Protein AF-0000000079878539 (afdb_homodimer)

Radius of gyration: 22.74 Å; Cα contacts (8 Å, |Δi|>4): 626; chains: 2; bounding box: 50×65×58 Å

Foldseek 3Di:
DVVLLVVVCVVVVVLVVLLVVLLVVLLVLLQVLFQPPPVDDPVNVLVSLLCLLQVVLLSLLVCLVVLLVVLVVVLVVVVVDVDQLVVVLVVNLVSCLVSLLVSLLSSLCNRCVRNVFFDSPLSSLLSSLSSLLLNLLSLLLSLVDDDSVVSSVVSVVLSVLLSCQLQSVPALVRDDPVSNVSNVVRLSNLSSLLRLCRRLVPPPDPVSVVVCVRNVSNDRDNVVSSVVSVVSSVVSSVSSSVSSCVPSPPPD/DVVLLVVVCVVVVVLVVLLVVLLVVLLVLLQVLFQPPPVDDPVNVLVSLLCLLQVVLLSLLVCLVVLLVVLVVVLVVVVVDVDQLVVVLVVNLVSCLVSLLVSLLSSLCNRCVRNVFFDSPLSSLLSSLSSLLLNLLSLLLSLVDDDSVVSSVVSVVLSVLLSCQLQSVPALVRDDPVSNVSNVVRLSNLSSLLRLCRRLVPPPDPVSVVVCVRNVNNDRDNVVSSVVSVVSSVVSSVSSSVSSCVPSPPPD

InterPro domains:
  IPR013525 ABC-2 type transporter, transmembrane domain [PF01061] (2-197)
  IPR052215 Plant ABC transporter G [PTHR48042] (2-244)

Organism: NCBI:txid29920

Secondary structure (DSSP, 8-state):
-HHHHHHHTTSHHHHHHHHHHHHHHHHHHHHHT-TT-TT--GGGHHHHHHIIIIIIHHGGGGGHHHHHHHHHHHHHHHHHS---HHHHHHHHHHHHHHHHHHHHHHHHIIIIIHHT-S-HHHHHHHHHHHHHHHHHHHHHHHHH-SSHHHHHHHHHHHHHHHHHHSSSSS-GGGS-TTTHHHHHH-HHHHHHHHHHHHHHTT--SHHHHHHHHHTT-TT--HHHHHHHHHHHHHHHHHHHHHHHHHHHS---/-HHHHHHHTTSHHHHHHHHHHHHHHHHHHHHHT-TT-TT--GGGHHHHHHIIIIIIHHGGGGGHHHHHHHHHHHHHHHHHS---HHHHHHHHHHHHHHHHHHHHHHHHIIIIIHHT-S-HHHHHHHHHHHHHHHHHHHHHHHHH-SSHHHHHHHHHHHHHHHHHHSSSSS-GGGS-TTTHHHHHH-HHHHHHHHHHHHHHTT--SHHHHHHHHHTT-TT--HHHHHHHHHHHHHHHHHHHHHHHHHHHS---

Solvent-accessible surface area (backbone atoms only — not comparable to full-atom values): 25875 Å² total; per-residue (Å²): 100,68,61,58,44,44,48,65,51,56,45,46,65,58,56,50,50,51,50,48,44,48,47,53,52,24,45,47,52,6,61,58,44,26,58,82,49,78,74,60,53,77,73,44,48,52,47,51,51,46,42,51,58,48,50,63,34,50,56,44,62,41,48,30,59,57,46,42,54,48,51,54,50,48,55,54,46,46,74,74,38,94,62,53,59,62,57,49,50,50,41,54,52,60,56,45,46,62,58,47,40,50,51,22,47,51,33,36,50,35,29,33,65,39,29,60,53,54,52,64,68,58,49,29,50,47,47,30,45,49,39,48,29,45,43,29,46,37,47,33,44,32,71,72,40,94,46,63,54,57,27,43,45,50,51,48,43,53,52,51,52,26,54,54,33,31,24,78,50,38,27,54,91,52,44,45,80,93,51,44,65,44,28,74,66,23,67,51,18,40,49,44,50,37,52,53,29,55,52,33,67,86,48,83,49,70,66,40,50,48,52,26,57,67,45,70,36,77,80,67,61,52,69,59,34,54,49,50,41,50,49,46,30,53,50,29,48,51,51,33,43,50,50,52,46,68,72,58,53,68,78,120,99,68,60,56,44,46,47,64,53,57,43,47,65,58,55,50,49,50,50,47,46,47,48,53,53,24,45,48,53,7,62,59,44,26,57,80,50,78,73,59,55,77,74,44,49,53,47,51,53,47,42,53,59,48,51,62,34,50,56,45,58,41,49,31,58,58,46,42,53,47,50,55,50,48,55,54,45,47,74,73,36,94,62,53,59,63,58,49,50,51,42,55,51,59,56,44,46,63,58,48,42,49,50,22,47,52,33,36,51,36,29,32,65,39,30,59,54,53,52,62,68,58,50,30,50,48,47,29,44,48,39,48,29,44,42,28,47,36,47,32,42,32,71,72,39,95,45,63,54,59,29,44,45,50,51,50,42,52,51,51,51,25,55,56,34,30,24,76,50,38,27,55,91,53,44,45,79,93,52,43,64,43,30,76,64,24,67,52,20,41,48,44,50,36,52,53,28,55,51,33,69,85,48,84,50,68,66,40,50,48,51,27,58,67,44,69,36,76,79,69,60,49,68,60,34,54,48,50,40,49,47,48,30,53,47,30,48,50,50,32,43,49,51,51,44,67,71,58,53,69,76,119

Structure (mmCIF, N/CA/C/O backbone):
data_AF-0000000079878539-model_v1
#
loop_
_entity.id
_entity.type
_entity.pdbx_description
1 polymer 'ABC-2 type transporter transmembrane domain-containing protein'
#
loop_
_atom_site.group_PDB
_atom_site.id
_atom_site.type_symbol
_atom_site.label_atom_id
_atom_site.label_alt_id
_atom_site.label_comp_id
_atom_site.label_asym_id
_atom_site.label_entity_id
_atom_site.label_seq_id
_atom_site.pdbx_PDB_ins_code
_atom_site.Cartn_x
_atom_site.Cartn_y
_atom_site.Cartn_z
_atom_site.occupancy
_atom_site.B_iso_or_equiv
_atom_site.auth_seq_id
_atom_site.auth_comp_id
_atom_site.auth_asym_id
_atom_site.auth_atom_id
_atom_site.pdbx_PDB_model_num
ATOM 1 N N . MET A 1 1 ? 25.359 20.719 10.359 1 39.72 1 MET A N 1
ATOM 2 C CA . MET A 1 1 ? 25.062 19.297 10.227 1 39.72 1 MET A CA 1
ATOM 3 C C . MET A 1 1 ? 24.5 18.734 11.531 1 39.72 1 MET A C 1
ATOM 5 O O . MET A 1 1 ? 23.594 17.906 11.516 1 39.72 1 MET A O 1
ATOM 9 N N . TYR A 1 2 ? 25.172 19.219 12.586 1 38.06 2 TYR A N 1
ATOM 10 C CA . TYR A 1 2 ? 24.828 18.766 13.93 1 38.06 2 TYR A CA 1
ATOM 11 C C . TYR A 1 2 ? 23.406 19.141 14.289 1 38.06 2 TYR A C 1
ATOM 13 O O . TYR A 1 2 ? 22.656 18.312 14.828 1 38.06 2 TYR A O 1
ATOM 21 N N . ARG A 1 3 ? 23.078 20.297 13.859 1 42.88 3 ARG A N 1
ATOM 22 C CA . ARG A 1 3 ? 21.766 20.781 14.281 1 42.88 3 ARG A CA 1
ATOM 23 C C . ARG A 1 3 ? 20.656 20.047 13.555 1 42.88 3 ARG A C 1
ATOM 25 O O . ARG A 1 3 ? 19.594 19.766 14.133 1 42.88 3 ARG A O 1
ATOM 32 N N . ASN A 1 4 ? 20.891 19.812 12.344 1 41.81 4 ASN A N 1
ATOM 33 C CA . ASN A 1 4 ? 19.859 19.109 11.586 1 41.81 4 ASN A CA 1
ATOM 34 C C . ASN A 1 4 ? 19.734 17.656 12.039 1 41.81 4 ASN A C 1
ATOM 36 O O . ASN A 1 4 ? 18.625 17.109 12.07 1 41.81 4 ASN A O 1
ATOM 40 N N . THR A 1 5 ? 20.859 17.062 12.297 1 41.81 5 THR A N 1
ATOM 41 C CA . THR A 1 5 ? 20.797 15.734 12.906 1 41.81 5 THR A CA 1
ATOM 42 C C . THR A 1 5 ? 20.047 15.789 14.234 1 41.81 5 THR A C 1
ATOM 44 O O . THR A 1 5 ? 19.266 14.891 14.547 1 41.81 5 THR A O 1
ATOM 47 N N . LEU A 1 6 ? 20.281 16.875 14.898 1 40.31 6 LEU A N 1
ATOM 48 C CA . LEU A 1 6 ? 19.672 17.031 16.203 1 40.31 6 LEU A CA 1
ATOM 49 C C . LEU A 1 6 ? 18.172 17.328 16.078 1 40.31 6 LEU A C 1
ATOM 51 O O . LEU A 1 6 ? 17.375 16.875 16.906 1 40.31 6 LEU A O 1
ATOM 55 N N . ASN A 1 7 ? 17.828 18.078 15.148 1 42.41 7 ASN A N 1
ATOM 56 C CA . ASN A 1 7 ? 16.406 18.359 14.969 1 42.41 7 ASN A CA 1
ATOM 57 C C . ASN A 1 7 ? 15.656 17.156 14.422 1 42.41 7 ASN A C 1
ATOM 59 O O . ASN A 1 7 ? 14.5 16.906 14.789 1 42.41 7 ASN A O 1
ATOM 63 N N . ASN A 1 8 ? 16.141 16.594 13.484 1 45.72 8 ASN A N 1
ATOM 64 C CA . ASN A 1 8 ? 15.547 15.344 13.023 1 45.72 8 ASN A CA 1
ATOM 65 C C . ASN A 1 8 ? 15.516 14.289 14.125 1 45.72 8 ASN A C 1
ATOM 67 O O . ASN A 1 8 ? 14.57 13.508 14.219 1 45.72 8 ASN A O 1
ATOM 71 N N . ILE A 1 9 ? 16.625 14.234 14.844 1 42.09 9 ILE A N 1
ATOM 72 C CA . ILE A 1 9 ? 16.625 13.555 16.141 1 42.09 9 ILE A CA 1
ATOM 73 C C . ILE A 1 9 ? 15.695 14.281 17.109 1 42.09 9 ILE A C 1
ATOM 75 O O . ILE A 1 9 ? 15.438 13.797 18.219 1 42.09 9 ILE A O 1
ATOM 79 N N . ARG A 1 10 ? 15.344 15.422 16.828 1 44.06 10 ARG A N 1
ATOM 80 C CA . ARG A 1 10 ? 14.617 16.234 17.797 1 44.06 10 ARG A CA 1
ATOM 81 C C . ARG A 1 10 ? 13.141 15.852 17.828 1 44.06 10 ARG A C 1
ATOM 83 O O . ARG A 1 10 ? 12.422 16.203 18.766 1 44.06 10 ARG A O 1
ATOM 90 N N . ASN A 1 11 ? 12.586 15.266 16.719 1 54.69 11 ASN A N 1
ATOM 91 C CA . ASN A 1 11 ? 11.328 14.711 17.203 1 54.69 11 ASN A CA 1
ATOM 92 C C . ASN A 1 11 ? 11.414 13.195 17.375 1 54.69 11 ASN A C 1
ATOM 94 O O . ASN A 1 11 ? 10.938 12.438 16.531 1 54.69 11 ASN A O 1
ATOM 98 N N . PRO A 1 12 ? 12.469 12.781 18.203 1 59.47 12 PRO A N 1
ATOM 99 C CA . PRO A 1 12 ? 12.734 11.367 18.516 1 59.47 12 PRO A CA 1
ATOM 100 C C . PRO A 1 12 ? 11.453 10.531 18.594 1 59.47 12 PRO A C 1
ATOM 102 O O . PRO A 1 12 ? 11.469 9.344 18.25 1 59.47 12 PRO A O 1
ATOM 105 N N . GLY A 1 13 ? 10.461 11.227 18.844 1 64.94 13 GLY A N 1
ATOM 106 C CA . GLY A 1 13 ? 9.219 10.477 18.953 1 64.94 13 GLY A CA 1
ATOM 107 C C . GLY A 1 13 ? 8.711 9.938 17.625 1 64.94 13 GLY A C 1
ATOM 108 O O . GLY A 1 13 ? 8.312 8.773 17.547 1 64.94 13 GLY A O 1
ATOM 109 N N . ILE A 1 14 ? 9.023 10.734 16.594 1 70.06 14 ILE A N 1
ATOM 110 C CA . ILE A 1 14 ? 8.508 10.344 15.289 1 70.06 14 ILE A CA 1
ATOM 111 C C . ILE A 1 14 ? 9.352 9.203 14.727 1 70.06 14 ILE A C 1
ATOM 113 O O . ILE A 1 14 ? 8.82 8.227 14.203 1 70.06 14 ILE A O 1
ATOM 117 N N . TYR A 1 15 ? 10.688 9.297 14.867 1 77.38 15 TYR A N 1
ATOM 118 C CA . TYR A 1 15 ? 11.562 8.258 14.344 1 77.38 15 TYR A CA 1
ATOM 119 C C . TYR A 1 15 ? 11.359 6.941 15.086 1 77.38 15 TYR A C 1
ATOM 121 O O . TYR A 1 15 ? 11.336 5.871 14.469 1 77.38 15 TYR A O 1
ATOM 129 N N . TRP A 1 16 ? 11.141 7.027 16.391 1 83 16 TRP A N 1
ATOM 130 C CA . TRP A 1 16 ? 10.961 5.812 17.172 1 83 16 TRP A CA 1
ATOM 131 C C . TRP A 1 16 ? 9.656 5.117 16.812 1 83 16 TRP A C 1
ATOM 133 O O . TRP A 1 16 ? 9.586 3.885 16.781 1 83 16 TRP A O 1
ATOM 143 N N . ILE A 1 17 ? 8.711 5.883 16.5 1 79.94 17 ILE A N 1
ATOM 144 C CA . ILE A 1 17 ? 7.434 5.305 16.109 1 79.94 17 ILE A CA 1
ATOM 145 C C . ILE A 1 17 ? 7.574 4.625 14.742 1 79.94 17 ILE A C 1
ATOM 147 O O . ILE A 1 17 ? 7.027 3.541 14.523 1 79.94 17 ILE A O 1
ATOM 151 N N . ARG A 1 18 ? 8.32 5.324 13.93 1 82.94 18 ARG A N 1
ATOM 152 C CA . ARG A 1 18 ? 8.578 4.738 12.617 1 82.94 18 ARG A CA 1
ATOM 153 C C . ARG A 1 18 ? 9.344 3.426 12.742 1 82.94 18 ARG A C 1
ATOM 155 O O . ARG A 1 18 ? 8.977 2.422 12.133 1 82.94 18 ARG A O 1
ATOM 162 N N . LEU A 1 19 ? 10.375 3.486 13.539 1 87.75 19 LEU A N 1
ATOM 163 C CA . LEU A 1 19 ? 11.188 2.297 13.75 1 87.75 19 LEU A CA 1
ATOM 164 C C . LEU A 1 19 ? 10.359 1.168 14.352 1 87.75 19 LEU A C 1
ATOM 166 O O . LEU A 1 19 ? 10.492 0.009 13.953 1 87.75 19 LEU A O 1
ATOM 170 N N . PHE A 1 20 ? 9.539 1.518 15.203 1 89.5 20 PHE A N 1
ATOM 171 C CA . PHE A 1 20 ? 8.68 0.534 15.859 1 89.5 20 PHE A CA 1
ATOM 172 C C . PHE A 1 20 ? 7.711 -0.086 14.867 1 89.5 20 PHE A C 1
ATOM 174 O O . PHE A 1 20 ? 7.48 -1.297 14.883 1 89.5 20 PHE A O 1
ATOM 181 N N . MET A 1 21 ? 7.18 0.707 14.062 1 88.31 21 MET A N 1
ATOM 182 C CA . MET A 1 21 ? 6.23 0.198 13.078 1 88.31 21 MET A CA 1
ATOM 183 C C . MET A 1 21 ? 6.918 -0.741 12.094 1 88.31 21 MET A C 1
ATOM 185 O O . MET A 1 21 ? 6.379 -1.799 11.766 1 88.31 21 MET A O 1
ATOM 189 N N . TYR A 1 22 ? 8.109 -0.346 11.602 1 91.69 22 TYR A N 1
ATOM 190 C CA . TYR A 1 22 ? 8.859 -1.227 10.719 1 91.69 22 TYR A CA 1
ATOM 191 C C . TYR A 1 22 ? 9.219 -2.529 11.422 1 91.69 22 TYR A C 1
ATOM 193 O O . TYR A 1 22 ? 9.203 -3.6 10.805 1 91.69 22 TYR A O 1
ATOM 201 N N . PHE A 1 23 ? 9.562 -2.373 12.664 1 94.25 23 PHE A N 1
ATOM 202 C CA . PHE A 1 23 ? 9.891 -3.562 13.438 1 94.25 23 PHE A CA 1
ATOM 203 C C . PHE A 1 23 ? 8.703 -4.508 13.516 1 94.25 23 PHE A C 1
ATOM 205 O O . PHE A 1 23 ? 8.828 -5.703 13.242 1 94.25 23 PHE A O 1
ATOM 212 N N . CYS A 1 24 ? 7.57 -3.984 13.836 1 93.5 24 CYS A N 1
ATOM 213 C CA . CYS A 1 24 ? 6.371 -4.797 14.008 1 93.5 24 CYS A CA 1
ATOM 214 C C . CYS A 1 24 ? 5.996 -5.5 12.711 1 93.5 24 CYS A C 1
ATOM 216 O O . CYS A 1 24 ? 5.758 -6.711 12.703 1 93.5 24 CYS A O 1
ATOM 218 N N . LEU A 1 25 ? 6.004 -4.793 11.656 1 93.56 25 LEU A N 1
ATOM 219 C CA . LEU A 1 25 ? 5.594 -5.375 10.383 1 93.56 25 LEU A CA 1
ATOM 220 C C . LEU A 1 25 ? 6.625 -6.383 9.891 1 93.56 25 LEU A C 1
ATOM 222 O O . LEU A 1 25 ? 6.266 -7.434 9.352 1 93.56 25 LEU A O 1
ATOM 226 N N . SER A 1 26 ? 7.887 -6.008 10.055 1 95.88 26 SER A N 1
ATOM 227 C CA . SER A 1 26 ? 8.938 -6.938 9.641 1 95.88 26 SER A CA 1
ATOM 228 C C . SER A 1 26 ? 8.906 -8.211 10.484 1 95.88 26 SER A C 1
ATOM 230 O O . SER A 1 26 ? 9.133 -9.305 9.961 1 95.88 26 SER A O 1
ATOM 232 N N . PHE A 1 27 ? 8.703 -8.008 11.742 1 95.94 27 PHE A N 1
ATOM 233 C CA . PHE A 1 27 ? 8.57 -9.164 12.617 1 95.94 27 PHE A CA 1
ATOM 234 C C . PHE A 1 27 ? 7.383 -10.023 12.211 1 95.94 27 PHE A C 1
ATOM 236 O O . PHE A 1 27 ? 7.484 -11.258 12.18 1 95.94 27 PHE A O 1
ATOM 243 N N . MET A 1 28 ? 6.367 -9.422 11.883 1 94.12 28 MET A N 1
ATOM 244 C CA . MET A 1 28 ? 5.168 -10.141 11.469 1 94.12 28 MET A CA 1
ATOM 245 C C . MET A 1 28 ? 5.414 -10.906 10.172 1 94.12 28 MET A C 1
ATOM 247 O O . MET A 1 28 ? 5.09 -12.086 10.07 1 94.12 28 MET A O 1
ATOM 251 N N . VAL A 1 29 ? 5.957 -10.273 9.227 1 94.19 29 VAL A N 1
ATOM 252 C CA . VAL A 1 29 ? 6.238 -10.93 7.945 1 94.19 29 VAL A CA 1
ATOM 253 C C . VAL A 1 29 ? 7.199 -12.094 8.164 1 94.19 29 VAL A C 1
ATOM 255 O O . VAL A 1 29 ? 6.977 -13.195 7.648 1 94.19 29 VAL A O 1
ATOM 258 N N . GLY A 1 30 ? 8.242 -11.852 8.906 1 95.06 30 GLY A N 1
ATOM 259 C CA . GLY A 1 30 ? 9.211 -12.898 9.18 1 95.06 30 GLY A CA 1
ATOM 260 C C . GLY A 1 30 ? 8.609 -14.117 9.852 1 95.06 30 GLY A C 1
ATOM 261 O O . GLY A 1 30 ? 8.93 -15.25 9.492 1 95.06 30 GLY A O 1
ATOM 262 N N . THR A 1 31 ? 7.723 -13.875 10.75 1 94.88 31 THR A N 1
ATOM 263 C CA . THR A 1 31 ? 7.148 -14.984 11.508 1 94.88 31 THR A CA 1
ATOM 264 C C . THR A 1 31 ? 5.988 -15.617 10.742 1 94.88 31 THR A C 1
ATOM 266 O O . THR A 1 31 ? 5.641 -16.766 10.984 1 94.88 31 THR A O 1
ATOM 269 N N . MET A 1 32 ? 5.387 -14.898 9.914 1 93.06 32 MET A N 1
ATOM 270 C CA . MET A 1 32 ? 4.344 -15.445 9.047 1 93.06 32 MET A CA 1
ATOM 271 C C . MET A 1 32 ? 4.934 -16.422 8.031 1 93.06 32 MET A C 1
ATOM 273 O O . MET A 1 32 ? 4.309 -17.422 7.695 1 93.06 32 MET A O 1
ATOM 277 N N . TYR A 1 33 ? 6.105 -16.062 7.578 1 94.88 33 TYR A N 1
ATOM 278 C CA . TYR A 1 33 ? 6.773 -16.875 6.562 1 94.88 33 TYR A CA 1
ATOM 279 C C . TYR A 1 33 ? 7.93 -17.656 7.168 1 94.88 33 TYR A C 1
ATOM 281 O O . TYR A 1 33 ? 8.945 -17.891 6.508 1 94.88 33 TYR A O 1
ATOM 289 N N . LEU A 1 34 ? 7.723 -18 8.383 1 93.06 34 LEU A N 1
ATOM 290 C CA . LEU A 1 34 ? 8.789 -18.719 9.062 1 93.06 34 LEU A CA 1
ATOM 291 C C . LEU A 1 34 ? 9.289 -19.891 8.211 1 93.06 34 LEU A C 1
ATOM 293 O O . LEU A 1 34 ? 8.484 -20.609 7.605 1 93.06 34 LEU A O 1
ATOM 297 N N . SER A 1 35 ? 10.555 -20.094 8.203 1 88.69 35 SER A N 1
ATOM 298 C CA . SER A 1 35 ? 11.172 -21.125 7.375 1 88.69 35 SER A CA 1
ATOM 299 C C . SER A 1 35 ? 10.68 -22.516 7.75 1 88.69 35 SER A C 1
ATOM 301 O O . SER A 1 35 ? 10.695 -23.422 6.926 1 88.69 35 SER A O 1
ATOM 303 N N . THR A 1 36 ? 10.172 -22.656 8.891 1 85.94 36 THR A N 1
ATOM 304 C CA . THR A 1 36 ? 9.727 -23.969 9.359 1 85.94 36 THR A CA 1
ATOM 305 C C . THR A 1 36 ? 8.281 -24.219 8.969 1 85.94 36 THR A C 1
ATOM 307 O O . THR A 1 36 ? 7.746 -25.312 9.219 1 85.94 36 THR A O 1
ATOM 310 N N . ASN A 1 37 ? 7.625 -23.234 8.391 1 88.94 37 ASN A N 1
ATOM 311 C CA . ASN A 1 37 ? 6.258 -23.438 7.922 1 88.94 37 ASN A CA 1
ATOM 312 C C . ASN A 1 37 ? 6.219 -24.266 6.645 1 88.94 37 ASN A C 1
ATOM 314 O O . ASN A 1 37 ? 6.371 -23.734 5.543 1 88.94 37 ASN A O 1
ATOM 318 N N . ASP A 1 38 ? 5.914 -25.484 6.719 1 88.94 38 ASP A N 1
ATOM 319 C CA . ASP A 1 38 ? 5.965 -26.422 5.613 1 88.94 38 ASP A CA 1
ATOM 320 C C . ASP A 1 38 ? 4.742 -26.281 4.711 1 88.94 38 ASP A C 1
ATOM 322 O O . ASP A 1 38 ? 4.68 -26.906 3.643 1 88.94 38 ASP A O 1
ATOM 326 N N . ASP A 1 39 ? 3.826 -25.469 5.145 1 89.25 39 ASP A N 1
ATOM 327 C CA . ASP A 1 39 ? 2.623 -25.297 4.336 1 89.25 39 ASP A CA 1
ATOM 328 C C . ASP A 1 39 ? 2.844 -24.266 3.23 1 89.25 39 ASP A C 1
ATOM 330 O O . ASP A 1 39 ? 2.02 -24.141 2.324 1 89.25 39 ASP A O 1
ATOM 334 N N . LEU A 1 40 ? 3.994 -23.641 3.273 1 89.81 40 LEU A N 1
ATOM 335 C CA . LEU A 1 40 ? 4.289 -22.625 2.273 1 89.81 40 LEU A CA 1
ATOM 336 C C . LEU A 1 40 ? 5.074 -23.219 1.107 1 89.81 40 LEU A C 1
ATOM 338 O O . LEU A 1 40 ? 5.906 -24.109 1.304 1 89.81 40 LEU A O 1
ATOM 342 N N . THR A 1 41 ? 4.746 -22.719 -0.049 1 89.06 41 THR A N 1
ATOM 343 C CA . THR A 1 41 ? 5.461 -23.109 -1.257 1 89.06 41 THR A CA 1
ATOM 344 C C . THR A 1 41 ? 6.434 -22.016 -1.696 1 89.06 41 THR A C 1
ATOM 346 O O . THR A 1 41 ? 6.445 -20.922 -1.128 1 89.06 41 THR A O 1
ATOM 349 N N . GLU A 1 42 ? 7.281 -22.344 -2.648 1 91.5 42 GLU A N 1
ATOM 350 C CA . GLU A 1 42 ? 8.203 -21.359 -3.195 1 91.5 42 GLU A CA 1
ATOM 351 C C . GLU A 1 42 ? 7.449 -20.203 -3.848 1 91.5 42 GLU A C 1
ATOM 353 O O . GLU A 1 42 ? 7.914 -19.062 -3.824 1 91.5 42 GLU A O 1
ATOM 358 N N . GLU A 1 43 ? 6.305 -20.547 -4.379 1 89.44 43 GLU A N 1
ATOM 359 C CA . GLU A 1 43 ? 5.492 -19.516 -5.023 1 89.44 43 GLU A CA 1
ATOM 360 C C . GLU A 1 43 ? 4.969 -18.516 -4.008 1 89.44 43 GLU A C 1
ATOM 362 O O . GLU A 1 43 ? 4.777 -17.344 -4.332 1 89.44 43 GLU A O 1
ATOM 367 N N . ASP A 1 44 ? 4.855 -18.938 -2.785 1 91.12 44 ASP A N 1
ATOM 368 C CA . ASP A 1 44 ? 4.336 -18.062 -1.732 1 91.12 44 ASP A CA 1
ATOM 369 C C . ASP A 1 44 ? 5.379 -17.031 -1.307 1 91.12 44 ASP A C 1
ATOM 371 O O . ASP A 1 44 ? 5.051 -16.047 -0.65 1 91.12 44 ASP A O 1
ATOM 375 N N . LEU A 1 45 ? 6.621 -17.281 -1.706 1 93.94 45 LEU A N 1
ATOM 376 C CA . LEU A 1 45 ? 7.684 -16.359 -1.317 1 93.94 45 LEU A CA 1
ATOM 377 C C . LEU A 1 45 ? 7.672 -15.117 -2.197 1 93.94 45 LEU A C 1
ATOM 379 O O . LEU A 1 45 ? 8.227 -14.078 -1.826 1 93.94 45 LEU A O 1
ATOM 383 N N . VAL A 1 46 ? 7.031 -15.258 -3.361 1 94.5 46 VAL A N 1
ATOM 384 C CA . VAL A 1 46 ? 7.027 -14.133 -4.289 1 94.5 46 VAL A CA 1
ATOM 385 C C . VAL A 1 46 ? 6.191 -12.992 -3.719 1 94.5 46 VAL A C 1
ATOM 387 O O . VAL A 1 46 ? 6.641 -11.844 -3.68 1 94.5 46 VAL A O 1
ATOM 390 N N . PRO A 1 47 ? 4.988 -13.266 -3.145 1 93.62 47 PRO A N 1
ATOM 391 C CA . PRO A 1 47 ? 4.23 -12.188 -2.502 1 93.62 47 PRO A CA 1
ATOM 392 C C . PRO A 1 47 ? 4.953 -11.594 -1.298 1 93.62 47 PRO A C 1
ATOM 394 O O . PRO A 1 47 ? 4.801 -10.406 -1.006 1 93.62 47 PRO A O 1
ATOM 397 N N . LEU A 1 48 ? 5.75 -12.367 -0.624 1 95.12 48 LEU A N 1
ATOM 398 C CA . LEU A 1 48 ? 6.559 -11.852 0.475 1 95.12 48 LEU A CA 1
ATOM 399 C C . LEU A 1 48 ? 7.543 -10.797 -0.024 1 95.12 48 LEU A C 1
ATOM 401 O O . LEU A 1 48 ? 7.676 -9.727 0.577 1 95.12 48 LEU A O 1
ATOM 405 N N . LEU A 1 49 ? 8.219 -11.125 -1.106 1 96.38 49 LEU A N 1
ATOM 406 C CA . LEU A 1 49 ? 9.203 -10.203 -1.675 1 96.38 49 LEU A CA 1
ATOM 407 C C . LEU A 1 49 ? 8.523 -8.938 -2.189 1 96.38 49 LEU A C 1
ATOM 409 O O . LEU A 1 49 ? 9.07 -7.84 -2.049 1 96.38 49 LEU A O 1
ATOM 413 N N . PHE A 1 50 ? 7.371 -9.156 -2.736 1 95 50 PHE A N 1
ATOM 414 C CA . PHE A 1 50 ? 6.586 -8.008 -3.17 1 95 50 PHE A CA 1
ATOM 415 C C . PHE A 1 50 ? 6.207 -7.133 -1.981 1 95 50 PHE A C 1
ATOM 417 O O . PHE A 1 50 ? 6.281 -5.902 -2.059 1 95 50 PHE A O 1
ATOM 424 N N . TYR A 1 51 ? 5.781 -7.73 -0.896 1 93.88 51 TYR A N 1
ATOM 425 C CA . TYR A 1 51 ? 5.367 -6.996 0.296 1 93.88 51 TYR A CA 1
ATOM 426 C C . TYR A 1 51 ? 6.5 -6.121 0.817 1 93.88 51 TYR A C 1
ATOM 428 O O . TYR A 1 51 ? 6.285 -4.953 1.147 1 93.88 51 TYR A O 1
ATOM 436 N N . VAL A 1 52 ? 7.648 -6.691 0.869 1 93.62 52 VAL A N 1
ATOM 437 C CA . VAL A 1 52 ? 8.805 -5.961 1.38 1 93.62 52 VAL A CA 1
ATOM 438 C C . VAL A 1 52 ? 9.125 -4.793 0.451 1 93.62 52 VAL A C 1
ATOM 440 O O . VAL A 1 52 ? 9.305 -3.66 0.907 1 93.62 52 VAL A O 1
ATOM 443 N N . GLN A 1 53 ? 9.125 -5.055 -0.771 1 92.12 53 GLN A N 1
ATOM 444 C CA . GLN A 1 53 ? 9.539 -4.051 -1.745 1 92.12 53 GLN A CA 1
ATOM 445 C C . GLN A 1 53 ? 8.461 -2.98 -1.918 1 92.12 53 GLN A C 1
ATOM 447 O O . GLN A 1 53 ? 8.773 -1.814 -2.172 1 92.12 53 GLN A O 1
ATOM 452 N N . ALA A 1 54 ? 7.246 -3.375 -1.827 1 87.25 54 ALA A N 1
ATOM 453 C CA . ALA A 1 54 ? 6.172 -2.439 -2.145 1 87.25 54 ALA A CA 1
ATOM 454 C C . ALA A 1 54 ? 5.637 -1.769 -0.883 1 87.25 54 ALA A C 1
ATOM 456 O O . ALA A 1 54 ? 5.715 -0.546 -0.742 1 87.25 54 ALA A O 1
ATOM 457 N N . PHE A 1 55 ? 5.305 -2.576 0.088 1 86.69 55 PHE A N 1
ATOM 458 C CA . PHE A 1 55 ? 4.602 -1.996 1.227 1 86.69 55 PHE A CA 1
ATOM 459 C C . PHE A 1 55 ? 5.59 -1.396 2.223 1 86.69 55 PHE A C 1
ATOM 461 O O . PHE A 1 55 ? 5.391 -0.278 2.701 1 86.69 55 PHE A O 1
ATOM 468 N N . LEU A 1 56 ? 6.617 -2.119 2.557 1 88 56 LEU A N 1
ATOM 469 C CA . LEU A 1 56 ? 7.566 -1.564 3.516 1 88 56 LEU A CA 1
ATOM 470 C C . LEU A 1 56 ? 8.195 -0.281 2.982 1 88 56 LEU A C 1
ATOM 472 O O . LEU A 1 56 ? 8.398 0.674 3.734 1 88 56 LEU A O 1
ATOM 476 N N . VAL A 1 57 ? 8.422 -0.32 1.695 1 87.75 57 VAL A N 1
ATOM 477 C CA . VAL A 1 57 ? 9.008 0.86 1.07 1 87.75 57 VAL A CA 1
ATOM 478 C C . VAL A 1 57 ? 7.965 1.974 0.987 1 87.75 57 VAL A C 1
ATOM 480 O O . VAL A 1 57 ? 8.281 3.145 1.206 1 87.75 57 VAL A O 1
ATOM 483 N N . PHE A 1 58 ? 6.73 1.62 0.805 1 84.56 58 PHE A N 1
ATOM 484 C CA . PHE A 1 58 ? 5.625 2.566 0.698 1 84.56 58 PHE A CA 1
ATOM 485 C C . PHE A 1 58 ? 5.418 3.311 2.012 1 84.56 58 PHE A C 1
ATOM 487 O O . PHE A 1 58 ? 5 4.469 2.018 1 84.56 58 PHE A O 1
ATOM 494 N N . MET A 1 59 ? 5.719 2.725 3.086 1 80.56 59 MET A N 1
ATOM 495 C CA . MET A 1 59 ? 5.531 3.33 4.402 1 80.56 59 MET A CA 1
ATOM 496 C C . MET A 1 59 ? 6.352 4.609 4.535 1 80.56 59 MET A C 1
ATOM 498 O O . MET A 1 59 ? 6.082 5.438 5.406 1 80.56 59 MET A O 1
ATOM 502 N N . SER A 1 60 ? 7.27 4.812 3.625 1 75.88 60 SER A N 1
ATOM 503 C CA . SER A 1 60 ? 8.078 6.027 3.613 1 75.88 60 SER A CA 1
ATOM 504 C C . SER A 1 60 ? 7.223 7.258 3.334 1 75.88 60 SER A C 1
ATOM 506 O O . SER A 1 60 ? 7.656 8.391 3.562 1 75.88 60 SER A O 1
ATOM 508 N N . VAL A 1 61 ? 5.984 7.008 2.916 1 72.88 61 VAL A N 1
ATOM 509 C CA . VAL A 1 61 ? 5.078 8.117 2.639 1 72.88 61 VAL A CA 1
ATOM 510 C C . VAL A 1 61 ? 4.824 8.906 3.918 1 72.88 61 VAL A C 1
ATOM 512 O O . VAL A 1 61 ? 4.555 10.109 3.869 1 72.88 61 VAL A O 1
ATOM 515 N N . ALA A 1 62 ? 5.016 8.266 5.066 1 72 62 ALA A N 1
ATOM 516 C CA . ALA A 1 62 ? 4.742 8.875 6.363 1 72 62 ALA A CA 1
ATOM 517 C C . ALA A 1 62 ? 5.758 9.969 6.68 1 72 62 ALA A C 1
ATOM 519 O O . ALA A 1 62 ? 5.547 10.781 7.582 1 72 62 ALA A O 1
ATOM 520 N N . VAL A 1 63 ? 6.82 10.031 5.875 1 73.38 63 VAL A N 1
ATOM 521 C CA . VAL A 1 63 ? 7.867 11 6.184 1 73.38 63 VAL A CA 1
ATOM 522 C C . VAL A 1 63 ? 7.57 12.32 5.484 1 73.38 63 VAL A C 1
ATOM 524 O O . VAL A 1 63 ? 8.188 13.344 5.793 1 73.38 63 VAL A O 1
ATOM 527 N N . LEU A 1 64 ? 6.562 12.297 4.645 1 76.06 64 LEU A N 1
ATOM 528 C CA . LEU A 1 64 ? 6.293 13.461 3.807 1 76.06 64 LEU A CA 1
ATOM 529 C C . LEU A 1 64 ? 5.977 14.688 4.664 1 76.06 64 LEU A C 1
ATOM 531 O O . LEU A 1 64 ? 6.531 15.766 4.441 1 76.06 64 LEU A O 1
ATOM 535 N N . PRO A 1 65 ? 5.176 14.477 5.707 1 70.62 65 PRO A N 1
ATOM 536 C CA . PRO A 1 65 ? 4.863 15.68 6.484 1 70.62 65 PRO A CA 1
ATOM 537 C C . PRO A 1 65 ? 6.082 16.25 7.203 1 70.62 65 PRO A C 1
ATOM 539 O O . PRO A 1 65 ? 6.172 17.469 7.402 1 70.62 65 PRO A O 1
ATOM 542 N N . PHE A 1 66 ? 6.938 15.375 7.496 1 69.62 66 PHE A N 1
ATOM 543 C CA . PHE A 1 66 ? 8.156 15.812 8.164 1 69.62 66 PHE A CA 1
ATOM 544 C C . PHE A 1 66 ? 8.992 16.688 7.25 1 69.62 66 PHE A C 1
ATOM 546 O O . PHE A 1 66 ? 9.57 17.688 7.699 1 69.62 66 PHE A O 1
ATOM 553 N N . PHE A 1 67 ? 8.945 16.469 6.023 1 70.62 67 PHE A N 1
ATOM 554 C CA . PHE A 1 67 ? 9.758 17.234 5.078 1 70.62 67 PHE A CA 1
ATOM 555 C C . PHE A 1 67 ? 9.109 18.578 4.773 1 70.62 67 PHE A C 1
ATOM 557 O O . PHE A 1 67 ? 9.805 19.578 4.551 1 70.62 67 PHE A O 1
ATOM 564 N N . ILE A 1 68 ? 7.879 18.578 4.82 1 68.31 68 ILE A N 1
ATOM 565 C CA . ILE A 1 68 ? 7.203 19.859 4.598 1 68.31 68 ILE A CA 1
ATOM 566 C C . ILE A 1 68 ? 7.5 20.812 5.75 1 68.31 68 ILE A C 1
ATOM 568 O O . ILE A 1 68 ? 7.703 22 5.539 1 68.31 68 ILE A O 1
ATOM 572 N N . GLU A 1 69 ? 7.586 20.188 6.879 1 70.19 69 GLU A N 1
ATOM 573 C CA . GLU A 1 69 ? 7.938 21 8.039 1 70.19 69 GLU A CA 1
ATOM 574 C C . GLU A 1 69 ? 9.375 21.5 7.945 1 70.19 69 GLU A C 1
ATOM 576 O O . GLU A 1 69 ? 9.68 22.641 8.32 1 70.19 69 GLU A O 1
ATOM 581 N N . GLN A 1 70 ? 10.188 20.656 7.41 1 69.88 70 GLN A N 1
ATOM 582 C CA . GLN A 1 70 ? 11.594 21.016 7.262 1 69.88 70 GLN A CA 1
ATOM 583 C C . GLN A 1 70 ? 11.773 22.109 6.215 1 69.88 70 GLN A C 1
ATOM 585 O O . GLN A 1 70 ? 12.633 22.984 6.363 1 69.88 70 GLN A O 1
ATOM 590 N N . ARG A 1 71 ? 10.984 22.031 5.242 1 72.06 71 ARG A N 1
ATOM 591 C CA . ARG A 1 71 ? 11.008 23.078 4.219 1 72.06 71 ARG A CA 1
ATOM 592 C C . ARG A 1 71 ? 10.688 24.438 4.816 1 72.06 71 ARG A C 1
ATOM 594 O O . ARG A 1 71 ? 11.305 25.438 4.449 1 72.06 71 ARG A O 1
ATOM 601 N N . ALA A 1 72 ? 9.852 24.422 5.699 1 69.81 72 ALA A N 1
ATOM 602 C CA . ALA A 1 72 ? 9.484 25.688 6.355 1 69.81 72 ALA A CA 1
ATOM 603 C C . ALA A 1 72 ? 10.641 26.219 7.199 1 69.81 72 ALA A C 1
ATOM 605 O O . ALA A 1 72 ? 10.875 27.422 7.238 1 69.81 72 ALA A O 1
ATOM 606 N N . VAL A 1 73 ? 11.312 25.359 7.801 1 70.06 73 VAL A N 1
ATOM 607 C CA . VAL A 1 73 ? 12.453 25.75 8.625 1 70.06 73 VAL A CA 1
ATOM 608 C C . VAL A 1 73 ? 13.57 26.281 7.73 1 70.06 73 VAL A C 1
ATOM 610 O O . VAL A 1 73 ? 14.188 27.297 8.055 1 70.06 73 VAL A O 1
ATOM 613 N N . PHE A 1 74 ? 13.789 25.609 6.656 1 72.25 74 PHE A N 1
ATOM 614 C CA . PHE A 1 74 ? 14.805 26.047 5.715 1 72.25 74 PHE A CA 1
ATOM 615 C C . PHE A 1 74 ? 14.5 27.453 5.207 1 72.25 74 PHE A C 1
ATOM 617 O O . PHE A 1 74 ? 15.391 28.297 5.121 1 72.25 74 PHE A O 1
ATOM 624 N N . ALA A 1 75 ? 13.336 27.672 4.922 1 72.12 75 ALA A N 1
ATOM 625 C CA . ALA A 1 75 ? 12.938 28.984 4.41 1 72.12 75 ALA A CA 1
ATOM 626 C C . ALA A 1 75 ? 13.219 30.078 5.434 1 72.12 75 ALA A C 1
ATOM 628 O O . ALA A 1 75 ? 13.656 31.172 5.074 1 72.12 75 ALA A O 1
ATOM 629 N N . ARG A 1 76 ? 13.117 29.781 6.617 1 72.88 76 ARG A N 1
ATOM 630 C CA . ARG A 1 76 ? 13.352 30.75 7.68 1 72.88 76 ARG A CA 1
ATOM 631 C C . ARG A 1 76 ? 14.844 31 7.875 1 72.88 76 ARG A C 1
ATOM 633 O O . ARG A 1 76 ? 15.266 32.156 8.078 1 72.88 76 ARG A O 1
ATOM 640 N N . GLU A 1 77 ? 15.547 29.906 7.793 1 71.25 77 GLU A N 1
ATOM 641 C CA . GLU A 1 77 ? 16.984 30.016 8.023 1 71.25 77 GLU A CA 1
ATOM 642 C C . GLU A 1 77 ? 17.688 30.703 6.855 1 71.25 77 GLU A C 1
ATOM 644 O O . GLU A 1 77 ? 18.656 31.438 7.055 1 71.25 77 GLU A O 1
ATOM 649 N N . ARG A 1 78 ? 17.281 30.359 5.727 1 72.81 78 ARG A N 1
ATOM 650 C CA . ARG A 1 78 ? 17.859 30.969 4.535 1 72.81 78 ARG A CA 1
ATOM 651 C C . ARG A 1 78 ? 17.609 32.469 4.5 1 72.81 78 ARG A C 1
ATOM 653 O O . ARG A 1 78 ? 18.422 33.219 3.982 1 72.81 78 ARG A O 1
ATOM 660 N N . ALA A 1 79 ? 16.469 32.781 4.98 1 69.19 79 ALA A N 1
ATOM 661 C CA . ALA A 1 79 ? 16.156 34.219 5.07 1 69.19 79 ALA A CA 1
ATOM 662 C C . ALA A 1 79 ? 17.125 34.938 6.016 1 69.19 79 ALA A C 1
ATOM 664 O O . ALA A 1 79 ? 17.406 36.125 5.84 1 69.19 79 ALA A O 1
ATOM 665 N N . ASN A 1 80 ? 17.688 34.125 6.918 1 66.62 80 ASN A N 1
ATOM 666 C CA . ASN A 1 80 ? 18.5 34.75 7.953 1 66.62 80 ASN A CA 1
ATOM 667 C C . ASN A 1 80 ? 20 34.562 7.672 1 66.62 80 ASN A C 1
ATOM 669 O O . ASN A 1 80 ? 20.828 35.219 8.273 1 66.62 80 ASN A O 1
ATOM 673 N N . SER A 1 81 ? 20.234 33.406 7.035 1 65.06 81 SER A N 1
ATOM 674 C CA . SER A 1 81 ? 21.656 33.125 6.832 1 65.06 81 SER A CA 1
ATOM 675 C C . SER A 1 81 ? 21.938 32.781 5.379 1 65.06 81 SER A C 1
ATOM 677 O O . SER A 1 81 ? 21.016 32.469 4.617 1 65.06 81 SER A O 1
ATOM 679 N N . SER A 1 82 ? 23.141 33.062 4.898 1 66.31 82 SER A N 1
ATOM 680 C CA . SER A 1 82 ? 23.609 32.719 3.557 1 66.31 82 SER A CA 1
ATOM 681 C C . SER A 1 82 ? 23.812 31.219 3.398 1 66.31 82 SER A C 1
ATOM 683 O O . SER A 1 82 ? 24.922 30.75 3.145 1 66.31 82 SER A O 1
ATOM 685 N N . LEU A 1 83 ? 22.859 30.469 3.822 1 67.25 83 LEU A N 1
ATOM 686 C CA . LEU A 1 83 ? 23 29.016 3.709 1 67.25 83 LEU A CA 1
ATOM 687 C C . LEU A 1 83 ? 22.766 28.562 2.273 1 67.25 83 LEU A C 1
ATOM 689 O O . LEU A 1 83 ? 21.797 28.969 1.632 1 67.25 83 LEU A O 1
ATOM 693 N N . SER A 1 84 ? 23.859 27.859 1.755 1 80.25 84 SER A N 1
ATOM 694 C CA . SER A 1 84 ? 23.719 27.344 0.401 1 80.25 84 SER A CA 1
ATOM 695 C C . SER A 1 84 ? 22.734 26.188 0.349 1 80.25 84 SER A C 1
ATOM 697 O O . SER A 1 84 ? 22.703 25.328 1.24 1 80.25 84 SER A O 1
ATOM 699 N N . VAL A 1 85 ? 21.875 26.234 -0.618 1 80.69 85 VAL A N 1
ATOM 700 C CA . VAL A 1 85 ? 20.844 25.234 -0.848 1 80.69 85 VAL A CA 1
ATOM 701 C C . VAL A 1 85 ? 21.469 23.859 -0.987 1 80.69 85 VAL A C 1
ATOM 703 O O . VAL A 1 85 ? 21 22.891 -0.399 1 80.69 85 VAL A O 1
ATOM 706 N N . VAL A 1 86 ? 22.578 23.828 -1.587 1 82.38 86 VAL A N 1
ATOM 707 C CA . VAL A 1 86 ? 23.25 22.562 -1.857 1 82.38 86 VAL A CA 1
ATOM 708 C C . VAL A 1 86 ? 23.781 21.969 -0.555 1 82.38 86 VAL A C 1
ATOM 710 O O . VAL A 1 86 ? 23.625 20.766 -0.308 1 82.38 86 VAL A O 1
ATOM 713 N N . SER A 1 87 ? 24.328 22.797 0.192 1 81.25 87 SER A N 1
ATOM 714 C CA . SER A 1 87 ? 24.859 22.328 1.466 1 81.25 87 SER A CA 1
ATOM 715 C C . SER A 1 87 ? 23.75 21.828 2.379 1 81.25 87 SER A C 1
ATOM 717 O O . SER A 1 87 ? 23.906 20.812 3.053 1 81.25 87 SER A O 1
ATOM 719 N N . TYR A 1 88 ? 22.719 22.484 2.281 1 79.06 88 TYR A N 1
ATOM 720 C CA . TYR A 1 88 ? 21.594 22.094 3.119 1 79.06 88 TYR A CA 1
ATOM 721 C C . TYR A 1 88 ? 21.016 20.766 2.682 1 79.06 88 TYR A C 1
ATOM 723 O O . TYR A 1 88 ? 20.766 19.875 3.512 1 79.06 88 TYR A O 1
ATOM 731 N N . VAL A 1 89 ? 20.875 20.656 1.42 1 82.12 89 VAL A N 1
ATOM 732 C CA . VAL A 1 89 ? 20.281 19.438 0.867 1 82.12 89 VAL A CA 1
ATOM 733 C C . VAL A 1 89 ? 21.188 18.234 1.127 1 82.12 89 VAL A C 1
ATOM 735 O O . VAL A 1 89 ? 20.719 17.188 1.544 1 82.12 89 VAL A O 1
ATOM 738 N N . CYS A 1 90 ? 22.406 18.422 0.985 1 86.19 90 CYS A N 1
ATOM 739 C CA . CYS A 1 90 ? 23.344 17.344 1.191 1 86.19 90 CYS A CA 1
ATOM 740 C C . CYS A 1 90 ? 23.438 16.969 2.666 1 86.19 90 CYS A C 1
ATOM 742 O O . CYS A 1 90 ? 23.469 15.781 3.008 1 86.19 90 CYS A O 1
ATOM 744 N N . ALA A 1 91 ? 23.453 17.953 3.469 1 82.5 91 ALA A N 1
ATOM 745 C CA . ALA A 1 91 ? 23.562 17.703 4.906 1 82.5 91 ALA A CA 1
ATOM 746 C C . ALA A 1 91 ? 22.328 16.984 5.434 1 82.5 91 ALA A C 1
ATOM 748 O O . ALA A 1 91 ? 22.453 16.016 6.195 1 82.5 91 ALA A O 1
ATOM 749 N N . ASN A 1 92 ? 21.266 17.453 4.969 1 79.69 92 ASN A N 1
ATOM 750 C CA . ASN A 1 92 ? 20.031 16.844 5.422 1 79.69 92 ASN A CA 1
ATOM 751 C C . ASN A 1 92 ? 19.875 15.43 4.883 1 79.69 92 ASN A C 1
ATOM 753 O O . ASN A 1 92 ? 19.406 14.539 5.594 1 79.69 92 ASN A O 1
ATOM 757 N N . PHE A 1 93 ? 20.281 15.289 3.709 1 86.94 93 PHE A N 1
ATOM 758 C CA . PHE A 1 93 ? 20.188 13.977 3.078 1 86.94 93 PHE A CA 1
ATOM 759 C C . PHE A 1 93 ? 21.109 12.977 3.777 1 86.94 93 PHE A C 1
ATOM 761 O O . PHE A 1 93 ? 20.672 11.875 4.125 1 86.94 93 PHE A O 1
ATOM 768 N N . LEU A 1 94 ? 22.297 13.32 4.043 1 89.38 94 LEU A N 1
ATOM 769 C CA . LEU A 1 94 ? 23.266 12.438 4.684 1 89.38 94 LEU A CA 1
ATOM 770 C C . LEU A 1 94 ? 22.828 12.109 6.109 1 89.38 94 LEU A C 1
ATOM 772 O O . LEU A 1 94 ? 23.078 11.008 6.602 1 89.38 94 LEU A O 1
ATOM 776 N N . ALA A 1 95 ? 22.172 12.992 6.707 1 84.81 95 ALA A N 1
ATOM 777 C CA . ALA A 1 95 ? 21.734 12.828 8.086 1 84.81 95 ALA A CA 1
ATOM 778 C C . ALA A 1 95 ? 20.625 11.781 8.195 1 84.81 95 ALA A C 1
ATOM 780 O O . ALA A 1 95 ? 20.422 11.188 9.258 1 84.81 95 ALA A O 1
ATOM 781 N N . THR A 1 96 ? 19.969 11.547 7.113 1 86.69 96 THR A N 1
ATOM 782 C CA . THR A 1 96 ? 18.859 10.602 7.156 1 86.69 96 THR A CA 1
ATOM 783 C C . THR A 1 96 ? 19.344 9.188 6.855 1 86.69 96 THR A C 1
ATOM 785 O O . THR A 1 96 ? 18.672 8.203 7.184 1 86.69 96 THR A O 1
ATOM 788 N N . LEU A 1 97 ? 20.484 9.031 6.277 1 93.94 97 LEU A N 1
ATOM 789 C CA . LEU A 1 97 ? 20.953 7.754 5.742 1 93.94 97 LEU A CA 1
ATOM 790 C C . LEU A 1 97 ? 21.156 6.742 6.863 1 93.94 97 LEU A C 1
ATOM 792 O O . LEU A 1 97 ? 20.75 5.586 6.742 1 93.94 97 LEU A O 1
ATOM 796 N N . PRO A 1 98 ? 21.766 7.156 8 1 93.69 98 PRO A N 1
ATOM 797 C CA . PRO A 1 98 ? 21.938 6.18 9.078 1 93.69 98 PRO A CA 1
ATOM 798 C C . PRO A 1 98 ? 20.609 5.641 9.617 1 93.69 98 PRO A C 1
ATOM 800 O O . PRO A 1 98 ? 20.516 4.453 9.938 1 93.69 98 PRO A O 1
ATOM 803 N N . GLY A 1 99 ? 19.672 6.512 9.742 1 90.69 99 GLY A N 1
ATOM 804 C CA . GLY A 1 99 ? 18.359 6.07 10.188 1 90.69 99 GLY A CA 1
ATOM 805 C C . GLY A 1 99 ? 17.703 5.109 9.219 1 90.69 99 GLY A C 1
ATOM 806 O O . GLY A 1 99 ? 17.125 4.102 9.633 1 90.69 99 GLY A O 1
ATOM 807 N N . ILE A 1 100 ? 17.812 5.422 7.965 1 93.38 100 ILE A N 1
ATOM 808 C CA . ILE A 1 100 ? 17.25 4.559 6.938 1 93.38 100 ILE A CA 1
ATOM 809 C C . ILE A 1 100 ? 17.969 3.213 6.934 1 93.38 100 ILE A C 1
ATOM 811 O O . ILE A 1 100 ? 17.328 2.166 6.777 1 93.38 100 ILE A O 1
ATOM 815 N N . PHE A 1 101 ? 19.25 3.279 7.113 1 96.62 101 PHE A N 1
ATOM 816 C CA . PHE A 1 101 ? 20.031 2.049 7.137 1 96.62 101 PHE A CA 1
ATOM 817 C C . PHE A 1 101 ? 19.625 1.165 8.305 1 96.62 101 PHE A C 1
ATOM 819 O O . PHE A 1 101 ? 19.531 -0.058 8.172 1 96.62 101 PHE A O 1
ATOM 826 N N . LEU A 1 102 ? 19.406 1.76 9.391 1 95.75 102 LEU A N 1
ATOM 827 C CA . LEU A 1 102 ? 18.984 1 10.562 1 95.75 102 LEU A CA 1
ATOM 828 C C . LEU A 1 102 ? 17.656 0.304 10.312 1 95.75 102 LEU A C 1
ATOM 830 O O . LEU A 1 102 ? 17.469 -0.858 10.68 1 95.75 102 LEU A O 1
ATOM 834 N N . ILE A 1 103 ? 16.766 1.013 9.719 1 93.75 103 ILE A N 1
ATOM 835 C CA . ILE A 1 103 ? 15.461 0.445 9.383 1 93.75 103 ILE A CA 1
ATOM 836 C C . ILE A 1 103 ? 15.641 -0.725 8.414 1 93.75 103 ILE A C 1
ATOM 838 O O . ILE A 1 103 ? 15.055 -1.793 8.609 1 93.75 103 ILE A O 1
ATOM 842 N N . ALA A 1 104 ? 16.469 -0.497 7.43 1 96.69 104 ALA A N 1
ATOM 843 C CA . ALA A 1 104 ? 16.703 -1.534 6.43 1 96.69 104 ALA A CA 1
ATOM 844 C C . ALA A 1 104 ? 17.375 -2.752 7.055 1 96.69 104 ALA A C 1
ATOM 846 O O . ALA A 1 104 ? 17 -3.893 6.766 1 96.69 104 ALA A O 1
ATOM 847 N N . ALA A 1 105 ? 18.375 -2.508 7.895 1 97.81 105 ALA A N 1
ATOM 848 C CA . ALA A 1 105 ? 19.109 -3.594 8.531 1 97.81 105 ALA A CA 1
ATOM 849 C C . ALA A 1 105 ? 18.203 -4.406 9.453 1 97.81 105 ALA A C 1
ATOM 851 O O . ALA A 1 105 ? 18.219 -5.637 9.422 1 97.81 105 ALA A O 1
ATOM 852 N N . MET A 1 106 ? 17.469 -3.752 10.234 1 97.25 106 MET A N 1
ATOM 853 C CA . MET A 1 106 ? 16.547 -4.418 11.156 1 97.25 106 MET A CA 1
ATOM 854 C C . MET A 1 106 ? 15.5 -5.211 10.391 1 97.25 106 MET A C 1
ATOM 856 O O . MET A 1 106 ? 15.234 -6.371 10.719 1 97.25 106 MET A O 1
ATOM 860 N N . SER A 1 107 ? 14.922 -4.602 9.43 1 96.69 107 SER A N 1
ATOM 861 C CA . SER A 1 107 ? 13.898 -5.273 8.633 1 96.69 107 SER A CA 1
ATOM 862 C C . SER A 1 107 ? 14.469 -6.492 7.914 1 96.69 107 SER A C 1
ATOM 864 O O . SER A 1 107 ? 13.836 -7.547 7.871 1 96.69 107 SER A O 1
ATOM 866 N N . THR A 1 108 ? 15.641 -6.273 7.367 1 97.88 108 THR A N 1
ATOM 867 C CA . THR A 1 108 ? 16.297 -7.375 6.668 1 97.88 108 THR A CA 1
ATOM 868 C C . THR A 1 108 ? 16.578 -8.531 7.621 1 97.88 108 THR A C 1
ATOM 870 O O . THR A 1 108 ? 16.328 -9.688 7.301 1 97.88 108 THR A O 1
ATOM 873 N N . ALA A 1 109 ? 17.125 -8.203 8.727 1 97.94 109 ALA A N 1
ATOM 874 C CA . ALA A 1 109 ? 17.438 -9.234 9.703 1 97.94 109 ALA A CA 1
ATOM 875 C C . ALA A 1 109 ? 16.203 -10.023 10.102 1 97.94 109 ALA A C 1
ATOM 877 O O . ALA A 1 109 ? 16.203 -11.258 10.102 1 97.94 109 ALA A O 1
ATOM 878 N N . LEU A 1 110 ? 15.133 -9.391 10.367 1 97.69 110 LEU A N 1
ATOM 879 C CA . LEU A 1 110 ? 13.906 -10.039 10.828 1 97.69 110 LEU A CA 1
ATOM 880 C C . LEU A 1 110 ? 13.273 -10.859 9.719 1 97.69 110 LEU A C 1
ATOM 882 O O . LEU A 1 110 ? 12.875 -12.008 9.938 1 97.69 110 LEU A O 1
ATOM 886 N N . VAL A 1 111 ? 13.266 -10.32 8.516 1 97.31 111 VAL A N 1
ATOM 887 C CA . VAL A 1 111 ? 12.555 -10.984 7.43 1 97.31 111 VAL A CA 1
ATOM 888 C C . VAL A 1 111 ? 13.406 -12.125 6.875 1 97.31 111 VAL A C 1
ATOM 890 O O . VAL A 1 111 ? 12.961 -13.266 6.797 1 97.31 111 VAL A O 1
ATOM 893 N N . VAL A 1 112 ? 14.68 -11.859 6.562 1 97.44 112 VAL A N 1
ATOM 894 C CA . VAL A 1 112 ? 15.523 -12.812 5.852 1 97.44 112 VAL A CA 1
ATOM 895 C C . VAL A 1 112 ? 15.898 -13.969 6.781 1 97.44 112 VAL A C 1
ATOM 897 O O . VAL A 1 112 ? 15.852 -15.133 6.379 1 97.44 112 VAL A O 1
ATOM 900 N N . LEU A 1 113 ? 16.219 -13.672 7.996 1 96.88 113 LEU A N 1
ATOM 901 C CA . LEU A 1 113 ? 16.656 -14.727 8.906 1 96.88 113 LEU A CA 1
ATOM 902 C C . LEU A 1 113 ? 15.477 -15.594 9.344 1 96.88 113 LEU A C 1
ATOM 904 O O . LEU A 1 113 ? 15.602 -16.812 9.43 1 96.88 113 LEU A O 1
ATOM 908 N N . LEU A 1 114 ? 14.367 -15.023 9.586 1 96.38 114 LEU A N 1
ATOM 909 C CA . LEU A 1 114 ? 13.203 -15.781 10.047 1 96.38 114 LEU A CA 1
ATOM 910 C C . LEU A 1 114 ? 12.578 -16.562 8.898 1 96.38 114 LEU A C 1
ATOM 912 O O . LEU A 1 114 ? 12.219 -17.734 9.062 1 96.38 114 LEU A O 1
ATOM 916 N N . ALA A 1 115 ? 12.453 -15.953 7.742 1 95.19 115 ALA A N 1
ATOM 917 C CA . ALA A 1 115 ? 11.82 -16.609 6.602 1 95.19 115 ALA A CA 1
ATOM 918 C C . ALA A 1 115 ? 12.797 -17.516 5.871 1 95.19 115 ALA A C 1
ATOM 920 O O . ALA A 1 115 ? 12.398 -18.344 5.043 1 95.19 115 ALA A O 1
ATOM 921 N N . GLY A 1 116 ? 14.07 -17.375 6.191 1 95.25 116 GLY A N 1
ATOM 922 C CA . GLY A 1 116 ? 15.078 -18.203 5.555 1 95.25 116 GLY A CA 1
ATOM 923 C C . GLY A 1 116 ? 15.312 -17.844 4.102 1 95.25 116 GLY A C 1
ATOM 924 O O . GLY A 1 116 ? 15.422 -18.719 3.244 1 95.25 116 GLY A O 1
ATOM 925 N N . LEU A 1 117 ? 15.312 -16.547 3.826 1 96.06 117 LEU A N 1
ATOM 926 C CA . LEU A 1 117 ? 15.539 -16.094 2.457 1 96.06 117 LEU A CA 1
ATOM 927 C C . LEU A 1 117 ? 17.031 -16.125 2.113 1 96.06 117 LEU A C 1
ATOM 929 O O . LEU A 1 117 ? 17.875 -16.203 3.004 1 96.06 117 LEU A O 1
ATOM 933 N N . ASN A 1 118 ? 17.281 -16.141 0.861 1 96.12 118 ASN A N 1
ATOM 934 C CA . ASN A 1 118 ? 18.656 -16.172 0.381 1 96.12 118 ASN A CA 1
ATOM 935 C C . ASN A 1 118 ? 19.188 -14.758 0.164 1 96.12 118 ASN A C 1
ATOM 937 O O . ASN A 1 118 ? 18.438 -13.789 0.195 1 96.12 118 ASN A O 1
ATOM 941 N N . ALA A 1 119 ? 20.547 -14.586 0.054 1 95.25 119 ALA A N 1
ATOM 942 C CA . ALA A 1 119 ? 21.25 -13.375 -0.373 1 95.25 119 ALA A CA 1
ATOM 943 C C . ALA A 1 119 ? 21.016 -12.227 0.609 1 95.25 119 ALA A C 1
ATOM 945 O O . ALA A 1 119 ? 20.609 -11.133 0.211 1 95.25 119 ALA A O 1
ATOM 946 N N . PHE A 1 120 ? 21.391 -12.438 1.821 1 96.88 120 PHE A N 1
ATOM 947 C CA . PHE A 1 120 ? 21.188 -11.5 2.914 1 96.88 120 PHE A CA 1
ATOM 948 C C . PHE A 1 120 ? 21.766 -10.125 2.561 1 96.88 120 PHE A C 1
ATOM 950 O O . PHE A 1 120 ? 21.094 -9.109 2.729 1 96.88 120 PHE A O 1
ATOM 957 N N . GLU A 1 121 ? 22.938 -10.078 2.02 1 96.19 121 GLU A N 1
ATOM 958 C CA . GLU A 1 121 ? 23.609 -8.812 1.743 1 96.19 121 GLU A CA 1
ATOM 959 C C . GLU A 1 121 ? 22.906 -8.023 0.653 1 96.19 121 GLU A C 1
ATOM 961 O O . GLU A 1 121 ? 22.75 -6.809 0.762 1 96.19 121 GLU A O 1
ATOM 966 N N . TYR A 1 122 ? 22.5 -8.766 -0.356 1 95.31 122 TYR A N 1
ATOM 967 C CA . TYR A 1 122 ? 21.812 -8.078 -1.446 1 95.31 122 TYR A CA 1
ATOM 968 C C . TYR A 1 122 ? 20.406 -7.648 -1.021 1 95.31 122 TYR A C 1
ATOM 970 O O . TYR A 1 122 ? 19.906 -6.617 -1.474 1 95.31 122 TYR A O 1
ATOM 978 N N . PHE A 1 123 ? 19.844 -8.508 -0.173 1 96.5 123 PHE A N 1
ATOM 979 C CA . PHE A 1 123 ? 18.547 -8.109 0.364 1 96.5 123 PHE A CA 1
ATOM 980 C C . PHE A 1 123 ? 18.672 -6.801 1.143 1 96.5 123 PHE A C 1
ATOM 982 O O . PHE A 1 123 ? 17.875 -5.883 0.947 1 96.5 123 PHE A O 1
ATOM 989 N N . LEU A 1 124 ? 19.656 -6.691 1.942 1 97.81 124 LEU A N 1
ATOM 990 C CA . LEU A 1 124 ? 19.875 -5.504 2.764 1 97.81 124 LEU A CA 1
ATOM 991 C C . LEU A 1 124 ? 20.188 -4.293 1.893 1 97.81 124 LEU A C 1
ATOM 993 O O . LEU A 1 124 ? 19.594 -3.23 2.059 1 97.81 124 LEU A O 1
ATOM 997 N N . LEU A 1 125 ? 21.109 -4.465 1.004 1 98.12 125 LEU A N 1
ATOM 998 C CA . LEU A 1 125 ? 21.516 -3.359 0.139 1 98.12 125 LEU A CA 1
ATOM 999 C C . LEU A 1 125 ? 20.328 -2.857 -0.678 1 98.12 125 LEU A C 1
ATOM 1001 O O . LEU A 1 125 ? 20.094 -1.651 -0.76 1 98.12 125 LEU A O 1
ATOM 1005 N N . ASN A 1 126 ? 19.594 -3.787 -1.296 1 98 126 ASN A N 1
ATOM 1006 C CA . ASN A 1 126 ? 18.438 -3.447 -2.117 1 98 126 ASN A CA 1
ATOM 1007 C C . ASN A 1 126 ? 17.375 -2.711 -1.309 1 98 126 ASN A C 1
ATOM 1009 O O . ASN A 1 126 ? 16.859 -1.682 -1.747 1 98 126 ASN A O 1
ATOM 1013 N N . LEU A 1 127 ? 17.047 -3.268 -0.129 1 97.56 127 LEU A N 1
ATOM 1014 C CA . LEU A 1 127 ? 16.047 -2.621 0.705 1 97.56 127 LEU A CA 1
ATOM 1015 C C . LEU A 1 127 ? 16.5 -1.229 1.131 1 97.56 127 LEU A C 1
ATOM 1017 O O . LEU A 1 127 ? 15.711 -0.282 1.125 1 97.56 127 LEU A O 1
ATOM 1021 N N . PHE A 1 128 ? 17.766 -1.098 1.485 1 97.81 128 PHE A N 1
ATOM 1022 C CA . PHE A 1 128 ? 18.312 0.188 1.891 1 97.81 128 PHE A CA 1
ATOM 1023 C C . PHE A 1 128 ? 18.219 1.203 0.758 1 97.81 128 PHE A C 1
ATOM 1025 O O . PHE A 1 128 ? 17.688 2.301 0.945 1 97.81 128 PHE A O 1
ATOM 1032 N N . LEU A 1 129 ? 18.672 0.813 -0.41 1 97.88 129 LEU A N 1
ATOM 1033 C CA . LEU A 1 129 ? 18.641 1.72 -1.552 1 97.88 129 LEU A CA 1
ATOM 1034 C C . LEU A 1 129 ? 17.219 2.072 -1.935 1 97.88 129 LEU A C 1
ATOM 1036 O O . LEU A 1 129 ? 16.922 3.227 -2.25 1 97.88 129 LEU A O 1
ATOM 1040 N N . SER A 1 130 ? 16.359 1.078 -1.91 1 97.38 130 SER A N 1
ATOM 1041 C CA . SER A 1 130 ? 14.953 1.312 -2.264 1 97.38 130 SER A CA 1
ATOM 1042 C C . SER A 1 130 ? 14.305 2.301 -1.303 1 97.38 130 SER A C 1
ATOM 1044 O O . SER A 1 130 ? 13.531 3.164 -1.724 1 97.38 130 SER A O 1
ATOM 1046 N N . LEU A 1 131 ? 14.594 2.148 -0.045 1 96 131 LEU A N 1
ATOM 1047 C CA . LEU A 1 131 ? 14.055 3.072 0.948 1 96 131 LEU A CA 1
ATOM 1048 C C . LEU A 1 131 ? 14.594 4.48 0.729 1 96 131 LEU A C 1
ATOM 1050 O O . LEU A 1 131 ? 13.859 5.461 0.87 1 96 131 LEU A O 1
ATOM 1054 N N . VAL A 1 132 ? 15.828 4.574 0.388 1 95.81 132 VAL A N 1
ATOM 1055 C CA . VAL A 1 132 ? 16.438 5.879 0.141 1 95.81 132 VAL A CA 1
ATOM 1056 C C . VAL A 1 132 ? 15.797 6.52 -1.089 1 95.81 132 VAL A C 1
ATOM 1058 O O . VAL A 1 132 ? 15.508 7.719 -1.095 1 95.81 132 VAL A O 1
ATOM 1061 N N . VAL A 1 133 ? 15.602 5.734 -2.094 1 96.69 133 VAL A N 1
ATOM 1062 C CA . VAL A 1 133 ? 14.945 6.254 -3.291 1 96.69 133 VAL A CA 1
ATOM 1063 C C . VAL A 1 133 ? 13.555 6.766 -2.936 1 96.69 133 VAL A C 1
ATOM 1065 O O . VAL A 1 133 ? 13.172 7.871 -3.33 1 96.69 133 VAL A O 1
ATOM 1068 N N . ALA A 1 134 ? 12.828 5.945 -2.232 1 94.31 134 ALA A N 1
ATOM 1069 C CA . ALA A 1 134 ? 11.453 6.289 -1.865 1 94.31 134 ALA A CA 1
ATOM 1070 C C . ALA A 1 134 ? 11.414 7.586 -1.064 1 94.31 134 ALA A C 1
ATOM 1072 O O . ALA A 1 134 ? 10.594 8.469 -1.335 1 94.31 134 ALA A O 1
ATOM 1073 N N . GLU A 1 135 ? 12.234 7.734 -0.117 1 91.12 135 GLU A N 1
ATOM 1074 C CA . GLU A 1 135 ? 12.266 8.953 0.689 1 91.12 135 GLU A CA 1
ATOM 1075 C C . GLU A 1 135 ? 12.719 10.148 -0.139 1 91.12 135 GLU A C 1
ATOM 1077 O O . GLU A 1 135 ? 12.234 11.266 0.067 1 91.12 135 GLU A O 1
ATOM 1082 N N . SER A 1 136 ? 13.664 9.898 -1.044 1 93.38 136 SER A N 1
ATOM 1083 C CA . SER A 1 136 ? 14.102 10.969 -1.937 1 93.38 136 SER A CA 1
ATOM 1084 C C . SER A 1 136 ? 12.961 11.453 -2.82 1 93.38 136 SER A C 1
ATOM 1086 O O . SER A 1 136 ? 12.828 12.656 -3.066 1 93.38 136 SER A O 1
ATOM 1088 N N . MET A 1 137 ? 12.211 10.531 -3.24 1 93.06 137 MET A N 1
ATOM 1089 C CA . MET A 1 137 ? 11.047 10.883 -4.047 1 93.06 137 MET A CA 1
ATOM 1090 C C . MET A 1 137 ? 10.055 11.711 -3.236 1 93.06 137 MET A C 1
ATOM 1092 O O . MET A 1 137 ? 9.477 12.672 -3.746 1 93.06 137 MET A O 1
ATOM 1096 N N . MET A 1 138 ? 9.883 11.367 -2.018 1 88.81 138 MET A N 1
ATOM 1097 C CA . MET A 1 138 ? 8.977 12.109 -1.146 1 88.81 138 MET A CA 1
ATOM 1098 C C . MET A 1 138 ? 9.5 13.516 -0.875 1 88.81 138 MET A C 1
ATOM 1100 O O . MET A 1 138 ? 8.727 14.453 -0.692 1 88.81 138 MET A O 1
ATOM 1104 N N . HIS A 1 139 ? 10.828 13.609 -0.84 1 87.44 139 HIS A N 1
ATOM 1105 C CA . HIS A 1 139 ? 11.414 14.945 -0.732 1 87.44 139 HIS A CA 1
ATOM 1106 C C . HIS A 1 139 ? 10.992 15.82 -1.903 1 87.44 139 HIS A C 1
ATOM 1108 O O . HIS A 1 139 ? 10.617 16.984 -1.71 1 87.44 139 HIS A O 1
ATOM 1114 N N . VAL A 1 140 ? 11.055 15.266 -3.006 1 90.62 140 VAL A N 1
ATOM 1115 C CA . VAL A 1 140 ? 10.727 16.016 -4.219 1 90.62 140 VAL A CA 1
ATOM 1116 C C . VAL A 1 140 ? 9.25 16.391 -4.211 1 90.62 140 VAL A C 1
ATOM 1118 O O . VAL A 1 140 ? 8.891 17.547 -4.449 1 90.62 140 VAL A O 1
ATOM 1121 N N . ILE A 1 141 ? 8.391 15.445 -3.879 1 89.06 141 ILE A N 1
ATOM 1122 C CA . ILE A 1 141 ? 6.949 15.688 -3.859 1 89.06 141 ILE A CA 1
ATOM 1123 C C . ILE A 1 141 ? 6.617 16.719 -2.781 1 89.06 141 ILE A C 1
ATOM 1125 O O . ILE A 1 141 ? 5.848 17.656 -3.023 1 89.06 141 ILE A O 1
ATOM 1129 N N . GLY A 1 142 ? 7.191 16.547 -1.681 1 84.56 142 GLY A N 1
ATOM 1130 C CA . GLY A 1 142 ? 6.961 17.484 -0.584 1 84.56 142 GLY A CA 1
ATOM 1131 C C . GLY A 1 142 ? 7.383 18.906 -0.909 1 84.56 142 GLY A C 1
ATOM 1132 O O . GLY A 1 142 ? 6.777 19.859 -0.422 1 84.56 142 GLY A O 1
ATOM 1133 N N . ALA A 1 143 ? 8.414 19 -1.69 1 84.38 143 ALA A N 1
ATOM 1134 C CA . ALA A 1 143 ? 8.906 20.328 -2.053 1 84.38 143 ALA A CA 1
ATOM 1135 C C . ALA A 1 143 ? 8.062 20.953 -3.162 1 84.38 143 ALA A C 1
ATOM 1137 O O . ALA A 1 143 ? 8.016 22.172 -3.307 1 84.38 143 ALA A O 1
ATOM 1138 N N . ALA A 1 144 ? 7.395 20.109 -3.881 1 85.25 144 ALA A N 1
ATOM 1139 C CA . ALA A 1 144 ? 6.68 20.594 -5.066 1 85.25 144 ALA A CA 1
ATOM 1140 C C . ALA A 1 144 ? 5.234 20.938 -4.73 1 85.25 144 ALA A C 1
ATOM 1142 O O . ALA A 1 144 ? 4.57 21.656 -5.48 1 85.25 144 ALA A O 1
ATOM 1143 N N . VAL A 1 145 ? 4.691 20.406 -3.639 1 82.06 145 VAL A N 1
ATOM 1144 C CA . VAL A 1 145 ? 3.27 20.594 -3.363 1 82.06 145 VAL A CA 1
ATOM 1145 C C . VAL A 1 145 ? 3.082 21.609 -2.234 1 82.06 145 VAL A C 1
ATOM 1147 O O . VAL A 1 145 ? 3.914 21.688 -1.329 1 82.06 145 VAL A O 1
ATOM 1150 N N . PRO A 1 146 ? 1.931 22.328 -2.27 1 75.19 146 PRO A N 1
ATOM 1151 C CA . PRO A 1 146 ? 1.677 23.344 -1.26 1 75.19 146 PRO A CA 1
ATOM 1152 C C . PRO A 1 146 ? 1.17 22.766 0.059 1 75.19 146 PRO A C 1
ATOM 1154 O O . PRO A 1 146 ? 1.438 23.328 1.126 1 75.19 146 PRO A O 1
ATOM 1157 N N . HIS A 1 147 ? 0.406 21.703 -0.029 1 74.81 147 HIS A N 1
ATOM 1158 C CA . HIS A 1 147 ? -0.213 21.125 1.155 1 74.81 147 HIS A CA 1
ATOM 1159 C C . HIS A 1 147 ? 0.087 19.625 1.254 1 74.81 147 HIS A C 1
ATOM 1161 O O . HIS A 1 147 ? 0.195 18.938 0.234 1 74.81 147 HIS A O 1
ATOM 1167 N N . TYR A 1 148 ? 0.194 19.156 2.467 1 74.44 148 TYR A N 1
ATOM 1168 C CA . TYR A 1 148 ? 0.589 17.766 2.723 1 74.44 148 TYR A CA 1
ATOM 1169 C C . TYR A 1 148 ? -0.468 16.797 2.215 1 74.44 148 TYR A C 1
ATOM 1171 O O . TYR A 1 148 ? -0.143 15.688 1.777 1 74.44 148 TYR A O 1
ATOM 1179 N N . ILE A 1 149 ? -1.727 17.25 2.211 1 74.5 149 ILE A N 1
ATOM 1180 C CA . ILE A 1 149 ? -2.805 16.375 1.782 1 74.5 149 ILE A CA 1
ATOM 1181 C C . ILE A 1 149 ? -2.633 16.031 0.304 1 74.5 149 ILE A C 1
ATOM 1183 O O . ILE A 1 149 ? -2.727 14.859 -0.085 1 74.5 149 ILE A O 1
ATOM 1187 N N . ILE A 1 150 ? -2.256 17.016 -0.422 1 78.19 150 ILE A N 1
ATOM 1188 C CA . ILE A 1 150 ? -2.043 16.828 -1.852 1 78.19 150 ILE A CA 1
ATOM 1189 C C . ILE A 1 150 ? -0.8 15.969 -2.074 1 78.19 150 ILE A C 1
ATOM 1191 O O . ILE A 1 150 ? -0.789 15.094 -2.941 1 78.19 150 ILE A O 1
ATOM 1195 N N . GLY A 1 151 ? 0.169 16.219 -1.255 1 82.44 151 GLY A N 1
ATOM 1196 C CA . GLY A 1 151 ? 1.413 15.484 -1.378 1 82.44 151 GLY A CA 1
ATOM 1197 C C . GLY A 1 151 ? 1.253 14 -1.105 1 82.44 151 GLY A C 1
ATOM 1198 O O . GLY A 1 151 ? 1.796 13.172 -1.835 1 82.44 151 GLY A O 1
ATOM 1199 N N . ILE A 1 152 ? 0.493 13.703 -0.097 1 81.19 152 ILE A N 1
ATOM 1200 C CA . ILE A 1 152 ? 0.3 12.305 0.274 1 81.19 152 ILE A CA 1
ATOM 1201 C C . ILE A 1 152 ? -0.506 11.594 -0.809 1 81.19 152 ILE A C 1
ATOM 1203 O O . ILE A 1 152 ? -0.19 10.461 -1.18 1 81.19 152 ILE A O 1
ATOM 1207 N N . ALA A 1 153 ? -1.497 12.289 -1.327 1 80.75 153 ALA A N 1
ATOM 1208 C CA . ALA A 1 153 ? -2.311 11.703 -2.393 1 80.75 153 ALA A CA 1
ATOM 1209 C C . ALA A 1 153 ? -1.472 11.445 -3.641 1 80.75 153 ALA A C 1
ATOM 1211 O O . ALA A 1 153 ? -1.559 10.367 -4.238 1 80.75 153 ALA A O 1
ATOM 1212 N N . LEU A 1 154 ? -0.658 12.375 -3.955 1 84.25 154 LEU A N 1
ATOM 1213 C CA . LEU A 1 154 ? 0.19 12.242 -5.133 1 84.25 154 LEU A CA 1
ATOM 1214 C C . LEU A 1 154 ? 1.236 11.156 -4.93 1 84.25 154 LEU A C 1
ATOM 1216 O O . LEU A 1 154 ? 1.489 10.352 -5.836 1 84.25 154 LEU A O 1
ATOM 1220 N N . GLY A 1 155 ? 1.839 11.219 -3.771 1 85.88 155 GLY A N 1
ATOM 1221 C CA . GLY A 1 155 ? 2.809 10.18 -3.461 1 85.88 155 GLY A CA 1
ATOM 1222 C C . GLY A 1 155 ? 2.223 8.781 -3.52 1 85.88 155 GLY A C 1
ATOM 1223 O O . GLY A 1 155 ? 2.812 7.879 -4.121 1 85.88 155 GLY A O 1
ATOM 1224 N N . ALA A 1 156 ? 1.046 8.641 -2.914 1 84.38 156 ALA A N 1
ATOM 1225 C CA . ALA A 1 156 ? 0.365 7.352 -2.938 1 84.38 156 ALA A CA 1
ATOM 1226 C C . ALA A 1 156 ? 0.018 6.938 -4.363 1 84.38 156 ALA A C 1
ATOM 1228 O O . ALA A 1 156 ? 0.132 5.762 -4.723 1 84.38 156 ALA A O 1
ATOM 1229 N N . GLY A 1 157 ? -0.377 7.895 -5.148 1 86.19 157 GLY A N 1
ATOM 1230 C CA . GLY A 1 157 ? -0.696 7.625 -6.539 1 86.19 157 GLY A CA 1
ATOM 1231 C C . GLY A 1 157 ? 0.491 7.117 -7.336 1 86.19 157 GLY A C 1
ATOM 1232 O O . GLY A 1 157 ? 0.377 6.137 -8.078 1 86.19 157 GLY A O 1
ATOM 1233 N N . VAL A 1 158 ? 1.604 7.758 -7.145 1 89.5 158 VAL A N 1
ATOM 1234 C CA . VAL A 1 158 ? 2.807 7.375 -7.875 1 89.5 158 VAL A CA 1
ATOM 1235 C C . VAL A 1 158 ? 3.248 5.977 -7.445 1 89.5 158 VAL A C 1
ATOM 1237 O O . VAL A 1 158 ? 3.578 5.137 -8.289 1 89.5 158 VAL A O 1
ATOM 1240 N N . PHE A 1 159 ? 3.203 5.711 -6.176 1 89.69 159 PHE A N 1
ATOM 1241 C CA . PHE A 1 159 ? 3.582 4.395 -5.68 1 89.69 159 PHE A CA 1
ATOM 1242 C C . PHE A 1 159 ? 2.619 3.326 -6.191 1 89.69 159 PHE A C 1
ATOM 1244 O O . PHE A 1 159 ? 3.033 2.211 -6.512 1 89.69 159 PHE A O 1
ATOM 1251 N N . GLY A 1 160 ? 1.352 3.709 -6.23 1 89 160 GLY A N 1
ATOM 1252 C CA . GLY A 1 160 ? 0.379 2.785 -6.793 1 89 160 GLY A CA 1
ATOM 1253 C C . GLY A 1 160 ? 0.654 2.441 -8.242 1 89 160 GLY A C 1
ATOM 1254 O O . GLY A 1 160 ? 0.544 1.28 -8.641 1 89 160 GLY A O 1
ATOM 1255 N N . MET A 1 161 ? 1.009 3.441 -8.961 1 91.19 161 MET A N 1
ATOM 1256 C CA . MET A 1 161 ? 1.341 3.209 -10.367 1 91.19 161 MET A CA 1
ATOM 1257 C C . MET A 1 161 ? 2.562 2.307 -10.492 1 91.19 161 MET A C 1
ATOM 1259 O O . MET A 1 161 ? 2.568 1.373 -11.297 1 91.19 161 MET A O 1
ATOM 1263 N N . PHE A 1 162 ? 3.566 2.582 -9.703 1 92.38 162 PHE A N 1
ATOM 1264 C CA . PHE A 1 162 ? 4.781 1.775 -9.734 1 92.38 162 PHE A CA 1
ATOM 1265 C C . PHE A 1 162 ? 4.484 0.331 -9.352 1 92.38 162 PHE A C 1
ATOM 12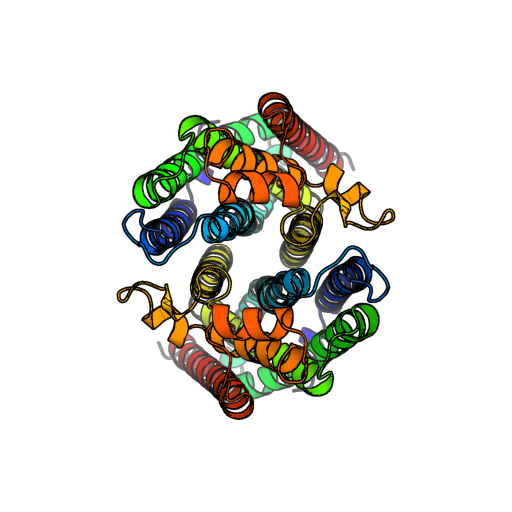67 O O . PHE A 1 162 ? 5.027 -0.6 -9.953 1 92.38 162 PHE A O 1
ATOM 1274 N N . MET A 1 163 ? 3.621 0.18 -8.43 1 90.94 163 MET A N 1
ATOM 1275 C CA . MET A 1 163 ? 3.277 -1.163 -7.973 1 90.94 163 MET A CA 1
ATOM 1276 C C . MET A 1 163 ? 2.586 -1.956 -9.078 1 90.94 163 MET A C 1
ATOM 1278 O O . MET A 1 163 ? 2.83 -3.154 -9.234 1 90.94 163 MET A O 1
ATOM 1282 N N . LEU A 1 164 ? 1.833 -1.304 -9.852 1 90.5 164 LEU A N 1
ATOM 1283 C CA . LEU A 1 164 ? 1.079 -1.95 -10.922 1 90.5 164 LEU A CA 1
ATOM 1284 C C . LEU A 1 164 ? 2.002 -2.367 -12.062 1 90.5 164 LEU A C 1
ATOM 1286 O O . LEU A 1 164 ? 1.778 -3.396 -12.703 1 90.5 164 LEU A O 1
ATOM 1290 N N . CYS A 1 165 ? 3.035 -1.621 -12.227 1 91.81 165 CYS A N 1
ATOM 1291 C CA . CYS A 1 165 ? 3.848 -1.823 -13.422 1 91.81 165 CYS A CA 1
ATOM 1292 C C . CYS A 1 165 ? 5.164 -2.51 -13.07 1 91.81 165 CYS A C 1
ATOM 1294 O O . CYS A 1 165 ? 6.039 -2.646 -13.93 1 91.81 165 CYS A O 1
ATOM 1296 N N . GLU A 1 166 ? 5.32 -2.91 -11.883 1 92.44 166 GLU A N 1
ATOM 1297 C CA . GLU A 1 166 ? 6.637 -3.373 -11.461 1 92.44 166 GLU A CA 1
ATOM 1298 C C . GLU A 1 166 ? 6.891 -4.809 -11.914 1 92.44 166 GLU A C 1
ATOM 1300 O O . GLU A 1 166 ? 7.996 -5.328 -11.758 1 92.44 166 GLU A O 1
ATOM 1305 N N . GLY A 1 167 ? 5.836 -5.539 -12.406 1 91.31 167 GLY A N 1
ATOM 1306 C CA . GLY A 1 167 ? 6.035 -6.875 -12.938 1 91.31 167 GLY A CA 1
ATOM 1307 C C . GLY A 1 167 ? 5.488 -7.969 -12.039 1 91.31 167 GLY A C 1
ATOM 1308 O O . GLY A 1 167 ? 5.457 -9.141 -12.43 1 91.31 167 GLY A O 1
ATOM 1309 N N . PHE A 1 168 ? 5.121 -7.625 -10.82 1 92.69 168 PHE A N 1
ATOM 1310 C CA . PHE A 1 168 ? 4.559 -8.625 -9.922 1 92.69 168 PHE A CA 1
ATOM 1311 C C . PHE A 1 168 ? 3.111 -8.93 -10.281 1 92.69 168 PHE A C 1
ATOM 1313 O O . PHE A 1 168 ? 2.732 -10.094 -10.414 1 92.69 168 PHE A O 1
ATOM 1320 N N . MET A 1 169 ? 2.367 -7.863 -10.438 1 91.25 169 MET A N 1
ATOM 1321 C CA . MET A 1 169 ? 0.944 -8.047 -10.719 1 91.25 169 MET A CA 1
ATOM 1322 C C . MET A 1 169 ? 0.724 -8.516 -12.148 1 91.25 169 MET A C 1
ATOM 1324 O O . MET A 1 169 ? -0.07 -9.422 -12.398 1 91.25 169 MET A O 1
ATOM 1328 N N . VAL A 1 170 ? 1.42 -7.879 -13.031 1 91.56 170 VAL A N 1
ATOM 1329 C CA . VAL A 1 170 ? 1.457 -8.25 -14.438 1 91.56 170 VAL A CA 1
ATOM 1330 C C . VAL A 1 170 ? 2.902 -8.492 -14.875 1 91.56 170 VAL A C 1
ATOM 1332 O O . VAL A 1 170 ? 3.721 -7.566 -14.852 1 91.56 170 VAL A O 1
ATOM 1335 N N . PRO A 1 171 ? 3.115 -9.797 -15.234 1 92.19 171 PRO A N 1
ATOM 1336 C CA . PRO A 1 171 ? 4.48 -10.039 -15.703 1 92.19 171 PRO A CA 1
ATOM 1337 C C . PRO A 1 171 ? 4.902 -9.086 -16.812 1 92.19 171 PRO A C 1
ATOM 1339 O O . PRO A 1 171 ? 4.07 -8.664 -17.625 1 92.19 171 PRO A O 1
ATOM 1342 N N . ARG A 1 172 ? 6.164 -8.82 -16.812 1 91.5 172 ARG A N 1
ATOM 1343 C CA . ARG A 1 172 ? 6.727 -7.801 -17.703 1 91.5 172 ARG A CA 1
ATOM 1344 C C . ARG A 1 172 ? 6.273 -8.016 -19.141 1 91.5 172 ARG A C 1
ATOM 1346 O O . ARG A 1 172 ? 5.82 -7.082 -19.797 1 91.5 172 ARG A O 1
ATOM 1353 N N . ASP A 1 173 ? 6.297 -9.266 -19.641 1 91.12 173 ASP A N 1
ATOM 1354 C CA . ASP A 1 173 ? 6.016 -9.555 -21.047 1 91.12 173 ASP A CA 1
ATOM 1355 C C . ASP A 1 173 ? 4.523 -9.445 -21.344 1 91.12 173 ASP A C 1
ATOM 1357 O O . ASP A 1 173 ? 4.121 -9.367 -22.5 1 91.12 173 ASP A O 1
ATOM 1361 N N . SER A 1 174 ? 3.689 -9.375 -20.297 1 91.31 174 SER A N 1
ATOM 1362 C CA . SER A 1 174 ? 2.242 -9.289 -20.469 1 91.31 174 SER A CA 1
ATOM 1363 C C . SER A 1 174 ? 1.747 -7.863 -20.281 1 91.31 174 SER A C 1
ATOM 1365 O O . SER A 1 174 ? 0.556 -7.586 -20.438 1 91.31 174 SER A O 1
ATOM 1367 N N . ILE A 1 175 ? 2.658 -6.945 -19.953 1 92.75 175 ILE A N 1
ATOM 1368 C CA . ILE A 1 175 ? 2.285 -5.539 -19.828 1 92.75 175 ILE A CA 1
ATOM 1369 C C . ILE A 1 175 ? 2.043 -4.953 -21.219 1 92.75 175 ILE A C 1
ATOM 1371 O O . ILE A 1 175 ? 2.887 -5.078 -22.109 1 92.75 175 ILE A O 1
ATOM 1375 N N . PRO A 1 176 ? 0.894 -4.328 -21.328 1 93.38 176 PRO A N 1
ATOM 1376 C CA . PRO A 1 176 ? 0.605 -3.736 -22.641 1 93.38 176 PRO A CA 1
ATOM 1377 C C . PRO A 1 176 ? 1.641 -2.695 -23.062 1 93.38 176 PRO A C 1
ATOM 1379 O O . PRO A 1 176 ? 2.219 -2.016 -22.203 1 93.38 176 PRO A O 1
ATOM 1382 N N . ASP A 1 177 ? 1.781 -2.449 -24.375 1 92.5 177 ASP A N 1
ATOM 1383 C CA . ASP A 1 177 ? 2.797 -1.566 -24.953 1 92.5 177 ASP A CA 1
ATOM 1384 C C . ASP A 1 177 ? 2.605 -0.129 -24.469 1 92.5 177 ASP A C 1
ATOM 1386 O O . ASP A 1 177 ? 3.58 0.598 -24.266 1 92.5 177 ASP A O 1
ATOM 1390 N N . TYR A 1 178 ? 1.349 0.228 -24.281 1 92.06 178 TYR A N 1
ATOM 1391 C CA . TYR A 1 178 ? 1.096 1.619 -23.922 1 92.06 178 TYR A CA 1
ATOM 1392 C C . TYR A 1 178 ? 1.408 1.869 -22.453 1 92.06 178 TYR A C 1
ATOM 1394 O O . TYR A 1 178 ? 1.469 3.02 -22.016 1 92.06 178 TYR A O 1
ATOM 1402 N N . TRP A 1 179 ? 1.736 0.802 -21.625 1 93.69 179 TRP A N 1
ATOM 1403 C CA . TRP A 1 179 ? 2.043 1.001 -20.219 1 93.69 179 TRP A CA 1
ATOM 1404 C C . TRP A 1 179 ? 3.451 0.51 -19.891 1 93.69 179 TRP A C 1
ATOM 1406 O O . TRP A 1 179 ? 3.945 0.717 -18.781 1 93.69 179 TRP A O 1
ATOM 1416 N N . ILE A 1 180 ? 4.156 -0.099 -20.844 1 94.25 180 ILE A N 1
ATOM 1417 C CA . ILE A 1 180 ? 5.461 -0.705 -20.594 1 94.25 180 ILE A CA 1
ATOM 1418 C C . ILE A 1 180 ? 6.457 0.369 -20.156 1 94.25 180 ILE A C 1
ATOM 1420 O O . ILE A 1 180 ? 7.418 0.078 -19.438 1 94.25 180 ILE A O 1
ATOM 1424 N N . TRP A 1 181 ? 6.258 1.597 -20.531 1 93.88 181 TRP A N 1
ATOM 1425 C CA . TRP A 1 181 ? 7.129 2.68 -20.094 1 93.88 181 TRP A CA 1
ATOM 1426 C C . TRP A 1 181 ? 7.094 2.822 -18.578 1 93.88 181 TRP A C 1
ATOM 1428 O O . TRP A 1 181 ? 8.078 3.248 -17.969 1 93.88 181 TRP A O 1
ATOM 1438 N N . GLY A 1 182 ? 6.016 2.484 -17.922 1 93.69 182 GLY A N 1
ATOM 1439 C CA . GLY A 1 182 ? 5.922 2.523 -16.469 1 93.69 182 GLY A CA 1
ATOM 1440 C C . GLY A 1 182 ? 6.848 1.537 -15.781 1 93.69 182 GLY A C 1
ATOM 1441 O O . GLY A 1 182 ? 7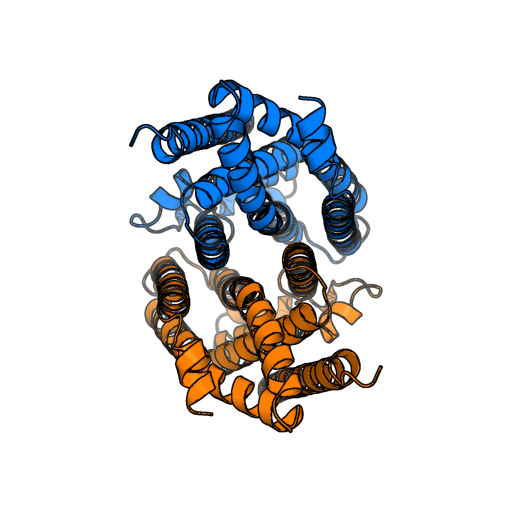.414 1.838 -14.734 1 93.69 182 GLY A O 1
ATOM 1442 N N . TYR A 1 183 ? 6.949 0.392 -16.422 1 95 183 TYR A N 1
ATOM 1443 C CA . TYR A 1 183 ? 7.859 -0.623 -15.906 1 95 183 TYR A CA 1
ATOM 1444 C C . TYR A 1 183 ? 9.289 -0.098 -15.859 1 95 183 TYR A C 1
ATOM 1446 O O . TYR A 1 183 ? 10 -0.285 -14.867 1 95 183 TYR A O 1
ATOM 1454 N N . TYR A 1 184 ? 9.672 0.647 -16.844 1 94.62 184 TYR A N 1
ATOM 1455 C CA . TYR A 1 184 ? 11.055 1.115 -16.938 1 94.62 184 TYR A CA 1
ATOM 1456 C C . TYR A 1 184 ? 11.258 2.375 -16.109 1 94.62 184 TYR A C 1
ATOM 1458 O O . TYR A 1 184 ? 12.383 2.67 -15.688 1 94.62 184 TYR A O 1
ATOM 1466 N N . LEU A 1 185 ? 10.227 3.021 -15.82 1 94.75 185 LEU A N 1
ATOM 1467 C CA . LEU A 1 185 ? 10.32 4.25 -15.039 1 94.75 185 LEU A CA 1
ATOM 1468 C C . LEU A 1 185 ? 10.297 3.941 -13.547 1 94.75 185 LEU A C 1
ATOM 1470 O O . LEU A 1 185 ? 10.906 4.664 -12.75 1 94.75 185 LEU A O 1
ATOM 1474 N N . ALA A 1 186 ? 9.641 2.91 -13.18 1 94.94 186 ALA A N 1
ATOM 1475 C CA . ALA A 1 186 ? 9.438 2.588 -11.766 1 94.94 186 ALA A CA 1
ATOM 1476 C C . ALA A 1 186 ? 10.695 1.998 -11.148 1 94.94 186 ALA A C 1
ATOM 1478 O O . ALA A 1 186 ? 11.195 0.965 -11.602 1 94.94 186 ALA A O 1
ATOM 1479 N N . PHE A 1 187 ? 11.188 2.609 -10.07 1 95.69 187 PHE A N 1
ATOM 1480 C CA . PHE A 1 187 ? 12.344 2.037 -9.398 1 95.69 187 PHE A CA 1
ATOM 1481 C C . PHE A 1 187 ? 11.992 0.713 -8.734 1 95.69 187 PHE A C 1
ATOM 1483 O O . PHE A 1 187 ? 12.859 -0.136 -8.531 1 95.69 187 PHE A O 1
ATOM 1490 N N . HIS A 1 188 ? 10.703 0.495 -8.484 1 95.38 188 HIS A N 1
ATOM 1491 C CA . HIS A 1 188 ? 10.195 -0.744 -7.906 1 95.38 188 HIS A CA 1
ATOM 1492 C C . HIS A 1 188 ? 10.555 -1.945 -8.781 1 95.38 188 HIS A C 1
ATOM 1494 O O . HIS A 1 188 ? 10.758 -3.049 -8.266 1 95.38 188 HIS A O 1
ATOM 1500 N N . SER A 1 189 ? 10.539 -1.663 -10.094 1 96.62 189 SER A N 1
ATOM 1501 C CA . SER A 1 189 ? 10.812 -2.756 -11.016 1 96.62 189 SER A CA 1
ATOM 1502 C C . SER A 1 189 ? 12.203 -3.334 -10.789 1 96.62 189 SER A C 1
ATOM 1504 O O . SER A 1 189 ? 12.367 -4.551 -10.68 1 96.62 189 SER A O 1
ATOM 1506 N N . TYR A 1 190 ? 13.125 -2.482 -10.594 1 97.25 190 TYR A N 1
ATOM 1507 C CA . TYR A 1 190 ? 14.516 -2.896 -10.438 1 97.25 190 TYR A CA 1
ATOM 1508 C C . TYR A 1 190 ? 14.75 -3.514 -9.062 1 97.25 190 TYR A C 1
ATOM 1510 O O . TYR A 1 190 ? 15.516 -4.469 -8.93 1 97.25 190 TYR A O 1
ATOM 1518 N N . SER A 1 191 ? 14.102 -2.957 -8.109 1 96.88 191 SER A N 1
ATOM 1519 C CA . SER A 1 191 ? 14.195 -3.527 -6.77 1 96.88 191 SER A CA 1
ATOM 1520 C C . SER A 1 191 ? 13.531 -4.898 -6.707 1 96.88 191 SER A C 1
ATOM 1522 O O . SER A 1 191 ? 14.133 -5.859 -6.215 1 96.88 191 SER A O 1
ATOM 1524 N N . PHE A 1 192 ? 12.375 -5.055 -7.273 1 97.25 192 PHE A N 1
ATOM 1525 C CA . PHE A 1 192 ? 11.617 -6.301 -7.211 1 97.25 192 PHE A CA 1
ATOM 1526 C C . PHE A 1 192 ? 12.328 -7.406 -7.98 1 97.25 192 PHE A C 1
ATOM 1528 O O . PHE A 1 192 ? 12.484 -8.523 -7.48 1 97.25 192 PHE A O 1
ATOM 1535 N N . GLU A 1 193 ? 12.711 -7.082 -9.195 1 97.19 193 GLU A N 1
ATOM 1536 C CA . GLU A 1 193 ? 13.352 -8.117 -10 1 97.19 193 GLU A CA 1
ATOM 1537 C C . GLU A 1 193 ? 14.641 -8.602 -9.344 1 97.19 193 GLU A C 1
ATOM 1539 O O . GLU A 1 193 ? 14.984 -9.781 -9.43 1 97.19 193 GLU A O 1
ATOM 1544 N N . SER A 1 194 ? 15.336 -7.672 -8.695 1 97.38 194 SER A N 1
ATOM 1545 C CA . SER A 1 194 ? 16.562 -8.055 -8 1 97.38 194 SER A CA 1
ATOM 1546 C C . SER A 1 194 ? 16.25 -8.961 -6.812 1 97.38 194 SER A C 1
ATOM 1548 O O . SER A 1 194 ? 16.969 -9.938 -6.574 1 97.38 194 SER A O 1
ATOM 1550 N N . PHE A 1 195 ? 15.195 -8.664 -6.051 1 96.81 195 PHE A N 1
ATOM 1551 C CA . PHE A 1 195 ? 14.781 -9.5 -4.93 1 96.81 195 PHE A CA 1
ATOM 1552 C C . PHE A 1 195 ? 14.445 -10.914 -5.402 1 96.81 195 PHE A C 1
ATOM 1554 O O . PHE A 1 195 ? 14.938 -11.891 -4.84 1 96.81 195 PHE A O 1
ATOM 1561 N N . VAL A 1 196 ? 13.68 -10.984 -6.434 1 96.94 196 VAL A N 1
ATOM 1562 C CA . VAL A 1 196 ? 13.195 -12.273 -6.922 1 96.94 196 VAL A CA 1
ATOM 1563 C C . VAL A 1 196 ? 14.352 -13.086 -7.492 1 96.94 196 VAL A C 1
ATOM 1565 O O . VAL A 1 196 ? 14.508 -14.266 -7.168 1 96.94 196 VAL A O 1
ATOM 1568 N N . PHE A 1 197 ? 15.141 -12.43 -8.289 1 97.62 197 PHE A N 1
ATOM 1569 C CA . PHE A 1 197 ? 16.25 -13.125 -8.938 1 97.62 197 PHE A CA 1
ATOM 1570 C C . PHE A 1 197 ? 17.219 -13.672 -7.902 1 97.62 197 PHE A C 1
ATOM 1572 O O . PHE A 1 197 ? 17.594 -14.844 -7.945 1 97.62 197 PHE A O 1
ATOM 1579 N N . LYS A 1 198 ? 17.625 -12.844 -6.953 1 97 198 LYS A N 1
ATOM 1580 C CA . LYS A 1 198 ? 18.609 -13.266 -5.965 1 97 198 LYS A CA 1
ATOM 1581 C C . LYS A 1 198 ? 18.047 -14.344 -5.047 1 97 198 LYS A C 1
ATOM 1583 O O . LYS A 1 198 ? 18.797 -15.203 -4.566 1 97 198 LYS A O 1
ATOM 1588 N N . GLN A 1 199 ? 16.75 -14.328 -4.84 1 96.69 199 GLN A N 1
ATOM 1589 C CA . GLN A 1 199 ? 16.125 -15.352 -4.008 1 96.69 199 GLN A CA 1
ATOM 1590 C C . GLN A 1 199 ? 16.156 -16.719 -4.703 1 96.69 199 GLN A C 1
ATOM 1592 O O . GLN A 1 199 ? 16.391 -17.734 -4.059 1 96.69 199 GLN A O 1
ATOM 1597 N N . PHE A 1 200 ? 15.977 -16.734 -6.055 1 96.56 200 PHE A N 1
ATOM 1598 C CA . PHE A 1 200 ? 15.703 -18.016 -6.707 1 96.56 200 PHE A CA 1
ATOM 1599 C C . PHE A 1 200 ? 16.828 -18.391 -7.66 1 96.56 200 PHE A C 1
ATOM 1601 O O . PHE A 1 200 ? 16.828 -19.484 -8.234 1 96.56 200 PHE A O 1
ATOM 1608 N N . GLU A 1 201 ? 17.797 -17.531 -7.844 1 94.44 201 GLU A N 1
ATOM 1609 C CA . GLU A 1 201 ? 18.828 -17.75 -8.852 1 94.44 201 GLU A CA 1
ATOM 1610 C C . GLU A 1 201 ? 19.562 -19.062 -8.609 1 94.44 201 GLU A C 1
ATOM 1612 O O . GLU A 1 201 ? 19.922 -19.75 -9.562 1 94.44 201 GLU A O 1
ATOM 1617 N N . ASN A 1 202 ? 19.766 -19.453 -7.355 1 93.12 202 ASN A N 1
ATOM 1618 C CA . ASN A 1 202 ? 20.578 -20.641 -7.062 1 93.12 202 ASN A CA 1
ATOM 1619 C C . ASN A 1 202 ? 19.703 -21.828 -6.664 1 93.12 202 ASN A C 1
ATOM 1621 O O . ASN A 1 202 ? 20.219 -22.859 -6.23 1 93.12 202 ASN A O 1
ATOM 1625 N N . GLU A 1 203 ? 18.375 -21.641 -6.773 1 93.38 203 GLU A N 1
ATOM 1626 C CA . GLU A 1 203 ? 17.484 -22.75 -6.469 1 93.38 203 GLU A CA 1
ATOM 1627 C C . GLU A 1 203 ? 17.359 -23.703 -7.656 1 93.38 203 GLU A C 1
ATOM 1629 O O . GLU A 1 203 ? 17.328 -23.266 -8.812 1 93.38 203 GLU A O 1
ATOM 1634 N N . THR A 1 204 ? 17.312 -25 -7.445 1 92.12 204 THR A N 1
ATOM 1635 C CA . THR A 1 204 ? 17.328 -25.984 -8.516 1 92.12 204 THR A CA 1
ATOM 1636 C C . THR A 1 204 ? 15.945 -26.609 -8.703 1 92.12 204 THR A C 1
ATOM 1638 O O . THR A 1 204 ? 15.727 -27.375 -9.641 1 92.12 204 THR A O 1
ATOM 1641 N N . SER A 1 205 ? 15.07 -26.234 -7.852 1 94.19 205 SER A N 1
ATOM 1642 C CA . SER A 1 205 ? 13.727 -26.797 -7.965 1 94.19 205 SER A CA 1
ATOM 1643 C C . SER A 1 205 ? 13.031 -26.312 -9.227 1 94.19 205 SER A C 1
ATOM 1645 O O . SER A 1 205 ? 13.289 -25.203 -9.703 1 94.19 205 SER A O 1
ATOM 1647 N N . ASP A 1 206 ? 12.148 -27.125 -9.781 1 95.31 206 ASP A N 1
ATOM 1648 C CA . ASP A 1 206 ? 11.367 -26.766 -10.961 1 95.31 206 ASP A CA 1
ATOM 1649 C C . ASP A 1 206 ? 10.469 -25.562 -10.688 1 95.31 206 ASP A C 1
ATOM 1651 O O . ASP A 1 206 ? 10.266 -24.719 -11.562 1 95.31 206 ASP A O 1
ATOM 1655 N N . ALA A 1 207 ? 10.016 -25.484 -9.531 1 94 207 ALA A N 1
ATOM 1656 C CA . ALA A 1 207 ? 9.156 -24.375 -9.141 1 94 207 ALA A CA 1
ATOM 1657 C C . ALA A 1 207 ? 9.914 -23.062 -9.18 1 94 207 ALA A C 1
ATOM 1659 O O . ALA A 1 207 ? 9.391 -22.047 -9.672 1 94 207 ALA A O 1
ATOM 1660 N N . ALA A 1 208 ? 11.117 -23.062 -8.68 1 95.06 208 ALA A N 1
ATOM 1661 C CA . ALA A 1 208 ? 11.938 -21.859 -8.672 1 95.06 208 ALA A CA 1
ATOM 1662 C C . ALA A 1 208 ? 12.234 -21.391 -10.094 1 95.06 208 ALA A C 1
ATOM 1664 O O . ALA A 1 208 ? 12.133 -20.188 -10.398 1 95.06 208 ALA A O 1
ATOM 1665 N N . LYS A 1 209 ? 12.516 -22.312 -10.961 1 95.12 209 LYS A N 1
ATOM 1666 C CA . LYS A 1 209 ? 12.789 -21.984 -12.352 1 95.12 209 LYS A CA 1
ATOM 1667 C C . LYS A 1 209 ? 11.539 -21.453 -13.047 1 95.12 209 LYS A C 1
ATOM 1669 O O . LYS A 1 209 ? 11.609 -20.516 -13.836 1 95.12 209 LYS A O 1
ATOM 1674 N N . ALA A 1 210 ? 10.453 -22.078 -12.719 1 94.31 210 ALA A N 1
ATOM 1675 C CA . ALA A 1 210 ? 9.188 -21.672 -13.305 1 94.31 210 ALA A CA 1
ATOM 1676 C C . ALA A 1 210 ? 8.828 -20.234 -12.891 1 94.31 210 ALA A C 1
ATOM 1678 O O . ALA A 1 210 ? 8.258 -19.484 -13.68 1 94.31 210 ALA A O 1
ATOM 1679 N N . ILE A 1 211 ? 9.164 -19.891 -11.672 1 94.19 211 ILE A N 1
ATOM 1680 C CA . ILE A 1 211 ? 8.898 -18.547 -11.172 1 94.19 211 ILE A CA 1
ATOM 1681 C C . ILE A 1 211 ? 9.719 -17.516 -11.969 1 94.19 211 ILE A C 1
ATOM 1683 O O . ILE A 1 211 ? 9.18 -16.516 -12.438 1 94.19 211 ILE A O 1
ATOM 1687 N N . LEU A 1 212 ? 11.016 -17.828 -12.164 1 95.88 212 LEU A N 1
ATOM 1688 C CA . LEU A 1 212 ? 11.883 -16.906 -12.891 1 95.88 212 LEU A CA 1
ATOM 1689 C C . LEU A 1 212 ? 11.43 -16.766 -14.344 1 95.88 212 LEU A C 1
ATOM 1691 O O . LEU A 1 212 ? 11.445 -15.664 -14.898 1 95.88 212 LEU A O 1
ATOM 1695 N N . THR A 1 213 ? 10.984 -17.844 -14.922 1 94.19 213 THR A N 1
ATOM 1696 C CA . THR A 1 213 ? 10.508 -17.812 -16.297 1 94.19 213 THR A CA 1
ATOM 1697 C C . THR A 1 213 ? 9.188 -17.047 -16.406 1 94.19 213 THR A C 1
ATOM 1699 O O . THR A 1 213 ? 9.016 -16.234 -17.312 1 94.19 213 THR A O 1
ATOM 1702 N N . LYS A 1 214 ? 8.289 -17.234 -15.477 1 91.06 214 LYS A N 1
ATOM 1703 C CA . LYS A 1 214 ? 6.98 -16.594 -15.477 1 91.06 214 LYS A CA 1
ATOM 1704 C C . LYS A 1 214 ? 7.117 -15.07 -15.461 1 91.06 214 LYS A C 1
ATOM 1706 O O . LYS A 1 214 ? 6.406 -14.367 -16.172 1 91.06 214 LYS A O 1
ATOM 1711 N N . TYR A 1 215 ? 8.109 -14.586 -14.727 1 93.31 215 TYR A N 1
ATOM 1712 C CA . TYR A 1 215 ? 8.242 -13.148 -14.547 1 93.31 215 TYR A CA 1
ATOM 1713 C C . TYR A 1 215 ? 9.312 -12.578 -15.469 1 93.31 215 TYR A C 1
ATOM 1715 O O . TYR A 1 215 ? 9.586 -11.375 -15.438 1 93.31 215 TYR A O 1
ATOM 1723 N N . GLY A 1 216 ? 9.906 -13.406 -16.25 1 92.88 216 GLY A N 1
ATOM 1724 C CA . GLY A 1 216 ? 10.945 -12.961 -17.172 1 92.88 216 GLY A CA 1
ATOM 1725 C C . GLY A 1 216 ? 12.195 -12.477 -16.453 1 92.88 216 GLY A C 1
ATOM 1726 O O . GLY A 1 216 ? 12.789 -11.477 -16.859 1 92.88 216 GLY A O 1
ATOM 1727 N N . MET A 1 217 ? 12.547 -13.18 -15.383 1 95.38 217 MET A N 1
ATOM 1728 C CA . MET A 1 217 ? 13.641 -12.727 -14.531 1 95.38 217 MET A CA 1
ATOM 1729 C C . MET A 1 217 ? 14.758 -13.773 -14.477 1 95.38 217 MET A C 1
ATOM 1731 O O . MET A 1 217 ? 15.383 -13.969 -13.438 1 95.38 217 MET A O 1
ATOM 1735 N N . GLU A 1 218 ? 14.992 -14.445 -15.594 1 94.38 218 GLU A N 1
ATOM 1736 C CA . GLU A 1 218 ? 15.984 -15.508 -15.664 1 94.38 218 GLU A CA 1
ATOM 1737 C C . GLU A 1 218 ? 17.406 -14.945 -15.75 1 94.38 218 GLU A C 1
ATOM 1739 O O . GLU A 1 218 ? 18.359 -15.602 -15.359 1 94.38 218 GLU A O 1
ATOM 1744 N N . ASP A 1 219 ? 17.531 -13.719 -16.281 1 93.38 219 ASP A N 1
ATOM 1745 C CA . ASP A 1 219 ? 18.859 -13.141 -16.5 1 93.38 219 ASP A CA 1
ATOM 1746 C C . ASP A 1 219 ? 18.906 -11.695 -15.992 1 93.38 219 ASP A C 1
ATOM 1748 O O . ASP A 1 219 ? 19.328 -10.797 -16.719 1 93.38 219 ASP A O 1
ATOM 1752 N N . VAL A 1 220 ? 18.594 -11.578 -14.781 1 95.38 220 VAL A N 1
ATOM 1753 C CA . VAL A 1 220 ? 18.562 -10.234 -14.211 1 95.38 220 VAL A CA 1
ATOM 1754 C C . VAL A 1 220 ? 19.984 -9.797 -13.828 1 95.38 220 VAL A C 1
ATOM 1756 O O . VAL A 1 220 ? 20.734 -10.578 -13.25 1 95.38 220 VAL A O 1
ATOM 1759 N N . ASP A 1 221 ? 20.391 -8.586 -14.242 1 97.06 221 ASP A N 1
ATOM 1760 C CA . ASP A 1 221 ? 21.641 -7.973 -13.805 1 97.06 221 ASP A CA 1
ATOM 1761 C C . ASP A 1 221 ? 21.438 -7.145 -12.539 1 97.06 221 ASP A C 1
ATOM 1763 O O . ASP A 1 221 ? 21.125 -5.953 -12.609 1 97.06 221 ASP A O 1
ATOM 1767 N N . VAL A 1 222 ? 21.719 -7.734 -11.398 1 97 222 VAL A N 1
ATOM 1768 C CA . VAL A 1 222 ? 21.422 -7.137 -10.102 1 97 222 VAL A CA 1
ATOM 1769 C C . VAL A 1 222 ? 22.328 -5.93 -9.867 1 97 222 VAL A C 1
ATOM 1771 O O . VAL A 1 222 ? 21.891 -4.922 -9.312 1 97 222 VAL A O 1
ATOM 1774 N N . THR A 1 223 ? 23.578 -5.98 -10.266 1 96.88 223 THR A N 1
ATOM 1775 C CA . THR A 1 223 ? 24.484 -4.859 -10.102 1 96.88 223 THR A CA 1
ATOM 1776 C C . THR A 1 223 ? 24 -3.635 -10.867 1 96.88 223 THR A C 1
ATOM 1778 O O . THR A 1 223 ? 24.016 -2.52 -10.344 1 96.88 223 THR A O 1
ATOM 1781 N N . ARG A 1 224 ? 23.609 -3.887 -12.062 1 97.38 224 ARG A N 1
ATOM 1782 C CA . ARG A 1 224 ? 23.031 -2.793 -12.844 1 97.38 224 ARG A CA 1
ATOM 1783 C C . ARG A 1 224 ? 21.812 -2.209 -12.148 1 97.38 224 ARG A C 1
ATOM 1785 O O . ARG A 1 224 ? 21.641 -0.99 -12.086 1 97.38 224 ARG A O 1
ATOM 1792 N N . ASP A 1 225 ? 20.938 -3.068 -11.656 1 97.88 225 ASP A N 1
ATOM 1793 C CA . ASP A 1 225 ?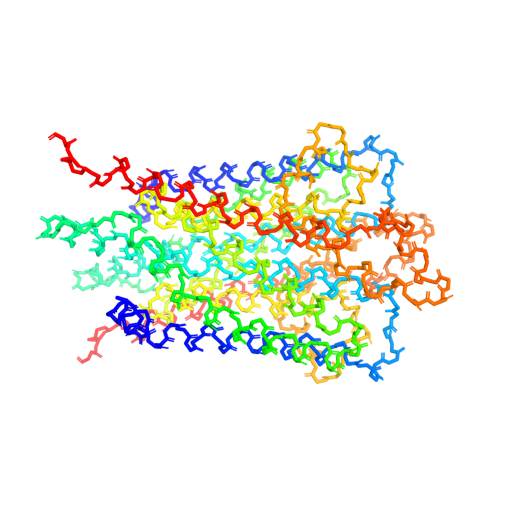 19.734 -2.615 -10.969 1 97.88 225 ASP A CA 1
ATOM 1794 C C . ASP A 1 225 ? 20.094 -1.771 -9.742 1 97.88 225 ASP A C 1
ATOM 1796 O O . ASP A 1 225 ? 19.453 -0.753 -9.484 1 97.88 225 ASP A O 1
ATOM 1800 N N . MET A 1 226 ? 21.109 -2.17 -8.969 1 97.75 226 MET A N 1
ATOM 1801 C CA . MET A 1 226 ? 21.531 -1.402 -7.801 1 97.75 226 MET A CA 1
ATOM 1802 C C . MET A 1 226 ? 22.062 -0.035 -8.219 1 97.75 226 MET A C 1
ATOM 1804 O O . MET A 1 226 ? 21.797 0.968 -7.555 1 97.75 226 MET A O 1
ATOM 1808 N N . LEU A 1 227 ? 22.766 -0.043 -9.273 1 97.94 227 LEU A N 1
ATOM 1809 C CA . LEU A 1 227 ? 23.297 1.223 -9.766 1 97.94 227 LEU A CA 1
ATOM 1810 C C . LEU A 1 227 ? 22.172 2.141 -10.234 1 97.94 227 LEU A C 1
ATOM 1812 O O . LEU A 1 227 ? 22.25 3.357 -10.047 1 97.94 227 LEU A O 1
ATOM 1816 N N . LEU A 1 228 ? 21.203 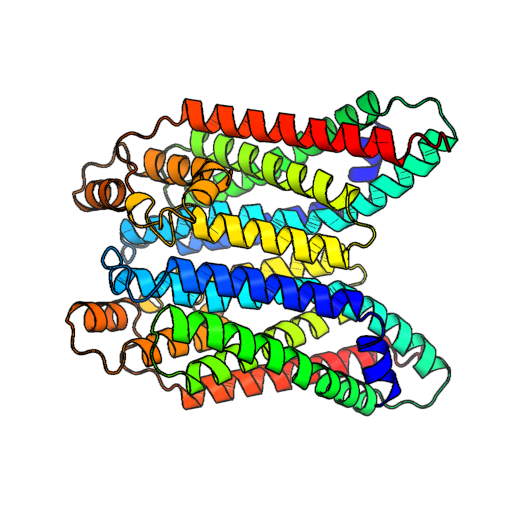1.564 -10.852 1 97.94 228 LEU A N 1
ATOM 1817 C CA . LEU A 1 228 ? 20.047 2.357 -11.273 1 97.94 228 LEU A CA 1
ATOM 1818 C C . LEU A 1 228 ? 19.344 2.979 -10.07 1 97.94 228 LEU A C 1
ATOM 1820 O O . LEU A 1 228 ? 18.891 4.121 -10.133 1 97.94 228 LEU A O 1
ATOM 1824 N N . LEU A 1 229 ? 19.234 2.24 -8.992 1 98.12 229 LEU A N 1
ATOM 1825 C CA . LEU A 1 229 ? 18.641 2.793 -7.785 1 98.12 229 LEU A CA 1
ATOM 1826 C C . LEU A 1 229 ? 19.438 3.98 -7.27 1 98.12 229 LEU A C 1
ATOM 1828 O O . LEU A 1 229 ? 18.875 4.973 -6.816 1 98.12 229 LEU A O 1
ATOM 1832 N N . ILE A 1 230 ? 20.766 3.855 -7.379 1 98.06 230 ILE A N 1
ATOM 1833 C CA . ILE A 1 230 ? 21.625 4.961 -6.969 1 98.06 230 ILE A CA 1
ATOM 1834 C C . ILE A 1 230 ? 21.391 6.164 -7.883 1 98.06 230 ILE A C 1
ATOM 1836 O O . ILE A 1 230 ? 21.344 7.305 -7.418 1 98.06 230 ILE A O 1
ATOM 1840 N N . VAL A 1 231 ? 21.219 5.895 -9.125 1 98.12 231 VAL A N 1
ATOM 1841 C CA . VAL A 1 231 ? 20.953 6.961 -10.086 1 98.12 231 VAL A CA 1
ATOM 1842 C C . VAL A 1 231 ? 19.625 7.648 -9.734 1 98.12 231 VAL A C 1
ATOM 1844 O O . VAL A 1 231 ? 19.516 8.875 -9.82 1 98.12 231 VAL A O 1
ATOM 1847 N N . TYR A 1 232 ? 18.625 6.879 -9.344 1 98.12 232 TYR A N 1
ATOM 1848 C CA . TYR A 1 232 ? 17.359 7.457 -8.906 1 98.12 232 TYR A CA 1
ATOM 1849 C C . TYR A 1 232 ? 17.562 8.383 -7.711 1 98.12 232 TYR A C 1
ATOM 1851 O O . TYR A 1 232 ? 17.016 9.477 -7.664 1 98.12 232 TYR A O 1
ATOM 1859 N N . ILE A 1 233 ? 18.328 7.898 -6.785 1 97.44 233 ILE A N 1
ATOM 1860 C CA . ILE A 1 233 ? 18.594 8.664 -5.57 1 97.44 233 ILE A CA 1
ATOM 1861 C C . ILE A 1 233 ? 19.219 10.008 -5.934 1 97.44 233 ILE A C 1
ATOM 1863 O O . ILE A 1 233 ? 18.734 11.062 -5.523 1 97.44 233 ILE A O 1
ATOM 1867 N N . LEU A 1 234 ? 20.25 9.938 -6.738 1 96.69 234 LEU A N 1
ATOM 1868 C CA . LEU A 1 234 ? 20.969 11.148 -7.129 1 96.69 234 LEU A CA 1
ATOM 1869 C C . LEU A 1 234 ? 20.078 12.055 -7.973 1 96.69 234 LEU A C 1
ATOM 1871 O O . LEU A 1 234 ? 20.109 13.273 -7.816 1 96.69 234 LEU A O 1
ATOM 1875 N N . GLY A 1 235 ? 19.344 11.461 -8.812 1 97.25 235 GLY A N 1
ATOM 1876 C CA . GLY A 1 235 ? 18.422 12.242 -9.633 1 97.25 235 GLY A CA 1
ATOM 1877 C C . GLY A 1 235 ? 17.375 12.961 -8.828 1 97.25 235 GLY A C 1
ATOM 1878 O O . GLY A 1 235 ? 17.141 14.156 -9.023 1 97.25 235 GLY A O 1
ATOM 1879 N N . PHE A 1 236 ? 16.75 12.289 -7.926 1 96.19 236 PHE A N 1
ATOM 1880 C CA . PHE A 1 236 ? 15.711 12.898 -7.102 1 96.19 236 PHE A CA 1
ATOM 1881 C C . PHE A 1 236 ? 16.297 13.977 -6.203 1 96.19 236 PHE A C 1
ATOM 1883 O O . PHE A 1 236 ? 15.688 15.031 -6.004 1 96.19 236 PHE A O 1
ATOM 1890 N N . GLN A 1 237 ? 17.453 13.711 -5.668 1 93.75 237 GLN A N 1
ATOM 1891 C CA . GLN A 1 237 ? 18.078 14.711 -4.82 1 93.75 237 GLN A CA 1
ATOM 1892 C C . GLN A 1 237 ? 18.453 15.953 -5.625 1 93.75 237 GLN A C 1
ATOM 1894 O O . GLN A 1 237 ? 18.359 17.078 -5.129 1 93.75 237 GLN A O 1
ATOM 1899 N N . ALA A 1 238 ? 18.859 15.711 -6.836 1 95.19 238 ALA A N 1
ATOM 1900 C CA . ALA A 1 238 ? 19.172 16.844 -7.711 1 95.19 238 ALA A CA 1
ATOM 1901 C C . ALA A 1 238 ? 17.922 17.656 -8.016 1 95.19 238 ALA A C 1
ATOM 1903 O O . ALA A 1 238 ? 17.938 18.891 -7.949 1 95.19 238 ALA A O 1
ATOM 1904 N N . ILE A 1 239 ? 16.891 17 -8.289 1 94.88 239 ILE A N 1
ATOM 1905 C CA . ILE A 1 239 ? 15.633 17.688 -8.555 1 94.88 239 ILE A CA 1
ATOM 1906 C C . ILE A 1 239 ? 15.18 18.453 -7.312 1 94.88 239 ILE A C 1
ATOM 1908 O O . ILE A 1 239 ? 14.734 19.594 -7.406 1 94.88 239 ILE A O 1
ATOM 1912 N N . PHE A 1 240 ? 15.281 17.797 -6.211 1 91.44 240 PHE A N 1
ATOM 1913 C CA . PHE A 1 240 ? 14.938 18.406 -4.938 1 91.44 240 PHE A CA 1
ATOM 1914 C C . PHE A 1 240 ? 15.734 19.688 -4.719 1 91.44 240 PHE A C 1
ATOM 1916 O O . PHE A 1 240 ? 15.172 20.734 -4.363 1 91.44 240 PHE A O 1
ATOM 1923 N N . ALA A 1 241 ? 16.953 19.656 -5 1 89.06 241 ALA A N 1
ATOM 1924 C CA . ALA A 1 241 ? 17.828 20.812 -4.844 1 89.06 241 ALA A CA 1
ATOM 1925 C C . ALA A 1 241 ? 17.406 21.953 -5.781 1 89.06 241 ALA A C 1
ATOM 1927 O O . ALA A 1 241 ? 17.391 23.125 -5.387 1 89.06 241 ALA A O 1
ATOM 1928 N N . VAL A 1 242 ? 17.078 21.562 -6.926 1 91.38 242 VAL A N 1
ATOM 1929 C CA . VAL A 1 242 ? 16.703 22.562 -7.922 1 91.38 242 VAL A CA 1
ATOM 1930 C C . VAL A 1 242 ? 15.398 23.234 -7.504 1 91.38 242 VAL A C 1
ATOM 1932 O O . VAL A 1 242 ? 15.258 24.453 -7.633 1 91.38 242 VAL A O 1
ATOM 1935 N N . ILE A 1 243 ? 14.484 22.438 -7.016 1 87.81 243 ILE A N 1
ATOM 1936 C CA . ILE A 1 243 ? 13.203 23 -6.582 1 87.81 243 ILE A CA 1
ATOM 1937 C 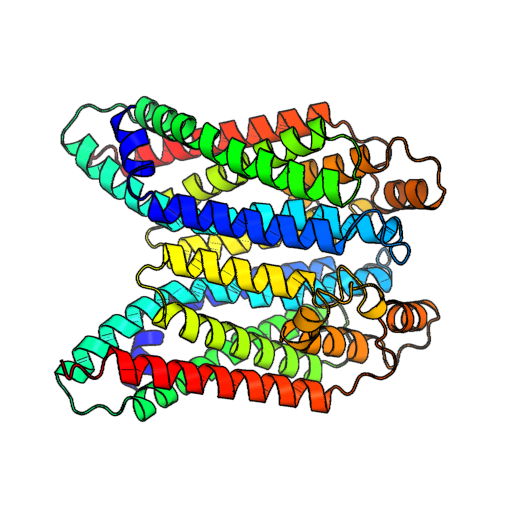C . ILE A 1 243 ? 13.43 23.953 -5.418 1 87.81 243 ILE A C 1
ATOM 1939 O O . ILE A 1 243 ? 12.859 25.047 -5.395 1 87.81 243 ILE A O 1
ATOM 1943 N N . LEU A 1 244 ? 14.195 23.562 -4.5 1 82.5 244 LEU A N 1
ATOM 1944 C CA . LEU A 1 244 ? 14.469 24.406 -3.348 1 82.5 244 LEU A CA 1
ATOM 1945 C C . LEU A 1 244 ? 15.18 25.688 -3.773 1 82.5 244 LEU A C 1
ATOM 1947 O O . LEU A 1 244 ? 14.938 26.766 -3.211 1 82.5 244 LEU A O 1
ATOM 1951 N N . TRP A 1 245 ? 16.031 25.5 -4.711 1 81.25 245 TRP A N 1
ATOM 1952 C CA . TRP A 1 245 ? 16.781 26.656 -5.207 1 81.25 245 TRP A CA 1
ATOM 1953 C C . TRP A 1 245 ? 15.867 27.641 -5.914 1 81.25 245 TRP A C 1
ATOM 1955 O O . TRP A 1 245 ? 15.945 28.859 -5.684 1 81.25 245 TRP A O 1
ATOM 1965 N N . LYS A 1 246 ? 15 27.172 -6.684 1 79.56 246 LYS A N 1
ATOM 1966 C CA . LYS A 1 246 ? 14.117 28.031 -7.469 1 79.56 246 LYS A CA 1
ATOM 1967 C C . LYS A 1 246 ? 13.047 28.672 -6.586 1 79.56 246 LYS A C 1
ATOM 1969 O O . LYS A 1 246 ? 12.727 29.859 -6.738 1 79.56 246 LYS A O 1
ATOM 1974 N N . PHE A 1 247 ? 12.391 27.938 -5.832 1 68.19 247 PHE A N 1
ATOM 1975 C CA . PHE A 1 247 ? 11.258 28.438 -5.066 1 68.19 247 PHE A CA 1
ATOM 1976 C C . PHE A 1 247 ? 11.742 29.203 -3.832 1 68.19 247 PHE A C 1
ATOM 1978 O O . PHE A 1 247 ? 11.016 30.047 -3.295 1 68.19 247 PHE A O 1
ATOM 1985 N N . HIS A 1 248 ? 12.781 28.969 -3.285 1 60.5 248 HIS A N 1
ATOM 1986 C CA . HIS A 1 248 ? 13.125 29.625 -2.021 1 60.5 248 HIS A CA 1
ATOM 1987 C C . HIS A 1 248 ? 14.234 30.656 -2.211 1 60.5 248 HIS A C 1
ATOM 1989 O O . HIS A 1 248 ? 14.719 31.234 -1.236 1 60.5 248 HIS A O 1
ATOM 1995 N N . THR A 1 249 ? 14.898 30.609 -3.252 1 52.97 249 THR A N 1
ATOM 1996 C CA . THR A 1 249 ? 15.82 31.734 -3.422 1 52.97 249 THR A CA 1
ATOM 1997 C C . THR A 1 249 ? 15.047 33.031 -3.531 1 52.97 249 THR A C 1
ATOM 1999 O O . THR A 1 249 ? 15.648 34.125 -3.598 1 52.97 249 THR A O 1
ATOM 2002 N N . GLY A 1 250 ? 14.055 33.312 -2.5 1 47.31 250 GLY A N 1
ATOM 2003 C CA . GLY A 1 250 ? 13.633 34.688 -2.223 1 47.31 250 GLY A CA 1
ATOM 2004 C C . GLY A 1 250 ? 13.852 35.625 -3.393 1 47.31 250 GLY A C 1
ATOM 2005 O O . GLY A 1 250 ? 13.75 36.844 -3.242 1 47.31 250 GLY A O 1
ATOM 2006 N N . ARG A 1 251 ? 14.625 35.531 -4.254 1 41.41 251 ARG A N 1
ATOM 2007 C CA . ARG A 1 251 ? 14.781 36.594 -5.254 1 41.41 251 ARG A CA 1
ATOM 2008 C C . ARG A 1 251 ? 13.469 36.812 -5.996 1 41.41 251 ARG A C 1
ATOM 2010 O O . ARG A 1 251 ? 13.148 36.094 -6.941 1 41.41 251 ARG A O 1
ATOM 2017 N N . ARG A 1 252 ? 12.375 37.094 -5.234 1 33.94 252 ARG A N 1
ATOM 2018 C CA . ARG A 1 252 ? 11.453 37.969 -5.941 1 33.94 252 ARG A CA 1
ATOM 2019 C C . ARG A 1 252 ? 12.062 39.375 -6.129 1 33.94 252 ARG A C 1
ATOM 2021 O O . ARG A 1 252 ? 12.703 39.906 -5.219 1 33.94 252 ARG A O 1
ATOM 2028 N N . MET B 1 1 ? -25.672 20.422 8.75 1 40.34 1 MET B N 1
ATOM 2029 C CA . MET B 1 1 ? -25.328 19.453 7.723 1 40.34 1 MET B CA 1
ATOM 2030 C C . MET B 1 1 ? -24.766 20.141 6.48 1 40.34 1 MET B C 1
ATOM 2032 O O . MET B 1 1 ? -23.812 19.656 5.867 1 40.34 1 MET B O 1
ATOM 2036 N N . TYR B 1 2 ? -25.484 21.234 6.195 1 38.34 2 TYR B N 1
ATOM 2037 C CA . TYR B 1 2 ? -25.156 22 5.008 1 38.34 2 TYR B CA 1
ATOM 2038 C C . TYR B 1 2 ? -23.734 22.547 5.09 1 38.34 2 TYR B C 1
ATOM 2040 O O . TYR B 1 2 ? -22.969 22.484 4.121 1 38.34 2 TYR B O 1
ATOM 2048 N N . ARG B 1 3 ? -23.422 22.969 6.27 1 43.47 3 ARG B N 1
ATOM 2049 C CA . ARG B 1 3 ? -22.141 23.641 6.391 1 43.47 3 ARG B CA 1
ATOM 2050 C C . ARG B 1 3 ? -20.984 22.641 6.305 1 43.47 3 ARG B C 1
ATOM 2052 O O . ARG B 1 3 ? -19.938 22.938 5.73 1 43.47 3 ARG B O 1
ATOM 2059 N N . ASN B 1 4 ? -21.203 21.562 6.871 1 42.31 4 ASN B N 1
ATOM 2060 C CA . ASN B 1 4 ? -20.156 20.547 6.816 1 42.31 4 ASN B CA 1
ATOM 2061 C C . ASN B 1 4 ? -19.984 19.984 5.41 1 42.31 4 ASN B C 1
ATOM 2063 O O . ASN B 1 4 ? -18.875 19.703 4.977 1 42.31 4 ASN B O 1
ATOM 2067 N N . THR B 1 5 ? -21.109 19.766 4.785 1 41.84 5 THR B N 1
ATOM 2068 C CA . THR B 1 5 ? -21.016 19.406 3.375 1 41.84 5 THR B CA 1
ATOM 2069 C C . THR B 1 5 ? -20.281 20.484 2.586 1 41.84 5 THR B C 1
ATOM 2071 O O . THR B 1 5 ? -19.484 20.188 1.704 1 41.84 5 THR B O 1
ATOM 2074 N N . LEU B 1 6 ? -20.578 21.672 2.988 1 40.47 6 LEU B N 1
ATOM 2075 C CA . LEU B 1 6 ? -20 22.812 2.293 1 40.47 6 LEU B CA 1
ATOM 2076 C C . LEU B 1 6 ? -18.516 22.953 2.619 1 40.47 6 LEU B C 1
ATOM 2078 O O . LEU B 1 6 ? -17.719 23.328 1.757 1 40.47 6 LEU B O 1
ATOM 2082 N N . ASN B 1 7 ? -18.172 22.703 3.807 1 42.41 7 ASN B N 1
ATOM 2083 C CA . ASN B 1 7 ? -16.766 22.797 4.156 1 42.41 7 ASN B CA 1
ATOM 2084 C C . ASN B 1 7 ? -15.969 21.641 3.588 1 42.41 7 ASN B C 1
ATOM 2086 O O . ASN B 1 7 ? -14.805 21.797 3.205 1 42.41 7 ASN B O 1
ATOM 2090 N N . ASN B 1 8 ? -16.422 20.547 3.748 1 45.97 8 ASN B N 1
ATOM 2091 C CA . ASN B 1 8 ? -15.781 19.422 3.076 1 45.97 8 ASN B CA 1
ATOM 2092 C C . ASN B 1 8 ? -15.719 19.625 1.566 1 45.97 8 ASN B C 1
ATOM 2094 O O . ASN B 1 8 ? -14.734 19.25 0.924 1 45.97 8 ASN B O 1
ATOM 2098 N N . ILE B 1 9 ? -16.828 20.125 1.041 1 42.38 9 ILE B N 1
ATOM 2099 C CA . ILE B 1 9 ? -16.812 20.703 -0.298 1 42.38 9 ILE B CA 1
ATOM 2100 C C . ILE B 1 9 ? -15.914 21.953 -0.315 1 42.38 9 ILE B C 1
ATOM 2102 O O . ILE B 1 9 ? -15.664 22.516 -1.377 1 42.38 9 ILE B O 1
ATOM 2106 N N . ARG B 1 10 ? -15.594 22.453 0.748 1 44.56 10 ARG B N 1
ATOM 2107 C CA . ARG B 1 10 ? -14.883 23.719 0.785 1 44.56 10 ARG B CA 1
ATOM 2108 C C . ARG B 1 10 ? -13.398 23.531 0.503 1 44.56 10 ARG B C 1
ATOM 2110 O O . ARG B 1 10 ? -12.688 24.5 0.206 1 44.56 10 ARG B O 1
ATOM 2117 N N . ASN B 1 11 ? -12.867 22.312 0.735 1 55 11 ASN B N 1
ATOM 2118 C CA . ASN B 1 11 ? -11.594 22.344 0.016 1 55 11 ASN B CA 1
ATOM 2119 C C . ASN B 1 11 ? -11.648 21.484 -1.252 1 55 11 ASN B C 1
ATOM 2121 O O . ASN B 1 11 ? -11.117 20.375 -1.286 1 55 11 ASN B O 1
ATOM 2125 N N . PRO B 1 12 ? -12.727 21.844 -2.115 1 59.16 12 PRO B N 1
ATOM 2126 C CA . PRO B 1 12 ? -12.953 21.156 -3.393 1 59.16 12 PRO B CA 1
ATOM 2127 C C . PRO B 1 12 ? -11.656 20.734 -4.074 1 59.16 12 PRO B C 1
ATOM 2129 O O . PRO B 1 12 ? -11.625 19.719 -4.773 1 59.16 12 PRO B O 1
ATOM 2132 N N . GLY B 1 13 ? -10.688 21.406 -3.691 1 64.75 13 GLY B N 1
ATOM 2133 C CA . GLY B 1 13 ? -9.422 21.047 -4.324 1 64.75 13 GLY B CA 1
ATOM 2134 C C . GLY B 1 13 ? -8.883 19.703 -3.881 1 64.75 13 GLY B C 1
ATOM 2135 O O . GLY B 1 13 ? -8.438 18.906 -4.707 1 64.75 13 GLY B O 1
ATOM 2136 N N . ILE B 1 14 ? -9.211 19.422 -2.611 1 70.06 14 ILE B N 1
ATOM 2137 C CA . ILE B 1 14 ? -8.664 18.188 -2.068 1 70.06 14 ILE B CA 1
ATOM 2138 C C . ILE B 1 14 ? -9.461 17 -2.596 1 70.06 14 ILE B C 1
ATOM 2140 O O . ILE B 1 14 ? -8.883 15.984 -3.002 1 70.06 14 ILE B O 1
ATOM 2144 N N . TYR B 1 15 ? -10.797 17.109 -2.643 1 77.75 15 TYR B N 1
ATOM 2145 C CA . TYR B 1 15 ? -11.625 16.016 -3.119 1 77.75 15 TYR B CA 1
ATOM 2146 C C . TYR B 1 15 ? -11.383 15.758 -4.602 1 77.75 15 TYR B C 1
ATOM 2148 O O . TYR B 1 15 ? -11.32 14.602 -5.031 1 77.75 15 TYR B O 1
ATOM 2156 N N . TRP B 1 16 ? -11.195 16.828 -5.363 1 83.19 16 TRP B N 1
ATOM 2157 C CA . TRP B 1 16 ? -10.984 16.656 -6.797 1 83.19 16 TRP B CA 1
ATOM 2158 C C . TRP B 1 16 ? -9.648 15.977 -7.078 1 83.19 16 TRP B C 1
ATOM 2160 O O . TRP B 1 16 ? -9.547 15.172 -8.008 1 83.19 16 TRP B O 1
ATOM 2170 N N . ILE B 1 17 ? -8.734 16.266 -6.277 1 79.94 17 ILE B N 1
ATOM 2171 C CA . ILE B 1 17 ? -7.434 15.625 -6.449 1 79.94 17 ILE B CA 1
ATOM 2172 C C . ILE B 1 17 ? -7.531 14.141 -6.102 1 79.94 17 ILE B C 1
ATOM 2174 O O . ILE B 1 17 ? -6.949 13.297 -6.785 1 79.94 17 ILE B O 1
ATOM 2178 N N . ARG B 1 18 ? -8.289 13.938 -5.062 1 83.12 18 ARG B N 1
ATOM 2179 C CA . ARG B 1 18 ? -8.5 12.547 -4.68 1 83.12 18 ARG B CA 1
ATOM 2180 C C . ARG B 1 18 ? -9.227 11.781 -5.781 1 83.12 18 ARG B C 1
ATOM 2182 O O . ARG B 1 18 ? -8.82 10.68 -6.156 1 83.12 18 ARG B O 1
ATOM 2189 N N . LEU B 1 19 ? -10.273 12.391 -6.258 1 88.06 19 LEU B N 1
ATOM 2190 C CA . LEU B 1 19 ? -11.055 11.773 -7.324 1 88.06 19 LEU B CA 1
ATOM 2191 C C . LEU B 1 19 ? -10.188 11.539 -8.562 1 88.06 19 LEU B C 1
ATOM 2193 O O . LEU B 1 19 ? -10.289 10.484 -9.195 1 88.06 19 LEU B O 1
ATOM 2197 N N . PHE B 1 20 ? -9.398 12.445 -8.828 1 89.69 20 PHE B N 1
ATOM 2198 C CA . PHE B 1 20 ? -8.523 12.352 -9.984 1 89.69 20 PHE B CA 1
ATOM 2199 C C . PHE B 1 20 ? -7.516 11.219 -9.812 1 89.69 20 PHE B C 1
ATOM 2201 O O . PHE B 1 20 ? -7.246 10.477 -10.75 1 89.69 20 PHE B O 1
ATOM 2208 N N . MET B 1 21 ? -7 11.125 -8.68 1 88.38 21 MET B N 1
ATOM 2209 C CA . MET B 1 21 ? -6.02 10.078 -8.43 1 88.38 21 MET B CA 1
ATOM 2210 C C . MET B 1 21 ? -6.66 8.695 -8.531 1 88.38 21 MET B C 1
ATOM 2212 O O . MET B 1 21 ? -6.086 7.785 -9.125 1 88.38 21 MET B O 1
ATOM 2216 N N . TYR B 1 22 ? -7.855 8.539 -7.934 1 91.81 22 TYR B N 1
ATOM 2217 C CA . TYR B 1 22 ? -8.562 7.27 -8.055 1 91.81 22 TYR B CA 1
ATOM 2218 C C . TYR B 1 22 ? -8.898 6.969 -9.516 1 91.81 22 TYR B C 1
ATOM 2220 O O . TYR B 1 22 ? -8.836 5.816 -9.945 1 91.81 22 TYR B O 1
ATOM 2228 N N . PHE B 1 23 ? -9.258 8.008 -10.195 1 94.38 23 PHE B N 1
ATOM 2229 C CA . PHE B 1 23 ? -9.562 7.84 -11.609 1 94.38 23 PHE B CA 1
ATOM 2230 C C . PHE B 1 23 ? -8.344 7.336 -12.367 1 94.38 23 PHE B C 1
ATOM 2232 O O . PHE B 1 23 ? -8.43 6.359 -13.117 1 94.38 23 PHE B O 1
ATOM 2239 N N . CYS B 1 24 ? -7.23 7.949 -12.148 1 93.62 24 CYS B N 1
ATOM 2240 C CA . CYS B 1 24 ? -6.008 7.605 -12.867 1 93.62 24 CYS B CA 1
ATOM 2241 C C . CYS B 1 24 ? -5.59 6.168 -12.578 1 93.62 24 CYS B C 1
ATOM 2243 O O . CYS B 1 24 ? -5.316 5.398 -13.5 1 93.62 24 CYS B O 1
ATOM 2245 N N . LEU B 1 25 ? -5.613 5.805 -11.367 1 93.75 25 LEU B N 1
ATOM 2246 C CA . LEU B 1 25 ? -5.164 4.469 -11 1 93.75 25 LEU B CA 1
ATOM 2247 C C . LEU B 1 25 ? -6.156 3.41 -11.469 1 93.75 25 LEU B C 1
ATOM 2249 O O . LEU B 1 25 ? -5.758 2.34 -11.938 1 93.75 25 LEU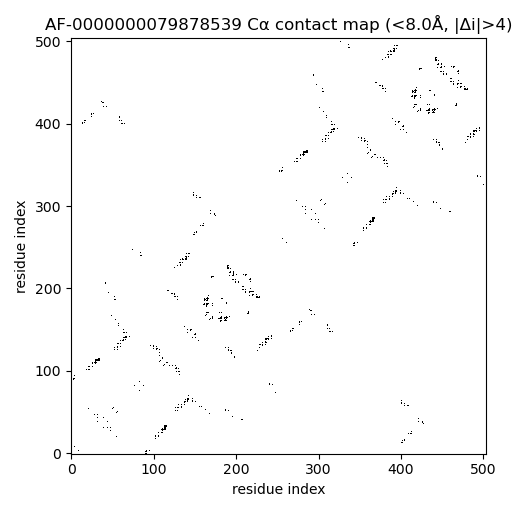 B O 1
ATOM 2253 N N . SER B 1 26 ? -7.43 3.727 -11.305 1 96.06 26 SER B N 1
ATOM 2254 C CA . SER B 1 26 ? -8.445 2.787 -11.773 1 96.06 26 SER B CA 1
ATOM 2255 C C . SER B 1 26 ? -8.391 2.621 -13.289 1 96.06 26 SER B C 1
ATOM 2257 O O . SER B 1 26 ? -8.57 1.517 -13.805 1 96.06 26 SER B O 1
ATOM 2259 N N . PHE B 1 27 ? -8.203 3.729 -13.93 1 96.12 27 PHE B N 1
ATOM 2260 C CA . PHE B 1 27 ? -8.055 3.67 -15.375 1 96.12 27 PHE B CA 1
ATOM 2261 C C . PHE B 1 27 ? -6.836 2.84 -15.758 1 96.12 27 PHE B C 1
ATOM 2263 O O . PHE B 1 27 ? -6.895 2.031 -16.688 1 96.12 27 PHE B O 1
ATOM 2270 N N . MET B 1 28 ? -5.828 3.012 -15.078 1 94.31 28 MET B N 1
ATOM 2271 C CA . MET B 1 28 ? -4.602 2.268 -15.352 1 94.31 28 MET B CA 1
ATOM 2272 C C . MET B 1 28 ? -4.805 0.775 -15.117 1 94.31 28 MET B C 1
ATOM 2274 O O . MET B 1 28 ? -4.441 -0.048 -15.953 1 94.31 28 MET B O 1
ATOM 2278 N N . VAL B 1 29 ? -5.359 0.428 -14.031 1 94.38 29 VAL B N 1
ATOM 2279 C CA . VAL B 1 29 ? -5.609 -0.977 -13.727 1 94.38 29 VAL B CA 1
ATOM 2280 C C . VAL B 1 29 ? -6.535 -1.582 -14.781 1 94.38 29 VAL B C 1
ATOM 2282 O O . VAL B 1 29 ? -6.266 -2.668 -15.297 1 94.38 29 VAL B O 1
ATOM 2285 N N . GLY B 1 30 ? -7.594 -0.883 -15.086 1 95.31 30 GLY B N 1
ATOM 2286 C CA . GLY B 1 30 ? -8.531 -1.372 -16.078 1 95.31 30 GLY B CA 1
ATOM 2287 C C . GLY B 1 30 ? -7.902 -1.607 -17.438 1 95.31 30 GLY B C 1
ATOM 2288 O O . GLY B 1 30 ? -8.18 -2.613 -18.094 1 95.31 30 GLY B O 1
ATOM 2289 N N . THR B 1 31 ? -7.027 -0.734 -17.812 1 95 31 THR B N 1
ATOM 2290 C CA . THR B 1 31 ? -6.43 -0.836 -19.125 1 95 31 THR B CA 1
ATOM 2291 C C . THR B 1 31 ? -5.242 -1.791 -19.109 1 95 31 THR B C 1
ATOM 2293 O O . THR B 1 31 ? -4.852 -2.324 -20.156 1 95 31 THR B O 1
ATOM 2296 N N . MET B 1 32 ? -4.66 -1.972 -18.031 1 93.25 32 MET B N 1
ATOM 2297 C CA . MET B 1 32 ? -3.588 -2.955 -17.891 1 93.25 32 MET B CA 1
ATOM 2298 C C . MET B 1 32 ? -4.133 -4.375 -18 1 93.25 32 MET B C 1
ATOM 2300 O O . MET B 1 32 ? -3.473 -5.258 -18.547 1 93.25 32 MET B O 1
ATOM 2304 N N . TYR B 1 33 ? -5.32 -4.531 -17.484 1 94.94 33 TYR B N 1
ATOM 2305 C CA . TYR B 1 33 ? -5.949 -5.848 -17.453 1 94.94 33 TYR B CA 1
ATOM 2306 C C . TYR B 1 33 ? -7.086 -5.922 -18.469 1 94.94 33 TYR B C 1
ATOM 2308 O O . TYR B 1 33 ? -8.086 -6.613 -18.234 1 94.94 33 TYR B O 1
ATOM 2316 N N . LEU B 1 34 ? -6.883 -5.188 -19.5 1 93.19 34 LEU B N 1
ATOM 2317 C CA . LEU B 1 34 ? -7.938 -5.164 -20.5 1 93.19 34 LEU B CA 1
ATOM 2318 C C . LEU B 1 34 ? -8.391 -6.582 -20.844 1 93.19 34 LEU B C 1
ATOM 2320 O O . LEU B 1 34 ? -7.562 -7.48 -21 1 93.19 34 LEU B O 1
ATOM 2324 N N . SER B 1 35 ? -9.656 -6.77 -21.047 1 88.75 35 SER B N 1
ATOM 2325 C CA . SER B 1 35 ? -10.227 -8.086 -21.312 1 88.75 35 SER B CA 1
ATOM 2326 C C . SER B 1 35 ? -9.688 -8.664 -22.609 1 88.75 35 SER B C 1
ATOM 2328 O O . SER B 1 35 ? -9.672 -9.883 -22.797 1 88.75 35 SER B O 1
ATOM 2330 N N . THR B 1 36 ? -9.18 -7.871 -23.438 1 85.94 36 THR B N 1
ATOM 2331 C CA . THR B 1 36 ? -8.695 -8.328 -24.734 1 85.94 36 THR B CA 1
ATOM 2332 C C . THR B 1 36 ? -7.23 -8.742 -24.656 1 85.94 36 THR B C 1
ATOM 2334 O O . THR B 1 36 ? -6.66 -9.219 -25.641 1 85.94 36 THR B O 1
ATOM 2337 N N . ASN B 1 37 ? -6.617 -8.531 -23.5 1 89.12 37 ASN B N 1
ATOM 2338 C CA . ASN B 1 37 ? -5.238 -8.977 -23.328 1 89.12 37 ASN B CA 1
ATOM 2339 C C . ASN B 1 37 ? -5.148 -10.484 -23.156 1 89.12 37 ASN B C 1
ATOM 2341 O O . ASN B 1 37 ? -5.297 -10.992 -22.047 1 89.12 37 ASN B O 1
ATOM 2345 N N . ASP B 1 38 ? -4.82 -11.195 -24.141 1 89.12 38 ASP B N 1
ATOM 2346 C CA . ASP B 1 38 ? -4.82 -12.656 -24.156 1 89.12 38 ASP B CA 1
ATOM 2347 C C . ASP B 1 38 ? -3.58 -13.219 -23.469 1 89.12 38 ASP B C 1
ATOM 2349 O O . ASP B 1 38 ? -3.473 -14.43 -23.266 1 89.12 38 ASP B O 1
ATOM 2353 N N . ASP B 1 39 ? -2.695 -12.32 -23.094 1 89.44 39 ASP B N 1
ATOM 2354 C CA . ASP B 1 39 ? -1.481 -12.789 -22.438 1 89.44 39 ASP B CA 1
ATOM 2355 C C . ASP B 1 39 ? -1.714 -12.992 -20.938 1 89.44 39 ASP B C 1
ATOM 2357 O O . ASP B 1 39 ? -0.875 -13.578 -20.25 1 89.44 39 ASP B O 1
ATOM 2361 N N . LEU B 1 40 ? -2.889 -12.609 -20.5 1 89.88 40 LEU B N 1
ATOM 2362 C CA . LEU B 1 40 ? -3.199 -12.742 -19.078 1 89.88 40 LEU B CA 1
ATOM 2363 C C . LEU B 1 40 ? -3.953 -14.039 -18.812 1 89.88 40 LEU B C 1
ATOM 2365 O O . LEU B 1 40 ? -4.762 -14.477 -19.625 1 89.88 40 LEU B O 1
ATOM 2369 N N . THR B 1 41 ? -3.633 -14.602 -17.688 1 89.25 41 THR B N 1
ATOM 2370 C CA . THR B 1 41 ? -4.324 -15.805 -17.234 1 89.25 41 THR B CA 1
ATOM 2371 C C . THR B 1 41 ? -5.316 -15.477 -16.125 1 89.25 41 THR B C 1
ATOM 2373 O O . THR B 1 41 ? -5.359 -14.352 -15.641 1 89.25 41 THR B O 1
ATOM 2376 N N . GLU B 1 42 ? -6.141 -16.438 -15.773 1 91.69 42 GLU B N 1
ATOM 2377 C CA . GLU B 1 42 ? -7.082 -16.266 -14.672 1 91.69 42 GLU B CA 1
ATOM 2378 C C . GLU B 1 42 ? -6.355 -16 -13.352 1 91.69 42 GLU B C 1
ATOM 2380 O O . GLU B 1 42 ? -6.855 -15.281 -12.492 1 91.69 42 GLU B O 1
ATOM 2385 N N . GLU B 1 43 ? -5.203 -16.594 -13.273 1 89.69 43 GLU B N 1
ATOM 2386 C CA . GLU B 1 43 ? -4.41 -16.422 -12.062 1 89.69 43 GLU B CA 1
ATOM 2387 C C . GLU B 1 43 ? -3.938 -14.977 -11.914 1 89.69 43 GLU B C 1
ATOM 2389 O O . GLU B 1 43 ? -3.779 -14.484 -10.797 1 89.69 43 GLU B O 1
ATOM 2394 N N . ASP B 1 44 ? -3.828 -14.305 -13.016 1 91.38 44 ASP B N 1
ATOM 2395 C CA . ASP B 1 44 ? -3.355 -12.922 -13 1 91.38 44 ASP B CA 1
ATOM 2396 C C . ASP B 1 44 ? -4.438 -11.977 -12.492 1 91.38 44 ASP B C 1
ATOM 2398 O O . ASP B 1 44 ? -4.152 -10.828 -12.133 1 91.38 44 ASP B O 1
ATOM 2402 N N . LEU B 1 45 ? -5.664 -12.477 -12.453 1 94.06 45 LEU B N 1
ATOM 2403 C CA . LEU B 1 45 ? -6.762 -11.625 -12.008 1 94.06 45 LEU B CA 1
ATOM 2404 C C . LEU B 1 45 ? -6.773 -11.508 -10.484 1 94.06 45 LEU B C 1
ATOM 2406 O O . LEU B 1 45 ? -7.367 -10.586 -9.93 1 94.06 45 LEU B O 1
ATOM 2410 N N . VAL B 1 46 ? -6.113 -12.477 -9.844 1 94.5 46 VAL B N 1
ATOM 2411 C CA . VAL B 1 46 ? -6.125 -12.469 -8.391 1 94.5 46 VAL B CA 1
ATOM 2412 C C . VAL B 1 46 ? -5.328 -11.281 -7.867 1 94.5 46 VAL B C 1
ATOM 2414 O O . VAL B 1 46 ? -5.809 -10.531 -7.016 1 94.5 46 VAL B O 1
ATOM 2417 N N . PRO B 1 47 ? -4.125 -10.977 -8.43 1 93.69 47 PRO B N 1
ATOM 2418 C CA . PRO B 1 47 ? -3.406 -9.773 -8.008 1 93.69 47 PRO B CA 1
ATOM 2419 C C . PRO B 1 47 ? -4.164 -8.492 -8.328 1 93.69 47 PRO B C 1
ATOM 2421 O O . PRO B 1 47 ? -4.047 -7.5 -7.605 1 93.69 47 PRO B O 1
ATOM 2424 N N . LEU B 1 48 ? -4.945 -8.492 -9.359 1 95.25 48 LEU B N 1
ATOM 2425 C CA . LEU B 1 48 ? -5.785 -7.336 -9.68 1 95.25 48 LEU B CA 1
ATOM 2426 C C . LEU B 1 48 ? -6.789 -7.074 -8.562 1 95.25 48 LEU B C 1
ATOM 2428 O O . LEU B 1 48 ? -6.953 -5.934 -8.125 1 95.25 48 LEU B O 1
ATOM 2432 N N . LEU B 1 49 ? -7.445 -8.133 -8.133 1 96.44 49 LEU B N 1
ATOM 2433 C CA . LEU B 1 49 ? -8.445 -8.008 -7.078 1 96.44 49 LEU B CA 1
ATOM 2434 C C . LEU B 1 49 ? -7.805 -7.578 -5.762 1 96.44 49 LEU B C 1
ATOM 2436 O O . LEU B 1 49 ? -8.375 -6.785 -5.016 1 96.44 49 LEU B O 1
ATOM 2440 N N . PHE B 1 50 ? -6.637 -8.102 -5.566 1 95.12 50 PHE B N 1
ATOM 2441 C CA . PHE B 1 50 ? -5.883 -7.684 -4.395 1 95.12 50 PHE B CA 1
ATOM 2442 C C . PHE B 1 50 ? -5.543 -6.199 -4.473 1 95.12 50 PHE B C 1
ATOM 2444 O O . PHE B 1 50 ? -5.652 -5.477 -3.479 1 95.12 50 PHE B O 1
ATOM 2451 N N . TYR B 1 51 ? -5.105 -5.727 -5.613 1 93.88 51 TYR B N 1
ATOM 2452 C CA . TYR B 1 51 ? -4.73 -4.328 -5.805 1 93.88 51 TYR B CA 1
ATOM 2453 C C . TYR B 1 51 ? -5.895 -3.402 -5.484 1 93.88 51 TYR B C 1
ATOM 2455 O O . TYR B 1 51 ? -5.727 -2.398 -4.789 1 93.88 51 TYR B O 1
ATOM 2463 N N . VAL B 1 52 ? -7.027 -3.766 -5.977 1 93.75 52 VAL B N 1
ATOM 2464 C CA . VAL B 1 52 ? -8.211 -2.938 -5.766 1 93.75 52 VAL B CA 1
ATOM 2465 C C . VAL B 1 52 ? -8.562 -2.916 -4.281 1 93.75 52 VAL B C 1
ATOM 2467 O O . VAL B 1 52 ? -8.781 -1.849 -3.703 1 93.75 52 VAL B O 1
ATOM 2470 N N . GLN B 1 53 ? -8.547 -4.023 -3.703 1 92.12 53 GLN B N 1
ATOM 2471 C CA . GLN B 1 53 ? -8.984 -4.145 -2.316 1 92.12 53 GLN B CA 1
ATOM 2472 C C . GLN B 1 53 ? -7.941 -3.564 -1.361 1 92.12 53 GLN B C 1
ATOM 2474 O O . GLN B 1 53 ? -8.289 -3.023 -0.309 1 92.12 53 GLN B O 1
ATOM 2479 N N . ALA B 1 54 ? -6.719 -3.709 -1.692 1 87.44 54 ALA B N 1
ATOM 2480 C CA . ALA B 1 54 ? -5.672 -3.326 -0.749 1 87.44 54 ALA B CA 1
ATOM 2481 C C . ALA B 1 54 ? -5.172 -1.912 -1.028 1 87.44 54 ALA B C 1
ATOM 2483 O O . ALA B 1 54 ? -5.297 -1.024 -0.181 1 87.44 54 ALA B O 1
ATOM 2484 N N . PHE B 1 55 ? -4.816 -1.67 -2.27 1 87.12 55 PHE B N 1
ATOM 2485 C CA . PHE B 1 55 ? -4.141 -0.406 -2.537 1 87.12 55 PHE B CA 1
ATOM 2486 C C . PHE B 1 55 ? -5.152 0.718 -2.729 1 87.12 55 PHE B C 1
ATOM 2488 O O . PHE B 1 55 ? -4.988 1.807 -2.172 1 87.12 55 PHE B O 1
ATOM 2495 N N . LEU B 1 56 ? -6.164 0.487 -3.506 1 88.31 56 LEU B N 1
ATOM 2496 C CA . LEU B 1 56 ? -7.137 1.555 -3.703 1 88.31 56 LEU B CA 1
ATOM 2497 C C . LEU B 1 56 ? -7.793 1.944 -2.383 1 88.31 56 LEU B C 1
ATOM 2499 O O . LEU B 1 56 ? -8.031 3.127 -2.129 1 88.31 56 LEU B O 1
ATOM 2503 N N . VAL B 1 57 ? -8.008 0.929 -1.598 1 88.06 57 VAL B N 1
ATOM 2504 C CA . VAL B 1 57 ? -8.617 1.184 -0.298 1 88.06 57 VAL B CA 1
ATOM 2505 C C . VAL B 1 57 ? -7.609 1.857 0.626 1 88.06 57 VAL B C 1
ATOM 2507 O O . VAL B 1 57 ? -7.961 2.762 1.388 1 88.06 57 VAL B O 1
ATOM 2510 N N . PHE B 1 58 ? -6.359 1.53 0.483 1 84.81 58 PHE B N 1
ATOM 2511 C CA . PHE B 1 58 ? -5.277 2.082 1.292 1 84.81 58 PHE B CA 1
ATOM 2512 C C . PHE B 1 58 ? -5.117 3.576 1.033 1 84.81 58 PHE B C 1
ATOM 2514 O O . PHE B 1 58 ? -4.73 4.328 1.93 1 84.81 58 PHE B O 1
ATOM 2521 N N . MET B 1 59 ? -5.418 4.027 -0.106 1 81.12 59 MET B N 1
ATOM 2522 C CA . MET B 1 59 ? -5.27 5.43 -0.473 1 81.12 59 MET B CA 1
ATOM 2523 C C . MET B 1 59 ? -6.125 6.32 0.418 1 81.12 59 MET B C 1
ATOM 2525 O O . MET B 1 59 ? -5.898 7.531 0.502 1 81.12 59 MET B O 1
ATOM 2529 N N . SER B 1 60 ? -7.035 5.723 1.154 1 76.25 60 SER B N 1
ATOM 2530 C CA . SER B 1 60 ? -7.879 6.465 2.086 1 76.25 60 SER B CA 1
ATOM 2531 C C . SER B 1 60 ? -7.059 7.07 3.219 1 76.25 60 SER B C 1
ATOM 2533 O O . SER B 1 60 ? -7.531 7.957 3.93 1 76.25 60 SER B O 1
ATOM 2535 N N . VAL B 1 61 ? -5.805 6.621 3.309 1 73.5 61 VAL B N 1
ATOM 2536 C CA . VAL B 1 61 ? -4.93 7.152 4.348 1 73.5 61 VAL B CA 1
ATOM 2537 C C . VAL B 1 61 ? -4.727 8.648 4.137 1 73.5 61 VAL B C 1
ATOM 2539 O O . VAL B 1 61 ? -4.496 9.391 5.094 1 73.5 61 VAL B O 1
ATOM 2542 N N . ALA B 1 62 ? -4.918 9.109 2.904 1 72.69 62 ALA B N 1
ATOM 2543 C CA . ALA B 1 62 ? -4.688 10.5 2.545 1 72.69 62 ALA B CA 1
ATOM 2544 C C . ALA B 1 62 ? -5.746 11.414 3.162 1 72.69 62 ALA B C 1
ATOM 2546 O O . ALA B 1 62 ? -5.574 12.633 3.211 1 72.69 62 ALA B O 1
ATOM 2547 N N . VAL B 1 63 ? -6.797 10.805 3.715 1 74.06 63 VAL B N 1
ATOM 2548 C CA . VAL B 1 63 ? -7.879 11.625 4.242 1 74.06 63 VAL B CA 1
ATOM 2549 C C . VAL B 1 63 ? -7.613 11.945 5.715 1 74.06 63 VAL B C 1
ATOM 2551 O O . VAL B 1 63 ? -8.258 12.82 6.289 1 74.06 63 VAL B O 1
ATOM 2554 N N . LEU B 1 64 ? -6.598 11.312 6.246 1 76.94 64 LEU B N 1
ATOM 2555 C CA . LEU B 1 64 ? -6.352 11.422 7.68 1 76.94 64 LEU B CA 1
ATOM 2556 C C . LEU B 1 64 ? -6.082 12.867 8.078 1 76.94 64 LEU B C 1
ATOM 2558 O O . LEU B 1 64 ? -6.668 13.375 9.039 1 76.94 64 LEU B O 1
ATOM 2562 N N . PRO B 1 65 ? -5.281 13.562 7.262 1 71.44 65 PRO B N 1
ATOM 2563 C CA . PRO B 1 65 ? -5.02 14.938 7.691 1 71.44 65 PRO B CA 1
ATOM 2564 C C . PRO B 1 65 ? -6.27 15.812 7.652 1 71.44 65 PRO B C 1
ATOM 2566 O O . PRO B 1 65 ? -6.402 16.734 8.453 1 71.44 65 PRO B O 1
ATOM 2569 N N . PHE B 1 66 ? -7.094 15.461 6.777 1 70.31 66 PHE B N 1
ATOM 2570 C CA . PHE B 1 66 ? -8.336 16.219 6.664 1 70.31 66 PHE B CA 1
ATOM 2571 C C . PHE B 1 66 ? -9.188 16.047 7.914 1 70.31 66 PHE B C 1
ATOM 2573 O O . PHE B 1 66 ? -9.797 17 8.391 1 70.31 66 PHE B O 1
ATOM 2580 N N . PHE B 1 67 ? -9.133 14.953 8.516 1 71.75 67 PHE B N 1
ATOM 2581 C CA . PHE B 1 67 ? -9.953 14.688 9.695 1 71.75 67 PHE B CA 1
ATOM 2582 C C . PHE B 1 67 ? -9.344 15.336 10.938 1 71.75 67 PHE B C 1
ATOM 2584 O O . PHE B 1 67 ? -10.07 15.773 11.828 1 71.75 67 PHE B O 1
ATOM 2591 N N . ILE B 1 68 ? -8.117 15.406 10.93 1 69.25 68 ILE B N 1
ATOM 2592 C CA . ILE B 1 68 ? -7.477 16.062 12.062 1 69.25 68 ILE B CA 1
ATOM 2593 C C . ILE B 1 68 ? -7.82 17.562 12.055 1 69.25 68 ILE B C 1
ATOM 2595 O O . ILE B 1 68 ? -8.055 18.156 13.109 1 69.25 68 ILE B O 1
ATOM 2599 N N . GLU B 1 69 ? -7.891 18.031 10.867 1 71 69 GLU B N 1
ATOM 2600 C CA . GLU B 1 69 ? -8.289 19.438 10.75 1 71 69 GLU B CA 1
ATOM 2601 C C . GLU B 1 69 ? -9.742 19.641 11.172 1 71 69 GLU B C 1
ATOM 2603 O O . GLU B 1 69 ? -10.078 20.641 11.805 1 71 69 GLU B O 1
ATOM 2608 N N . GLN B 1 70 ? -10.516 18.656 10.852 1 71.19 70 GLN B N 1
ATOM 2609 C CA . GLN B 1 70 ? -11.93 18.734 11.203 1 71.19 70 GLN B CA 1
ATOM 2610 C C . GLN B 1 70 ? -12.125 18.609 12.719 1 71.19 70 GLN B C 1
ATOM 2612 O O . GLN B 1 70 ? -13.016 19.25 13.281 1 71.19 70 GLN B O 1
ATOM 2617 N N . ARG B 1 71 ? -11.328 17.828 13.281 1 72.94 71 ARG B N 1
ATOM 2618 C CA . ARG B 1 71 ? -11.359 17.703 14.734 1 72.94 71 ARG B CA 1
ATOM 2619 C C . ARG B 1 71 ? -11.086 19.031 15.414 1 72.94 71 ARG B C 1
ATOM 2621 O O . ARG B 1 71 ? -11.719 19.375 16.406 1 72.94 71 ARG B O 1
ATOM 2628 N N . ALA B 1 72 ? -10.25 19.734 14.859 1 70.44 72 ALA B N 1
ATOM 2629 C CA . ALA B 1 72 ? -9.922 21.047 15.414 1 70.44 72 ALA B CA 1
ATOM 2630 C C . ALA B 1 72 ? -11.102 22.016 15.281 1 70.44 72 ALA B C 1
ATOM 2632 O O . ALA B 1 72 ? -11.367 22.797 16.188 1 70.44 72 ALA B O 1
ATOM 2633 N N . VAL B 1 73 ? -11.75 21.906 14.219 1 70.81 73 VAL B N 1
ATOM 2634 C CA . VAL B 1 73 ? -12.922 22.75 13.984 1 70.81 73 VAL B CA 1
ATOM 2635 C C . VAL B 1 73 ? -14.039 22.375 14.953 1 70.81 73 VAL B C 1
ATOM 2637 O O . VAL B 1 73 ? -14.688 23.25 15.539 1 70.81 73 VAL B O 1
ATOM 2640 N N . PHE B 1 74 ? -14.219 21.109 15.102 1 73.19 74 PHE B N 1
ATOM 2641 C CA . PHE B 1 74 ? -15.234 20.641 16.031 1 73.19 74 PHE B CA 1
ATOM 2642 C C . PHE B 1 74 ? -14.961 21.141 17.438 1 73.19 74 PHE B C 1
ATOM 2644 O O . PHE B 1 74 ? -15.875 21.578 18.141 1 73.19 74 PHE B O 1
ATOM 2651 N N . ALA B 1 75 ? -13.805 21.094 17.812 1 72.69 75 ALA B N 1
ATOM 2652 C CA . ALA B 1 75 ? -13.438 21.531 19.156 1 72.69 75 ALA B CA 1
ATOM 2653 C C . ALA B 1 75 ? -13.766 23.016 19.344 1 72.69 75 ALA B C 1
ATOM 2655 O O . ALA B 1 75 ? -14.227 23.422 20.422 1 72.69 75 ALA B O 1
ATOM 2656 N N . ARG B 1 76 ? -13.672 23.75 18.375 1 73.5 76 ARG B N 1
ATOM 2657 C CA . ARG B 1 76 ? -13.945 25.188 18.453 1 73.5 76 ARG B CA 1
ATOM 2658 C C . ARG B 1 76 ? -15.445 25.453 18.5 1 73.5 76 ARG B C 1
ATOM 2660 O O . ARG B 1 76 ? -15.898 26.312 19.25 1 73.5 76 ARG B O 1
ATOM 2667 N N . GLU B 1 77 ? -16.094 24.688 17.703 1 71.69 77 GLU B N 1
ATOM 2668 C CA . GLU B 1 77 ? -17.547 24.875 17.609 1 71.69 77 GLU B CA 1
ATOM 2669 C C . GLU B 1 77 ? -18.25 24.391 18.875 1 71.69 77 GLU B C 1
ATOM 2671 O O . GLU B 1 77 ? -19.234 24.984 19.312 1 71.69 77 GLU B O 1
ATOM 2676 N N . ARG B 1 78 ? -17.812 23.312 19.344 1 73.31 78 ARG B N 1
ATOM 2677 C CA . ARG B 1 78 ? -18.391 22.75 20.562 1 73.31 78 ARG B CA 1
ATOM 2678 C C . ARG B 1 78 ? -18.172 23.688 21.75 1 73.31 78 ARG B C 1
ATOM 2680 O O . ARG B 1 78 ? -19 23.75 22.672 1 73.31 78 ARG B O 1
ATOM 2687 N N . ALA B 1 79 ? -17.047 24.297 21.703 1 70 79 ALA B N 1
ATOM 2688 C CA . ALA B 1 79 ? -16.766 25.281 22.75 1 70 79 ALA B CA 1
ATOM 2689 C C . ALA B 1 79 ? -17.766 26.438 22.703 1 70 79 ALA B C 1
ATOM 2691 O O . ALA B 1 79 ? -18.078 27.047 23.719 1 70 79 ALA B O 1
ATOM 2692 N N . ASN B 1 80 ? -18.297 26.609 21.516 1 67.12 80 ASN B N 1
ATOM 2693 C CA . ASN B 1 80 ? -19.141 27.781 21.328 1 67.12 80 ASN B CA 1
ATOM 2694 C C . ASN B 1 80 ? -20.625 27.406 21.344 1 67.12 80 ASN B C 1
ATOM 2696 O O . ASN B 1 80 ? -21.484 28.281 21.469 1 67.12 80 ASN B O 1
ATOM 2700 N N . SER B 1 81 ? -20.828 26.188 20.859 1 65.56 81 SER B N 1
ATOM 2701 C CA . SER B 1 81 ? -22.25 25.828 20.766 1 65.56 81 SER B CA 1
ATOM 2702 C C . SER B 1 81 ? -22.516 24.453 21.391 1 65.56 81 SER B C 1
ATOM 2704 O O . SER B 1 81 ? -21.578 23.703 21.656 1 65.56 81 SER B O 1
ATOM 2706 N N . SER B 1 82 ? -23.734 24.25 21.875 1 66.38 82 SER B N 1
ATOM 2707 C CA . SER B 1 82 ? -24.188 22.984 22.453 1 66.38 82 SER B CA 1
ATOM 2708 C C . SER B 1 82 ? -24.328 21.906 21.391 1 66.38 82 SER B C 1
ATOM 2710 O O . SER B 1 82 ? -25.422 21.391 21.188 1 66.38 82 SER B O 1
ATOM 2712 N N . LEU B 1 83 ? -23.359 21.781 20.562 1 67.69 83 LEU B N 1
ATOM 2713 C CA . LEU B 1 83 ? -23.453 20.781 19.516 1 67.69 83 LEU B CA 1
ATOM 2714 C C . LEU B 1 83 ? -23.203 19.375 20.062 1 67.69 83 LEU B C 1
ATOM 2716 O O . LEU B 1 83 ? -22.25 19.156 20.812 1 67.69 83 LEU B O 1
ATOM 2720 N N . SER B 1 84 ? -24.25 18.5 19.812 1 80.69 84 SER B N 1
ATOM 2721 C CA . SER B 1 84 ? -24.109 17.125 20.266 1 80.69 84 SER B CA 1
ATOM 2722 C C . SER B 1 84 ? -23.078 16.375 19.422 1 80.69 84 SER B C 1
ATOM 2724 O O . SER B 1 84 ? -23.047 16.516 18.203 1 80.69 84 SER B O 1
ATOM 2726 N N . VAL B 1 85 ? -22.219 15.68 20.109 1 81.25 85 VAL B N 1
ATOM 2727 C CA . VAL B 1 85 ? -21.141 14.898 19.5 1 81.25 85 VAL B CA 1
ATOM 2728 C C . VAL B 1 85 ? -21.734 13.891 18.516 1 81.25 85 VAL B C 1
ATOM 2730 O O . VAL B 1 85 ? -21.234 13.734 17.406 1 81.25 85 VAL B O 1
ATOM 2733 N N . VAL B 1 86 ? -22.828 13.367 18.859 1 82.81 86 VAL B N 1
ATOM 2734 C CA . VAL B 1 86 ? -23.453 12.328 18.047 1 82.81 86 VAL B CA 1
ATOM 2735 C C . VAL B 1 86 ? -23.984 12.93 16.75 1 82.81 86 VAL B C 1
ATOM 2737 O O . VAL B 1 86 ? -23.812 12.359 15.68 1 82.81 86 VAL B O 1
ATOM 2740 N N . SER B 1 87 ? -24.562 14.031 16.922 1 81.75 87 SER B N 1
ATOM 2741 C CA . SER B 1 87 ? -25.094 14.695 15.734 1 81.75 87 SER B CA 1
ATOM 2742 C C . SER B 1 87 ? -23.984 15.109 14.773 1 81.75 87 SER B C 1
ATOM 2744 O O . SER B 1 87 ? -24.125 14.969 13.562 1 81.75 87 SER B O 1
ATOM 2746 N N . TYR B 1 88 ? -22.984 15.469 15.352 1 79.75 88 TYR B N 1
ATOM 2747 C CA . TYR B 1 88 ? -21.844 15.906 14.539 1 79.75 88 TYR B CA 1
ATOM 2748 C C . TYR B 1 88 ? -21.234 14.727 13.797 1 79.75 88 TYR B C 1
ATOM 2750 O O . TYR B 1 88 ? -20.969 14.812 12.594 1 79.75 88 TYR B O 1
ATOM 2758 N N . VAL B 1 89 ? -21.078 13.688 14.516 1 82.75 89 VAL B N 1
ATOM 2759 C CA . VAL B 1 89 ? -20.438 12.508 13.945 1 82.75 89 VAL B CA 1
ATOM 2760 C C . VAL B 1 89 ? -21.312 11.922 12.844 1 82.75 89 VAL B C 1
ATOM 2762 O O . VAL B 1 89 ? -20.828 11.586 11.766 1 82.75 89 VAL B O 1
ATOM 2765 N N . CYS B 1 90 ? -22.531 11.898 13.062 1 86.62 90 CYS B N 1
ATOM 2766 C CA . CYS B 1 90 ? -23.453 11.336 12.086 1 86.62 90 CYS B CA 1
ATOM 2767 C C . CYS B 1 90 ? -23.562 12.234 10.852 1 86.62 90 CYS B C 1
ATOM 2769 O O . CYS B 1 90 ? -23.562 11.742 9.727 1 86.62 90 CYS B O 1
ATOM 2771 N N . ALA B 1 91 ? -23.609 13.477 11.102 1 82.69 91 ALA B N 1
ATOM 2772 C CA . ALA B 1 91 ? -23.734 14.43 10 1 82.69 91 ALA B CA 1
ATOM 2773 C C . ALA B 1 91 ? -22.484 14.406 9.117 1 82.69 91 ALA B C 1
ATOM 2775 O O . ALA B 1 91 ? -22.594 14.367 7.891 1 82.69 91 ALA B O 1
ATOM 2776 N N . ASN B 1 92 ? -21.422 14.383 9.789 1 80.19 92 ASN B N 1
ATOM 2777 C CA . ASN B 1 92 ? -20.172 14.375 9.039 1 80.19 92 ASN B CA 1
ATOM 2778 C C . ASN B 1 92 ? -19.969 13.055 8.289 1 80.19 92 ASN B C 1
ATOM 2780 O O . ASN B 1 92 ? -19.484 13.047 7.16 1 80.19 92 ASN B O 1
ATOM 2784 N N . PHE B 1 93 ? -20.375 12.062 8.93 1 87.19 93 PHE B N 1
ATOM 2785 C CA . PHE B 1 93 ? -20.25 10.742 8.328 1 87.19 93 PHE B CA 1
ATOM 2786 C C . PHE B 1 93 ? -21.141 10.617 7.098 1 87.19 93 PHE B C 1
ATOM 2788 O O . PHE B 1 93 ? -20.688 10.188 6.035 1 87.19 93 PHE B O 1
ATOM 2795 N N . LEU B 1 94 ? -22.344 11 7.18 1 89.44 94 LEU B N 1
ATOM 2796 C CA . LEU B 1 94 ? -23.281 10.906 6.074 1 89.44 94 LEU B CA 1
ATOM 2797 C C . LEU B 1 94 ? -22.875 11.805 4.918 1 89.44 94 LEU B C 1
ATOM 2799 O O . LEU B 1 94 ? -23.094 11.469 3.752 1 89.44 94 LEU B O 1
ATOM 2803 N N . ALA B 1 95 ? -22.234 12.836 5.227 1 85 95 ALA B N 1
ATOM 2804 C CA . ALA B 1 95 ? -21.812 13.812 4.223 1 85 95 ALA B CA 1
ATOM 2805 C C . ALA B 1 95 ? -20.688 13.258 3.363 1 85 95 ALA B C 1
ATOM 2807 O O . ALA B 1 95 ? -20.484 13.695 2.23 1 85 95 ALA B O 1
ATOM 2808 N N . THR B 1 96 ? -20 12.305 3.889 1 86.94 96 THR B N 1
ATOM 2809 C CA . THR B 1 96 ? -18.859 11.773 3.148 1 86.94 96 THR B CA 1
ATOM 2810 C C . THR B 1 96 ? -19.312 10.617 2.246 1 86.94 96 THR B C 1
ATOM 2812 O O . THR B 1 96 ? -18.609 10.266 1.295 1 86.94 96 THR B O 1
ATOM 2815 N N . LEU B 1 97 ? -20.438 10.047 2.486 1 94.06 97 LEU B N 1
ATOM 2816 C CA . LEU B 1 97 ? -20.844 8.805 1.838 1 94.06 97 LEU B CA 1
ATOM 2817 C C . LEU B 1 97 ? -21.047 9.008 0.34 1 94.06 97 LEU B C 1
ATOM 2819 O O . LEU B 1 97 ? -20.594 8.195 -0.468 1 94.06 97 LEU B O 1
ATOM 2823 N N . PRO B 1 98 ? -21.672 10.125 -0.082 1 93.81 98 PRO B N 1
ATOM 2824 C CA . PRO B 1 98 ? -21.844 10.32 -1.524 1 93.81 98 PRO B CA 1
ATOM 2825 C C . PRO B 1 98 ? -20.5 10.43 -2.26 1 93.81 98 PRO B C 1
ATOM 2827 O O . PRO B 1 98 ? -20.375 9.922 -3.375 1 93.81 98 PRO B O 1
ATOM 2830 N N . GLY B 1 99 ? -19.594 11.117 -1.66 1 90.81 99 GLY B N 1
ATOM 2831 C CA . GLY B 1 99 ? -18.266 11.219 -2.262 1 90.81 99 GLY B CA 1
ATOM 2832 C C . GLY B 1 99 ? -17.562 9.883 -2.373 1 90.81 99 GLY B C 1
ATOM 2833 O O . GLY B 1 99 ? -16.953 9.578 -3.402 1 90.81 99 GLY B O 1
ATOM 2834 N N . ILE B 1 100 ? -17.672 9.117 -1.329 1 93.44 100 ILE B N 1
ATOM 2835 C CA . ILE B 1 100 ? -17.062 7.793 -1.329 1 93.44 100 ILE B CA 1
ATOM 2836 C C . ILE B 1 100 ? -17.734 6.906 -2.371 1 93.44 100 ILE B C 1
ATOM 2838 O O . ILE B 1 100 ? -17.062 6.141 -3.07 1 93.44 100 ILE B O 1
ATOM 2842 N N . PHE B 1 101 ? -19.031 7.051 -2.463 1 96.75 101 PHE B N 1
ATOM 2843 C CA . PHE B 1 101 ? -19.766 6.258 -3.434 1 96.75 101 PHE B CA 1
ATOM 2844 C C . PHE B 1 101 ? -19.344 6.609 -4.855 1 96.75 101 PHE B C 1
ATOM 2846 O O . PHE B 1 101 ? -19.219 5.727 -5.707 1 96.75 101 PHE B O 1
ATOM 2853 N N . LEU B 1 102 ? -19.172 7.82 -5.082 1 95.81 102 LEU B N 1
ATOM 2854 C CA . LEU B 1 102 ? -18.75 8.25 -6.41 1 95.81 102 LEU B CA 1
ATOM 2855 C C . LEU B 1 102 ? -17.391 7.656 -6.762 1 95.81 102 LEU B C 1
ATOM 2857 O O . LEU B 1 102 ? -17.172 7.207 -7.891 1 95.81 102 LEU B O 1
ATOM 2861 N N . ILE B 1 103 ? -16.5 7.68 -5.824 1 93.88 103 ILE B N 1
ATOM 2862 C CA . ILE B 1 103 ? -15.18 7.102 -6.027 1 93.88 103 ILE B CA 1
ATOM 2863 C C . ILE B 1 103 ? -15.305 5.609 -6.316 1 93.88 103 ILE B C 1
ATOM 2865 O O . ILE B 1 103 ? -14.688 5.098 -7.254 1 93.88 103 ILE B O 1
ATOM 2869 N N . ALA B 1 104 ? -16.125 4.969 -5.527 1 96.69 104 ALA B N 1
ATOM 2870 C CA . ALA B 1 104 ? -16.328 3.531 -5.691 1 96.69 104 ALA B CA 1
ATOM 2871 C C . ALA B 1 104 ? -16.969 3.215 -7.035 1 96.69 104 ALA B C 1
ATOM 2873 O O . ALA B 1 104 ? -16.562 2.279 -7.727 1 96.69 104 ALA B O 1
ATOM 2874 N N . ALA B 1 105 ? -17.969 3.982 -7.395 1 97.88 105 ALA B N 1
ATOM 2875 C CA . ALA B 1 105 ? -18.688 3.756 -8.648 1 97.88 105 ALA B CA 1
ATOM 2876 C C . ALA B 1 105 ? -17.781 3.977 -9.852 1 97.88 105 ALA B C 1
ATOM 2878 O O . ALA B 1 105 ? -17.75 3.162 -10.773 1 97.88 105 ALA B O 1
ATOM 2879 N N . MET B 1 106 ? -17.078 5.012 -9.836 1 97.31 106 MET B N 1
ATOM 2880 C CA . MET B 1 106 ? -16.156 5.328 -10.922 1 97.31 106 MET B CA 1
ATOM 2881 C C . MET B 1 106 ? -15.062 4.27 -11.031 1 97.31 106 MET B C 1
ATOM 2883 O O . MET B 1 106 ? -14.773 3.783 -12.125 1 97.31 106 MET B O 1
ATOM 2887 N N . SER B 1 107 ? -14.484 3.936 -9.938 1 96.75 107 SER B N 1
ATOM 2888 C CA . SER B 1 107 ? -13.43 2.928 -9.938 1 96.75 107 SER B CA 1
ATOM 2889 C C . SER B 1 107 ? -13.953 1.579 -10.422 1 96.75 107 SER B C 1
ATOM 2891 O O . SER B 1 107 ? -13.289 0.893 -11.195 1 96.75 107 SER B O 1
ATOM 2893 N N . THR B 1 108 ? -15.133 1.261 -9.922 1 97.88 108 THR B N 1
ATOM 2894 C CA . THR B 1 108 ? -15.742 -0.001 -10.328 1 97.88 108 THR B CA 1
ATOM 2895 C C . THR B 1 108 ? -16.016 -0.009 -11.836 1 97.88 108 THR B C 1
ATOM 2897 O O . THR B 1 108 ? -15.711 -0.99 -12.516 1 97.88 108 THR B O 1
ATOM 2900 N N . ALA B 1 109 ? -16.578 1.035 -12.297 1 98 109 ALA B N 1
ATOM 2901 C CA . ALA B 1 109 ? -16.875 1.121 -13.727 1 98 109 ALA B CA 1
ATOM 2902 C C . ALA B 1 109 ? -15.609 0.962 -14.562 1 98 109 ALA B C 1
ATOM 2904 O O . ALA B 1 109 ? -15.586 0.177 -15.516 1 98 109 ALA B O 1
ATOM 2905 N N . LEU B 1 110 ? -14.57 1.595 -14.227 1 97.81 110 LEU B N 1
ATOM 2906 C CA . LEU B 1 110 ? -13.336 1.577 -15 1 97.81 110 LEU B CA 1
ATOM 2907 C C . LEU B 1 110 ? -12.656 0.212 -14.914 1 97.81 110 LEU B C 1
ATOM 2909 O O . LEU B 1 110 ? -12.234 -0.34 -15.93 1 97.81 110 LEU B O 1
ATOM 2913 N N . VAL B 1 111 ? -12.648 -0.364 -13.742 1 97.38 111 VAL B N 1
ATOM 2914 C CA . VAL B 1 111 ? -11.906 -1.605 -13.547 1 97.38 111 VAL B CA 1
ATOM 2915 C C . VAL B 1 111 ? -12.719 -2.783 -14.078 1 97.38 111 VAL B C 1
ATOM 2917 O O . VAL B 1 111 ? -12.234 -3.557 -14.906 1 97.38 111 VAL B O 1
ATOM 2920 N N . VAL B 1 112 ? -13.984 -2.893 -13.703 1 97.5 112 VAL B N 1
ATOM 2921 C CA . VAL B 1 112 ? -14.797 -4.074 -13.992 1 97.5 112 VAL B CA 1
ATOM 2922 C C . VAL B 1 112 ? -15.148 -4.105 -15.477 1 97.5 112 VAL B C 1
ATOM 2924 O O . VAL B 1 112 ? -15.062 -5.156 -16.125 1 97.5 112 VAL B O 1
ATOM 2927 N N . LEU B 1 113 ? -15.508 -2.988 -16.031 1 96.94 113 LEU B N 1
ATOM 2928 C CA . LEU B 1 113 ? -15.922 -2.969 -17.422 1 96.94 113 LEU B CA 1
ATOM 2929 C C . LEU B 1 113 ? -14.719 -3.15 -18.359 1 96.94 113 LEU B C 1
ATOM 2931 O O . LEU B 1 113 ? -14.805 -3.867 -19.359 1 96.94 113 LEU B O 1
ATOM 2935 N N . LEU B 1 114 ? -13.625 -2.58 -18.047 1 96.38 114 LEU B N 1
ATOM 2936 C CA . LEU B 1 114 ? -12.453 -2.672 -18.922 1 96.38 114 LEU B CA 1
ATOM 2937 C C . LEU B 1 114 ? -11.781 -4.035 -18.781 1 96.38 114 LEU B C 1
ATOM 2939 O O . LEU B 1 114 ? -11.391 -4.641 -19.781 1 96.38 114 LEU B O 1
ATOM 2943 N N . ALA B 1 115 ? -11.664 -4.527 -17.562 1 95.25 115 ALA B N 1
ATOM 2944 C CA . ALA B 1 115 ? -10.992 -5.805 -17.328 1 95.25 115 ALA B CA 1
ATOM 2945 C C . ALA B 1 115 ? -11.938 -6.977 -17.578 1 95.25 115 ALA B C 1
ATOM 2947 O O . ALA B 1 115 ? -11.5 -8.125 -17.672 1 95.25 115 ALA B O 1
ATOM 2948 N N . GLY B 1 116 ? -13.211 -6.676 -17.688 1 95.31 116 GLY B N 1
ATOM 2949 C CA . GLY B 1 116 ? -14.188 -7.727 -17.938 1 95.31 116 GLY B CA 1
ATOM 2950 C C . GLY B 1 116 ? -14.414 -8.625 -16.734 1 95.31 116 GLY B C 1
ATOM 2951 O O . GLY B 1 116 ? -14.484 -9.844 -16.875 1 95.31 116 GLY B O 1
ATOM 2952 N N . LEU B 1 117 ? -14.445 -8.008 -15.555 1 96.12 117 LEU B N 1
ATOM 2953 C CA . LEU B 1 117 ? -14.664 -8.781 -14.336 1 96.12 117 LEU B CA 1
ATOM 2954 C C . LEU B 1 117 ? -16.141 -9.125 -14.164 1 96.12 117 LEU B C 1
ATOM 2956 O O . LEU B 1 117 ? -17 -8.508 -14.805 1 96.12 117 LEU B O 1
ATOM 2960 N N . ASN B 1 118 ? -16.359 -10.109 -13.391 1 96.12 118 ASN B N 1
ATOM 2961 C CA . ASN B 1 118 ? -17.734 -10.531 -13.117 1 96.12 118 ASN B CA 1
ATOM 2962 C C . ASN B 1 118 ? -18.312 -9.82 -11.898 1 96.12 118 ASN B C 1
ATOM 2964 O O . ASN B 1 118 ? -17.578 -9.164 -11.156 1 96.12 118 ASN B O 1
ATOM 2968 N N . ALA B 1 119 ? -19.672 -9.828 -11.719 1 95.31 119 ALA B N 1
ATOM 2969 C CA . ALA B 1 119 ? -20.406 -9.406 -10.523 1 95.31 119 ALA B CA 1
ATOM 2970 C C . ALA B 1 119 ? -20.219 -7.91 -10.266 1 95.31 119 ALA B C 1
ATOM 2972 O O . ALA B 1 119 ? -19.828 -7.504 -9.164 1 95.31 119 ALA B O 1
ATOM 2973 N N . PHE B 1 120 ? -20.609 -7.133 -11.203 1 96.94 120 PHE B N 1
ATOM 2974 C CA . PHE B 1 120 ? -20.453 -5.684 -11.172 1 96.94 120 PHE B CA 1
ATOM 2975 C C . PHE B 1 120 ? -21.062 -5.102 -9.906 1 96.94 120 PHE B C 1
ATOM 2977 O O . PHE B 1 120 ? -20.422 -4.301 -9.219 1 96.94 120 PHE B O 1
ATOM 2984 N N . GLU B 1 121 ? -22.219 -5.512 -9.539 1 96.25 121 GLU B N 1
ATOM 2985 C CA . GLU B 1 121 ? -22.938 -4.938 -8.406 1 96.25 121 GLU B CA 1
ATOM 2986 C C . GLU B 1 121 ? -22.219 -5.25 -7.09 1 96.25 121 GLU B C 1
ATOM 2988 O O . GLU B 1 121 ? -22.109 -4.387 -6.219 1 96.25 121 GLU B O 1
ATOM 2993 N N . TYR B 1 122 ? -21.781 -6.48 -6.996 1 95.38 122 TYR B N 1
ATOM 2994 C CA . TYR B 1 122 ? -21.094 -6.859 -5.766 1 95.38 122 TYR B CA 1
ATOM 2995 C C . TYR B 1 122 ? -19.719 -6.211 -5.688 1 95.38 122 TYR B C 1
ATOM 2997 O O . TYR B 1 122 ? -19.25 -5.887 -4.598 1 95.38 122 TYR B O 1
ATOM 3005 N N . PHE B 1 123 ? -19.141 -6.086 -6.891 1 96.62 123 PHE B N 1
ATOM 3006 C CA . PHE B 1 123 ? -17.875 -5.375 -6.906 1 96.62 123 PHE B CA 1
ATOM 3007 C C . PHE B 1 123 ? -18.047 -3.947 -6.398 1 96.62 123 PHE B C 1
ATOM 3009 O O . PHE B 1 123 ? -17.281 -3.484 -5.555 1 96.62 123 PHE B O 1
ATOM 3016 N N . LEU B 1 124 ? -19.047 -3.297 -6.84 1 97.88 124 LEU B N 1
ATOM 3017 C CA . LEU B 1 124 ? -19.312 -1.917 -6.453 1 97.88 124 LEU B CA 1
ATOM 3018 C C . LEU B 1 124 ? -19.656 -1.823 -4.969 1 97.88 124 LEU B C 1
ATOM 3020 O O . LEU B 1 124 ? -19.078 -0.998 -4.25 1 97.88 124 LEU B O 1
ATOM 3024 N N . LEU B 1 125 ? -20.547 -2.643 -4.547 1 98.12 125 LEU B N 1
ATOM 3025 C CA . LEU B 1 125 ? -20.969 -2.615 -3.148 1 98.12 125 LEU B CA 1
ATOM 3026 C C . LEU B 1 125 ? -19.781 -2.889 -2.227 1 98.12 125 LEU B C 1
ATOM 3028 O O . LEU B 1 125 ? -19.594 -2.176 -1.239 1 98.12 125 LEU B O 1
ATOM 3032 N N . ASN B 1 126 ? -19.016 -3.934 -2.535 1 98 126 ASN B N 1
ATOM 3033 C CA . ASN B 1 126 ? -17.859 -4.312 -1.733 1 98 126 ASN B CA 1
ATOM 3034 C C . ASN B 1 126 ? -16.828 -3.189 -1.665 1 98 126 ASN B C 1
ATOM 3036 O O . ASN B 1 126 ? -16.344 -2.854 -0.585 1 98 126 ASN B O 1
ATOM 3040 N N . LEU B 1 127 ? -16.516 -2.625 -2.838 1 97.56 127 LEU B N 1
ATOM 3041 C CA . LEU B 1 127 ? -15.539 -1.539 -2.855 1 97.56 127 LEU B CA 1
ATOM 3042 C C . LEU B 1 127 ? -16.047 -0.34 -2.062 1 97.56 127 LEU B C 1
ATOM 3044 O O . LEU B 1 127 ? -15.289 0.283 -1.317 1 97.56 127 LEU B O 1
ATOM 3048 N N . PHE B 1 128 ? -17.312 -0.024 -2.211 1 97.81 128 PHE B N 1
ATOM 3049 C CA . PHE B 1 128 ? -17.906 1.091 -1.486 1 97.81 128 PHE B CA 1
ATOM 3050 C C . PHE B 1 128 ? -17.828 0.867 0.018 1 97.81 128 PHE B C 1
ATOM 3052 O O . PHE B 1 128 ? -17.328 1.725 0.752 1 97.81 128 PHE B O 1
ATOM 3059 N N . LEU B 1 129 ? -18.25 -0.288 0.45 1 97.88 129 LEU B N 1
ATOM 3060 C CA . LEU B 1 129 ? -18.234 -0.587 1.878 1 97.88 129 LEU B CA 1
ATOM 3061 C C . LEU B 1 129 ? -16.812 -0.614 2.416 1 97.88 129 LEU B C 1
ATOM 3063 O O . LEU B 1 129 ? -16.547 -0.112 3.512 1 97.88 129 LEU B O 1
ATOM 3067 N N . SER B 1 130 ? -15.93 -1.211 1.659 1 97.38 130 SER B N 1
ATOM 3068 C CA . SER B 1 130 ? -14.539 -1.29 2.086 1 97.38 130 SER B CA 1
ATOM 3069 C C . SER B 1 130 ? -13.93 0.099 2.242 1 97.38 130 SER B C 1
ATOM 3071 O O . SER B 1 130 ? -13.18 0.351 3.189 1 97.38 130 SER B O 1
ATOM 3073 N N . LEU B 1 131 ? -14.227 0.962 1.312 1 96.06 131 LEU B N 1
ATOM 3074 C CA . LEU B 1 131 ? -13.734 2.332 1.396 1 96.06 131 LEU B CA 1
ATOM 3075 C C . LEU B 1 131 ? -14.312 3.045 2.613 1 96.06 131 LEU B C 1
ATOM 3077 O O . LEU B 1 131 ? -13.609 3.799 3.289 1 96.06 131 LEU B O 1
ATOM 3081 N N . VAL B 1 132 ? -15.555 2.807 2.883 1 95.94 132 VAL B N 1
ATOM 3082 C CA . VAL B 1 132 ? -16.188 3.432 4.035 1 95.94 132 VAL B CA 1
ATOM 3083 C C . VAL B 1 132 ? -15.555 2.912 5.324 1 95.94 132 VAL B C 1
ATOM 3085 O O . VAL B 1 132 ? -15.305 3.682 6.254 1 95.94 132 VAL B O 1
ATOM 3088 N N . VAL B 1 133 ? -15.328 1.649 5.371 1 96.75 133 VAL B N 1
ATOM 3089 C CA . VAL B 1 133 ? -14.672 1.078 6.543 1 96.75 133 VAL B CA 1
ATOM 3090 C C . VAL B 1 133 ? -13.297 1.722 6.73 1 96.75 133 VAL B C 1
ATOM 3092 O O . VAL B 1 133 ? -12.945 2.137 7.836 1 96.75 133 VAL B O 1
ATOM 3095 N N . ALA B 1 134 ? -12.555 1.764 5.668 1 94.44 134 ALA B N 1
ATOM 3096 C CA . ALA B 1 134 ? -11.203 2.309 5.723 1 94.44 134 ALA B CA 1
ATOM 3097 C C . ALA B 1 134 ? -11.211 3.756 6.207 1 94.44 134 ALA B C 1
ATOM 3099 O O . ALA B 1 134 ? -10.414 4.133 7.07 1 94.44 134 ALA B O 1
ATOM 3100 N N . GLU B 1 135 ? -12.047 4.551 5.691 1 91.38 135 GLU B N 1
ATOM 3101 C CA . GLU B 1 135 ? -12.125 5.949 6.113 1 91.38 135 GLU B CA 1
ATOM 3102 C C . GLU B 1 135 ? -12.602 6.062 7.559 1 91.38 135 GLU B C 1
ATOM 3104 O O . GLU B 1 135 ? -12.156 6.949 8.297 1 91.38 135 GLU B O 1
ATOM 3109 N N . SER B 1 136 ? -13.531 5.176 7.922 1 93.56 136 SER B N 1
ATOM 3110 C CA . SER B 1 136 ? -13.992 5.156 9.305 1 93.56 136 SER B CA 1
ATOM 3111 C C . SER B 1 136 ? -12.852 4.824 10.266 1 93.56 136 SER B C 1
ATOM 3113 O O . SER B 1 136 ? -12.75 5.402 11.344 1 93.56 136 SER B O 1
ATOM 3115 N N . MET B 1 137 ? -12.062 3.932 9.836 1 93.25 137 MET B N 1
ATOM 3116 C CA . MET B 1 137 ? -10.906 3.576 10.641 1 93.25 137 MET B CA 1
ATOM 3117 C C . MET B 1 137 ? -9.945 4.758 10.773 1 93.25 137 MET B C 1
ATOM 3119 O O . MET B 1 137 ? -9.391 4.992 11.852 1 93.25 137 MET B O 1
ATOM 3123 N N . MET B 1 138 ? -9.781 5.488 9.734 1 89.19 138 MET B N 1
ATOM 3124 C CA . MET B 1 138 ? -8.914 6.66 9.766 1 89.19 138 MET B CA 1
ATOM 3125 C C . MET B 1 138 ? -9.484 7.746 10.664 1 89.19 138 MET B C 1
ATOM 3127 O O . MET B 1 138 ? -8.742 8.508 11.281 1 89.19 138 MET B O 1
ATOM 3131 N N . HIS B 1 139 ? -10.82 7.789 10.695 1 87.88 139 HIS B N 1
ATOM 3132 C CA . HIS B 1 139 ? -11.445 8.703 11.648 1 87.88 139 HIS B CA 1
ATOM 3133 C C . HIS B 1 139 ? -11.039 8.375 13.078 1 87.88 139 HIS B C 1
ATOM 3135 O O . HIS B 1 139 ? -10.703 9.273 13.852 1 87.88 139 HIS B O 1
ATOM 3141 N N . VAL B 1 140 ? -11.062 7.164 13.352 1 90.88 140 VAL B N 1
ATOM 3142 C CA . VAL B 1 140 ? -10.734 6.715 14.695 1 90.88 140 VAL B CA 1
ATOM 3143 C C . VAL B 1 140 ? -9.266 7.008 15 1 90.88 140 VAL B C 1
ATOM 3145 O O . VAL B 1 140 ? -8.945 7.574 16.047 1 90.88 140 VAL B O 1
ATOM 3148 N N . ILE B 1 141 ? -8.391 6.695 14.086 1 89.31 141 ILE B N 1
ATOM 3149 C CA . ILE B 1 141 ? -6.957 6.91 14.281 1 89.31 141 ILE B CA 1
ATOM 3150 C C . ILE B 1 141 ? -6.672 8.406 14.391 1 89.31 141 ILE B C 1
ATOM 3152 O O . ILE B 1 141 ? -5.926 8.836 15.273 1 89.31 141 ILE B O 1
ATOM 3156 N N . GLY B 1 142 ? -7.258 9.133 13.555 1 84.75 142 GLY B N 1
ATOM 3157 C CA . GLY B 1 142 ? -7.078 10.57 13.57 1 84.75 142 GLY B CA 1
ATOM 3158 C C . GLY B 1 142 ? -7.531 11.211 14.875 1 84.75 142 GLY B C 1
ATOM 3159 O O . GLY B 1 142 ? -6.965 12.219 15.305 1 84.75 142 GLY B O 1
ATOM 3160 N N . ALA B 1 143 ? -8.547 10.648 15.438 1 84.75 143 ALA B N 1
ATOM 3161 C CA . ALA B 1 143 ? -9.078 11.195 16.688 1 84.75 143 ALA B CA 1
ATOM 3162 C C . ALA B 1 143 ? -8.234 10.758 17.875 1 84.75 143 ALA B C 1
ATOM 3164 O O . ALA B 1 143 ? -8.227 11.43 18.922 1 84.75 143 ALA B O 1
ATOM 3165 N N . ALA B 1 144 ? -7.531 9.695 17.688 1 85.62 144 ALA B N 1
ATOM 3166 C CA . ALA B 1 144 ? -6.809 9.109 18.828 1 85.62 144 ALA B CA 1
ATOM 3167 C C . ALA B 1 144 ? -5.379 9.633 18.891 1 85.62 144 ALA B C 1
ATOM 3169 O O . ALA B 1 144 ? -4.723 9.531 19.938 1 85.62 144 ALA B O 1
ATOM 3170 N N . VAL B 1 145 ? -4.84 10.18 17.812 1 82.38 145 VAL B N 1
ATOM 3171 C CA . VAL B 1 145 ? -3.43 10.547 17.797 1 82.38 145 VAL B CA 1
ATOM 3172 C C . VAL B 1 145 ? -3.295 12.07 17.844 1 82.38 145 VAL B C 1
ATOM 3174 O O . VAL B 1 145 ? -4.152 12.797 17.344 1 82.38 145 VAL B O 1
ATOM 3177 N N . PRO B 1 146 ? -2.15 12.523 18.438 1 75.31 146 PRO B N 1
ATOM 3178 C CA . PRO B 1 146 ? -1.948 13.969 18.578 1 75.31 146 PRO B CA 1
ATOM 3179 C C . PRO B 1 146 ? -1.459 14.633 17.297 1 75.31 146 PRO B C 1
ATOM 3181 O O . PRO B 1 146 ? -1.765 15.805 17.047 1 75.31 146 PRO B O 1
ATOM 3184 N N . HIS B 1 147 ? -0.664 13.906 16.531 1 75.31 147 HIS B N 1
ATOM 3185 C CA . HIS B 1 147 ? -0.058 14.469 15.336 1 75.31 147 HIS B CA 1
ATOM 3186 C C . HIS B 1 147 ? -0.313 13.578 14.125 1 75.31 147 HIS B C 1
ATOM 3188 O O . HIS B 1 147 ? -0.38 12.359 14.25 1 75.31 147 HIS B O 1
ATOM 3194 N N . TYR B 1 148 ? -0.446 14.219 12.969 1 74.81 148 TYR B N 1
ATOM 3195 C CA . TYR B 1 148 ? -0.809 13.508 11.75 1 74.81 148 TYR B CA 1
ATOM 3196 C C . TYR B 1 148 ? 0.294 12.547 11.328 1 74.81 148 TYR B C 1
ATOM 3198 O O . TYR B 1 148 ? 0.021 11.5 10.727 1 74.81 148 TYR B O 1
ATOM 3206 N N . ILE B 1 149 ? 1.543 12.875 11.711 1 74.88 149 ILE B N 1
ATOM 3207 C CA . ILE B 1 149 ? 2.658 12.023 11.312 1 74.88 149 ILE B CA 1
ATOM 3208 C C . ILE B 1 149 ? 2.529 10.664 11.992 1 74.88 149 ILE B C 1
ATOM 3210 O O . ILE B 1 149 ? 2.666 9.625 11.336 1 74.88 149 ILE B O 1
ATOM 3214 N N . ILE B 1 150 ? 2.145 10.734 13.203 1 78.31 150 ILE B N 1
ATOM 3215 C CA . ILE B 1 150 ? 1.968 9.5 13.961 1 78.31 150 ILE B CA 1
ATOM 3216 C C . ILE B 1 150 ? 0.755 8.734 13.43 1 78.31 150 ILE B C 1
ATOM 3218 O O . ILE B 1 150 ? 0.789 7.512 13.312 1 78.31 150 ILE B O 1
ATOM 3222 N N . GLY B 1 151 ? -0.24 9.492 13.102 1 82.75 151 GLY B N 1
ATOM 3223 C CA . GLY B 1 151 ? -1.458 8.883 12.594 1 82.75 151 GLY B CA 1
ATOM 3224 C C . GLY B 1 151 ? -1.258 8.148 11.281 1 82.75 151 GLY B C 1
ATOM 3225 O O . GLY B 1 151 ? -1.76 7.039 11.102 1 82.75 151 GLY B O 1
ATOM 3226 N N . ILE B 1 152 ? -0.513 8.75 10.414 1 81.44 152 ILE B N 1
ATOM 3227 C CA . ILE B 1 152 ? -0.279 8.156 9.109 1 81.44 152 ILE B CA 1
ATOM 3228 C C . ILE B 1 152 ? 0.565 6.891 9.266 1 81.44 152 ILE B C 1
ATOM 3230 O O . ILE B 1 152 ? 0.286 5.867 8.633 1 81.44 152 ILE B O 1
ATOM 3234 N N . ALA B 1 153 ? 1.549 6.973 10.133 1 80.75 153 ALA B N 1
ATOM 3235 C CA . ALA B 1 153 ? 2.396 5.809 10.375 1 80.75 153 ALA B CA 1
ATOM 3236 C C . ALA B 1 153 ? 1.59 4.656 10.969 1 80.75 153 ALA B C 1
ATOM 3238 O O . ALA B 1 153 ? 1.719 3.512 10.523 1 80.75 153 ALA B O 1
ATOM 3239 N N . LEU B 1 154 ? 0.747 4.988 11.867 1 84.38 154 LEU B N 1
ATOM 3240 C CA . LEU B 1 154 ? -0.073 3.971 12.516 1 84.38 154 LEU B CA 1
ATOM 3241 C C . LEU B 1 154 ? -1.093 3.393 11.539 1 84.38 154 LEU B C 1
ATOM 3243 O O . LEU B 1 154 ? -1.306 2.18 11.5 1 84.38 154 LEU B O 1
ATOM 3247 N N . GLY B 1 155 ? -1.718 4.305 10.836 1 85.94 155 GLY B N 1
ATOM 3248 C CA . GLY B 1 155 ? -2.662 3.844 9.828 1 85.94 155 GLY B CA 1
ATOM 3249 C C . GLY B 1 155 ? -2.033 2.924 8.797 1 85.94 155 GLY B C 1
ATOM 3250 O O . GLY B 1 155 ? -2.584 1.867 8.484 1 85.94 155 GLY B O 1
ATOM 3251 N N . ALA B 1 156 ? -0.871 3.342 8.312 1 84.31 156 ALA B N 1
ATOM 3252 C CA . ALA B 1 156 ? -0.15 2.521 7.34 1 84.31 156 ALA B CA 1
ATOM 3253 C C . ALA B 1 156 ? 0.237 1.174 7.941 1 84.31 156 ALA B C 1
ATOM 3255 O O . ALA B 1 156 ? 0.163 0.142 7.27 1 84.31 156 ALA B O 1
ATOM 3256 N N . GLY B 1 157 ? 0.626 1.199 9.18 1 86.12 157 GLY B N 1
ATOM 3257 C CA . GLY B 1 157 ? 0.98 -0.032 9.867 1 86.12 157 GLY B CA 1
ATOM 3258 C C . GLY B 1 157 ? -0.176 -1.007 9.977 1 86.12 157 GLY B C 1
ATOM 3259 O O . GLY B 1 157 ? -0.02 -2.197 9.703 1 86.12 157 GLY B O 1
ATOM 3260 N N . VAL B 1 158 ? -1.315 -0.489 10.336 1 89.56 158 VAL B N 1
ATOM 3261 C CA . VAL B 1 158 ? -2.494 -1.335 10.5 1 89.56 158 VAL B CA 1
ATOM 3262 C C . VAL B 1 158 ? -2.898 -1.916 9.141 1 89.56 158 VAL B C 1
ATOM 3264 O O . VAL B 1 158 ? -3.189 -3.109 9.039 1 89.56 158 VAL B O 1
ATOM 3267 N N . PHE B 1 159 ? -2.869 -1.104 8.133 1 89.69 159 PHE B N 1
ATOM 3268 C CA . PHE B 1 159 ? -3.215 -1.579 6.801 1 89.69 159 PHE B CA 1
ATOM 3269 C C . PHE B 1 159 ? -2.215 -2.623 6.32 1 89.69 159 PHE B C 1
ATOM 3271 O O . PHE B 1 159 ? -2.59 -3.594 5.66 1 89.69 159 PHE B O 1
ATOM 3278 N N . GLY B 1 160 ? -0.959 -2.371 6.652 1 88.88 160 GLY B N 1
ATOM 3279 C CA . GLY B 1 160 ? 0.05 -3.363 6.32 1 88.88 160 GLY B CA 1
ATOM 3280 C C . GLY B 1 160 ? -0.196 -4.707 6.977 1 88.88 160 GLY B C 1
ATOM 3281 O O . GLY B 1 160 ? -0.042 -5.754 6.34 1 88.88 160 GLY B O 1
ATOM 3282 N N . MET B 1 161 ? -0.579 -4.629 8.195 1 91.06 161 MET B N 1
ATOM 3283 C CA . MET B 1 161 ? -0.886 -5.867 8.906 1 91.06 161 MET B CA 1
ATOM 3284 C C . MET B 1 161 ? -2.078 -6.578 8.273 1 91.06 161 MET B C 1
ATOM 3286 O O . MET B 1 161 ? -2.045 -7.793 8.07 1 91.06 161 MET B O 1
ATOM 3290 N N . PHE B 1 162 ? -3.098 -5.828 7.969 1 92.38 162 PHE B N 1
ATOM 3291 C CA . PHE B 1 162 ? -4.285 -6.402 7.348 1 92.38 162 PHE B CA 1
ATOM 3292 C C . PHE B 1 162 ? -3.943 -7.023 6 1 92.38 162 PHE B C 1
ATOM 3294 O O . PHE B 1 162 ? -4.449 -8.094 5.66 1 92.38 162 PHE B O 1
ATOM 3301 N N . MET B 1 163 ? -3.094 -6.387 5.305 1 90.88 163 MET B N 1
ATOM 3302 C CA . MET B 1 163 ? -2.715 -6.879 3.984 1 90.88 163 MET B CA 1
ATOM 3303 C C . MET B 1 163 ? -1.983 -8.211 4.09 1 90.88 163 MET B C 1
ATOM 3305 O O . MET B 1 163 ? -2.188 -9.102 3.264 1 90.88 163 MET B O 1
ATOM 3309 N N . LEU B 1 164 ? -1.236 -8.367 5.102 1 90.38 164 LEU B N 1
ATOM 3310 C CA . LEU B 1 164 ? -0.449 -9.578 5.297 1 90.38 164 LEU B CA 1
ATOM 3311 C C . LEU B 1 164 ? -1.342 -10.75 5.688 1 90.38 164 LEU B C 1
ATOM 3313 O O . LEU B 1 164 ? -1.076 -11.898 5.309 1 90.38 164 LEU B O 1
ATOM 3317 N N . CYS B 1 165 ? -2.396 -10.438 6.355 1 91.81 165 CYS B N 1
ATOM 3318 C CA . CYS B 1 165 ? -3.186 -11.516 6.949 1 91.81 165 CYS B CA 1
ATOM 3319 C C . CYS B 1 165 ? -4.488 -11.719 6.188 1 91.81 165 CYS B C 1
ATOM 3321 O O . CYS B 1 165 ? -5.355 -12.477 6.625 1 91.81 165 CYS B O 1
ATOM 3323 N N . GLU B 1 166 ? -4.645 -11.062 5.113 1 92.44 166 GLU B N 1
ATOM 3324 C CA . GLU B 1 166 ? -5.953 -11.078 4.469 1 92.44 166 GLU B CA 1
ATOM 3325 C C . GLU B 1 166 ? -6.16 -12.352 3.652 1 92.44 166 GLU B C 1
ATOM 3327 O O . GLU B 1 166 ? -7.25 -12.594 3.137 1 92.44 166 GLU B O 1
ATOM 3332 N N . GLY B 1 167 ? -5.082 -13.164 3.424 1 91.19 167 GLY B N 1
ATOM 3333 C CA . GLY B 1 167 ? -5.234 -14.445 2.742 1 91.19 167 GLY B CA 1
ATOM 3334 C C . GLY B 1 167 ? -4.676 -14.438 1.333 1 91.19 167 GLY B C 1
ATOM 3335 O O . GLY B 1 167 ? -4.621 -15.477 0.676 1 91.19 167 GLY B O 1
ATOM 3336 N N . PHE B 1 168 ? -4.328 -13.281 0.831 1 92.62 168 PHE B N 1
ATOM 3337 C CA . PHE B 1 168 ? -3.752 -13.211 -0.507 1 92.62 168 PHE B CA 1
ATOM 3338 C C . PHE B 1 168 ? -2.289 -13.633 -0.49 1 92.62 168 PHE B C 1
ATOM 3340 O O . PHE B 1 168 ? -1.871 -14.477 -1.288 1 92.62 168 PHE B O 1
ATOM 3347 N N . MET B 1 169 ? -1.566 -13.047 0.432 1 91.06 169 MET B N 1
ATOM 3348 C CA . MET B 1 169 ? -0.135 -13.328 0.487 1 91.06 169 MET B CA 1
ATOM 3349 C C . MET B 1 169 ? 0.127 -14.719 1.059 1 91.06 169 MET B C 1
ATOM 3351 O O . MET B 1 169 ? 0.953 -15.461 0.531 1 91.06 169 MET B O 1
ATOM 3355 N N . VAL B 1 170 ? -0.584 -15 2.098 1 91.25 170 VAL B N 1
ATOM 3356 C CA . VAL B 1 170 ? -0.589 -16.328 2.713 1 91.25 170 VAL B CA 1
ATOM 3357 C C . VAL B 1 170 ? -2.02 -16.859 2.787 1 91.25 170 VAL B C 1
ATOM 3359 O O . VAL B 1 170 ? -2.865 -16.281 3.477 1 91.25 170 VAL B O 1
ATOM 3362 N N . PRO B 1 171 ? -2.178 -17.969 2.01 1 92 171 PRO B N 1
ATOM 3363 C CA . PRO B 1 171 ? -3.527 -18.531 2.098 1 92 171 PRO B CA 1
ATOM 3364 C C . PRO B 1 171 ? -3.965 -18.797 3.537 1 92 171 PRO B C 1
ATOM 3366 O O . PRO B 1 171 ? -3.135 -19.109 4.391 1 92 171 PRO B O 1
ATOM 3369 N N . ARG B 1 172 ? -5.238 -18.656 3.721 1 91.38 172 ARG B N 1
ATOM 3370 C CA . ARG B 1 172 ? -5.82 -18.703 5.059 1 91.38 172 ARG B CA 1
ATOM 3371 C C . ARG B 1 172 ? -5.344 -19.938 5.816 1 91.38 172 ARG B C 1
ATOM 3373 O O . ARG B 1 172 ? -4.91 -19.844 6.969 1 91.38 172 ARG B O 1
ATOM 3380 N N . ASP B 1 173 ? -5.312 -21.109 5.18 1 91 173 ASP B N 1
ATOM 3381 C CA . ASP B 1 173 ? -5.008 -22.375 5.852 1 91 173 ASP B CA 1
ATOM 3382 C C . ASP B 1 173 ? -3.514 -22.484 6.152 1 91 173 ASP B C 1
ATOM 3384 O O . ASP B 1 173 ? -3.1 -23.312 6.957 1 91 173 ASP B O 1
ATOM 3388 N N . SER B 1 174 ? -2.693 -21.609 5.543 1 91.19 174 SER B N 1
ATOM 3389 C CA . SER B 1 174 ? -1.248 -21.641 5.738 1 91.19 174 SER B CA 1
ATOM 3390 C C . SER B 1 174 ? -0.799 -20.562 6.727 1 91.19 174 SER B C 1
ATOM 3392 O O . SER B 1 174 ? 0.385 -20.484 7.059 1 91.19 174 SER B O 1
ATOM 3394 N N . ILE B 1 175 ? -1.737 -19.75 7.215 1 92.56 175 ILE B N 1
ATOM 3395 C CA . ILE B 1 175 ? -1.409 -18.75 8.227 1 92.56 175 ILE B CA 1
ATOM 3396 C C . ILE B 1 175 ? -1.165 -19.438 9.57 1 92.56 175 ILE B C 1
ATOM 3398 O O . ILE B 1 175 ? -1.995 -20.234 10.031 1 92.56 175 ILE B O 1
ATOM 3402 N N . PRO B 1 176 ? -0.034 -19.078 10.133 1 93.19 176 PRO B N 1
ATOM 3403 C CA . PRO B 1 176 ? 0.255 -19.703 11.43 1 93.19 176 PRO B CA 1
ATOM 3404 C C . PRO B 1 176 ? -0.808 -19.406 12.484 1 93.19 176 PRO B C 1
ATOM 3406 O O . PRO B 1 176 ? -1.418 -18.328 12.453 1 93.19 176 PRO B O 1
ATOM 3409 N N . ASP B 1 177 ? -0.949 -20.266 13.516 1 92.38 177 ASP B N 1
ATOM 3410 C CA . ASP B 1 177 ? -1.985 -20.172 14.539 1 92.38 177 ASP B CA 1
ATOM 3411 C C . ASP B 1 177 ? -1.842 -18.891 15.352 1 92.38 177 ASP B C 1
ATOM 3413 O O . ASP B 1 177 ? -2.84 -18.297 15.766 1 92.38 177 ASP B O 1
ATOM 3417 N N . TYR B 1 178 ? -0.599 -18.484 15.516 1 92 178 TYR B N 1
ATOM 3418 C CA . TYR B 1 178 ? -0.392 -17.312 16.359 1 92 178 TYR B CA 1
ATOM 3419 C C . TYR B 1 178 ? -0.729 -16.031 15.617 1 92 178 TYR B C 1
ATOM 3421 O O . TYR B 1 178 ? -0.828 -14.961 16.219 1 92 178 TYR B O 1
ATOM 3429 N N . TRP B 1 179 ? -1.038 -16.078 14.258 1 93.62 179 TRP B N 1
ATOM 3430 C CA . TRP B 1 179 ? -1.365 -14.875 13.508 1 93.62 179 TRP B CA 1
ATOM 3431 C C . TRP B 1 179 ? -2.762 -14.977 12.898 1 93.62 179 TRP B C 1
ATOM 3433 O O . TRP B 1 179 ? -3.27 -14 12.344 1 93.62 179 TRP B O 1
ATOM 3443 N N . ILE B 1 180 ? -3.439 -16.125 13.039 1 94.19 180 ILE B N 1
ATOM 3444 C CA . ILE B 1 180 ? -4.727 -16.344 12.391 1 94.19 180 ILE B CA 1
ATOM 3445 C C . ILE B 1 180 ? -5.758 -15.352 12.922 1 94.19 180 ILE B C 1
ATOM 3447 O O . ILE B 1 180 ? -6.723 -15.023 12.227 1 94.19 180 ILE B O 1
ATOM 3451 N N . TRP B 1 181 ? -5.578 -14.859 14.109 1 93.81 181 TRP B N 1
ATOM 3452 C CA . TRP B 1 181 ? -6.488 -13.844 14.641 1 93.81 181 TRP B CA 1
ATOM 3453 C C . TRP B 1 181 ? -6.477 -12.594 13.773 1 93.81 181 TRP B C 1
ATOM 3455 O O . TRP B 1 181 ? -7.477 -11.875 13.695 1 93.81 181 TRP B O 1
ATOM 3465 N N . GLY B 1 182 ? -5.398 -12.273 13.102 1 93.69 182 GLY B N 1
ATOM 3466 C CA . GLY B 1 182 ? -5.324 -11.141 12.203 1 93.69 182 GLY B CA 1
ATOM 3467 C C . GLY B 1 182 ? -6.238 -11.273 11 1 93.69 182 GLY B C 1
ATOM 3468 O O . GLY B 1 182 ? -6.824 -10.289 10.547 1 93.69 182 GLY B O 1
ATOM 3469 N N . TYR B 1 183 ? -6.301 -12.492 10.531 1 95.06 183 TYR B N 1
ATOM 3470 C CA . TYR B 1 183 ? -7.191 -12.781 9.406 1 95.06 183 TYR B CA 1
ATOM 3471 C C . TYR B 1 183 ? -8.641 -12.453 9.773 1 95.06 183 TYR B C 1
ATOM 3473 O O . TYR B 1 183 ? -9.352 -11.82 8.984 1 95.06 183 TYR B O 1
ATOM 3481 N N . TYR B 1 184 ? -9.023 -12.734 10.969 1 94.62 184 TYR B N 1
ATOM 3482 C CA . TYR B 1 184 ? -10.414 -12.555 11.375 1 94.62 184 TYR B CA 1
ATOM 3483 C C . TYR B 1 184 ? -10.672 -11.109 11.805 1 94.62 184 TYR B C 1
ATOM 3485 O O . TYR B 1 184 ? -11.805 -10.633 11.742 1 94.62 184 TYR B O 1
ATOM 3493 N N . LEU B 1 185 ? -9.664 -10.453 12.125 1 94.75 185 LEU B N 1
ATOM 3494 C CA . LEU B 1 185 ? -9.805 -9.07 12.562 1 94.75 185 LEU B CA 1
ATOM 3495 C C . LEU B 1 185 ? -9.797 -8.117 11.375 1 94.75 185 LEU B C 1
ATOM 3497 O O . LEU B 1 185 ? -10.43 -7.066 11.406 1 94.75 185 LEU B O 1
ATOM 3501 N N . ALA B 1 186 ? -9.109 -8.469 10.359 1 95 186 ALA B N 1
ATOM 3502 C CA . ALA B 1 186 ? -8.914 -7.59 9.211 1 95 186 ALA B CA 1
ATOM 3503 C C . ALA B 1 186 ? -10.164 -7.531 8.344 1 95 186 ALA B C 1
ATOM 3505 O O . ALA B 1 186 ? -10.625 -8.555 7.824 1 95 186 ALA B O 1
ATOM 3506 N N . PHE B 1 187 ? -10.688 -6.336 8.117 1 95.62 187 PHE B N 1
ATOM 3507 C CA . PHE B 1 187 ? -11.836 -6.219 7.234 1 95.62 187 PHE B CA 1
ATOM 3508 C C . PHE B 1 187 ? -11.461 -6.547 5.793 1 95.62 187 PHE B C 1
ATOM 3510 O O . PHE B 1 187 ? -12.305 -6.957 5 1 95.62 187 PHE B O 1
ATOM 3517 N N . HIS B 1 188 ? -10.172 -6.457 5.484 1 95.38 188 HIS B N 1
ATOM 3518 C CA . HIS B 1 188 ? -9.641 -6.789 4.164 1 95.38 188 HIS B CA 1
ATOM 3519 C C . HIS B 1 188 ? -9.945 -8.234 3.799 1 95.38 188 HIS B C 1
ATOM 3521 O O . HIS B 1 188 ? -10.125 -8.555 2.621 1 95.38 188 HIS B O 1
ATOM 3527 N N . SER B 1 189 ? -9.914 -9.062 4.855 1 96.62 189 SER B N 1
ATOM 3528 C CA . SER B 1 189 ? -10.141 -10.484 4.609 1 96.62 189 SER B CA 1
ATOM 3529 C C . SER B 1 189 ? -11.523 -10.719 4 1 96.62 189 SER B C 1
ATOM 3531 O O . SER B 1 189 ? -11.648 -11.422 2.994 1 96.62 189 SER B O 1
ATOM 3533 N N . TYR B 1 190 ? -12.461 -10.055 4.504 1 97.31 190 TYR B N 1
ATOM 3534 C CA . TYR B 1 190 ? -13.844 -10.242 4.07 1 97.31 190 TYR B CA 1
ATOM 3535 C C . TYR B 1 190 ? -14.078 -9.586 2.713 1 97.31 190 TYR B C 1
ATOM 3537 O O . TYR B 1 190 ? -14.82 -10.117 1.883 1 97.31 190 TYR B O 1
ATOM 3545 N N . SER B 1 191 ? -13.461 -8.484 2.543 1 96.88 191 SER B N 1
ATOM 3546 C CA . SER B 1 191 ? -13.555 -7.82 1.247 1 96.88 191 SER B CA 1
ATOM 3547 C C . SER B 1 191 ? -12.859 -8.625 0.16 1 96.88 191 SER B C 1
ATOM 3549 O O . SER B 1 191 ? -13.43 -8.883 -0.9 1 96.88 191 SER B O 1
ATOM 3551 N N . PHE B 1 192 ? -11.695 -9.133 0.419 1 97.19 192 PHE B N 1
ATOM 3552 C CA . PHE B 1 192 ? -10.906 -9.859 -0.565 1 97.19 192 PHE B CA 1
ATOM 3553 C C . PHE B 1 192 ? -11.57 -11.18 -0.931 1 97.19 192 PHE B C 1
ATOM 3555 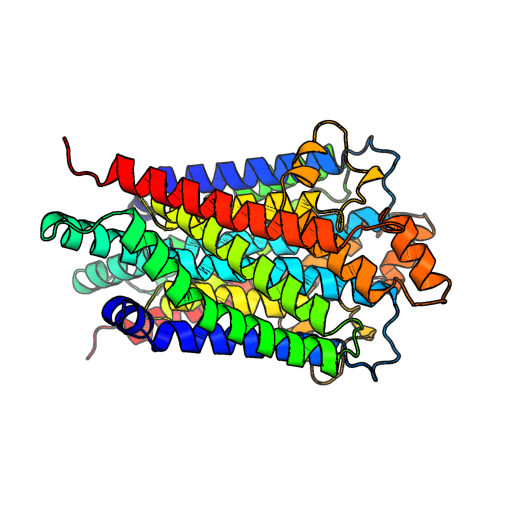O O . PHE B 1 192 ? -11.695 -11.508 -2.111 1 97.19 192 PHE B O 1
ATOM 3562 N N . GLU B 1 193 ? -11.938 -11.914 0.08 1 97.19 193 GLU B N 1
ATOM 3563 C CA . GLU B 1 193 ? -12.547 -13.211 -0.205 1 97.19 193 GLU B CA 1
ATOM 3564 C C . GLU B 1 193 ? -13.828 -13.055 -1.014 1 97.19 193 GLU B C 1
ATOM 3566 O O . GLU B 1 193 ? -14.133 -13.883 -1.869 1 97.19 193 GLU B O 1
ATOM 3571 N N . SER B 1 194 ? -14.555 -11.977 -0.723 1 97.38 194 SER B N 1
ATOM 3572 C CA . SER B 1 194 ? -15.773 -11.727 -1.479 1 97.38 194 SER B CA 1
ATOM 3573 C C . SER B 1 194 ? -15.461 -11.383 -2.932 1 97.38 194 SER B C 1
ATOM 3575 O O . SER B 1 194 ? -16.156 -11.844 -3.846 1 97.38 194 SER B O 1
ATOM 3577 N N . PHE B 1 195 ? -14.422 -10.578 -3.172 1 96.81 195 PHE B N 1
ATOM 3578 C CA . PHE B 1 195 ? -14 -10.242 -4.527 1 96.81 195 PHE B CA 1
ATOM 3579 C C . PHE B 1 195 ? -13.617 -11.492 -5.305 1 96.81 195 PHE B C 1
ATOM 3581 O O . PHE B 1 195 ? -14.094 -11.703 -6.426 1 96.81 195 PHE B O 1
ATOM 3588 N N . VAL B 1 196 ? -12.836 -12.312 -4.695 1 96.94 196 VAL B N 1
ATOM 3589 C CA . VAL B 1 196 ? -12.305 -13.492 -5.367 1 96.94 196 VAL B CA 1
ATOM 3590 C C . VAL B 1 196 ? -13.43 -14.484 -5.641 1 96.94 196 VAL B C 1
ATOM 3592 O O . VAL B 1 196 ? -13.562 -14.992 -6.758 1 96.94 196 VAL B O 1
ATOM 3595 N N . PHE B 1 197 ? -14.227 -14.695 -4.641 1 97.69 197 PHE B N 1
ATOM 3596 C CA . PHE B 1 197 ? -15.305 -15.672 -4.777 1 97.69 197 PHE B CA 1
ATOM 3597 C C . PHE B 1 197 ? -16.281 -15.258 -5.871 1 97.69 197 PHE B C 1
ATOM 3599 O O . PHE B 1 197 ? -16.609 -16.047 -6.75 1 97.69 197 PHE B O 1
ATOM 3606 N N . LYS B 1 198 ? -16.719 -14.023 -5.848 1 97.06 198 LYS B N 1
ATOM 3607 C CA . LYS B 1 198 ? -17.703 -13.562 -6.816 1 97.06 198 LYS B CA 1
ATOM 3608 C C . LYS B 1 198 ? -17.125 -13.531 -8.227 1 97.06 198 LYS B C 1
ATOM 3610 O O . LYS B 1 198 ? -17.844 -13.734 -9.203 1 97.06 198 LYS B O 1
ATOM 3615 N N . GLN B 1 199 ? -15.836 -13.312 -8.328 1 96.75 199 GLN B N 1
ATOM 3616 C CA . GLN B 1 199 ? -15.195 -13.305 -9.641 1 96.75 199 GLN B CA 1
ATOM 3617 C C . GLN B 1 199 ? -15.172 -14.711 -10.242 1 96.75 199 GLN B C 1
ATOM 3619 O O . GLN B 1 199 ? -15.375 -14.875 -11.445 1 96.75 199 GLN B O 1
ATOM 3624 N N . PHE B 1 200 ? -14.969 -15.766 -9.398 1 96.56 200 PHE B N 1
ATOM 3625 C CA . PHE B 1 200 ? -14.648 -17.078 -9.953 1 96.56 200 PHE B CA 1
ATOM 3626 C C . PHE B 1 200 ? -15.758 -18.078 -9.656 1 96.56 200 PHE B C 1
ATOM 3628 O O . PHE B 1 200 ? -15.711 -19.219 -10.125 1 96.56 200 PHE B O 1
ATOM 3635 N N . GLU B 1 201 ? -16.734 -17.688 -8.883 1 94.44 201 GLU B N 1
ATOM 3636 C CA . GLU B 1 201 ? -17.75 -18.641 -8.422 1 94.44 201 GLU B CA 1
ATOM 3637 C C . GLU B 1 201 ? -18.453 -19.312 -9.594 1 94.44 201 GLU B C 1
ATOM 3639 O O . GLU B 1 201 ? -18.781 -20.5 -9.531 1 94.44 201 GLU B O 1
ATOM 3644 N N . ASN B 1 202 ? -18.641 -18.609 -10.719 1 93.06 202 ASN B N 1
ATOM 3645 C CA . ASN B 1 202 ? -19.422 -19.156 -11.82 1 93.06 202 ASN B CA 1
ATOM 3646 C C . ASN B 1 202 ? -18.531 -19.578 -12.984 1 93.06 202 ASN B C 1
ATOM 3648 O O . ASN B 1 202 ? -19.031 -19.906 -14.062 1 93.06 202 ASN B O 1
ATOM 3652 N N . GLU B 1 203 ? -17.203 -19.5 -12.742 1 93.31 203 GLU B N 1
ATOM 3653 C CA . GLU B 1 203 ? -16.281 -19.953 -13.781 1 93.31 203 GLU B CA 1
ATOM 3654 C C . GLU B 1 203 ? -16.125 -21.469 -13.75 1 93.31 203 GLU B C 1
ATOM 3656 O O . GLU B 1 203 ? -16.078 -22.078 -12.68 1 93.31 203 GLU B O 1
ATOM 3661 N N . THR B 1 204 ? -16.047 -22.125 -14.883 1 92.12 204 THR B N 1
ATOM 3662 C CA . THR B 1 204 ? -16.016 -23.578 -14.969 1 92.12 204 THR B CA 1
ATOM 3663 C C . THR B 1 204 ? -14.617 -24.078 -15.297 1 92.12 204 THR B C 1
ATOM 3665 O O . THR B 1 204 ? -14.359 -25.281 -15.297 1 92.12 204 THR B O 1
ATOM 3668 N N . SER B 1 205 ? -13.742 -23.172 -15.531 1 94.19 205 SER B N 1
ATOM 3669 C CA . SER B 1 205 ? -12.391 -23.578 -15.883 1 94.19 205 SER B CA 1
ATOM 3670 C C . SER B 1 205 ? -11.68 -24.219 -14.695 1 94.19 205 SER B C 1
ATOM 3672 O O . SER B 1 205 ? -11.969 -23.891 -13.539 1 94.19 205 SER B O 1
ATOM 3674 N N . ASP B 1 206 ? -10.781 -25.125 -14.945 1 95.25 206 ASP B N 1
ATOM 3675 C CA . ASP B 1 206 ? -9.992 -25.781 -13.906 1 95.25 206 ASP B CA 1
ATOM 3676 C C . ASP B 1 206 ? -9.133 -24.781 -13.148 1 95.25 206 ASP B C 1
ATOM 3678 O O . ASP B 1 206 ? -8.93 -24.906 -11.945 1 95.25 206 ASP B O 1
ATOM 3682 N N . ALA B 1 207 ? -8.703 -23.828 -13.836 1 94.06 207 ALA B N 1
ATOM 3683 C CA . ALA B 1 207 ? -7.875 -22.797 -13.211 1 94.06 207 ALA B CA 1
ATOM 3684 C C . ALA B 1 207 ? -8.664 -22 -12.18 1 94.06 207 ALA B C 1
ATOM 3686 O O . ALA B 1 207 ? -8.172 -21.719 -11.086 1 94.06 207 ALA B O 1
ATOM 3687 N N . ALA B 1 208 ? -9.875 -21.656 -12.523 1 95.06 208 ALA B N 1
ATOM 3688 C CA . ALA B 1 208 ? -10.734 -20.906 -11.609 1 95.06 208 ALA B CA 1
ATOM 3689 C C . ALA B 1 208 ? -11.023 -21.719 -10.344 1 95.06 208 ALA B C 1
ATOM 3691 O O . ALA B 1 208 ? -10.953 -21.188 -9.234 1 95.06 208 ALA B O 1
ATOM 3692 N N . LYS B 1 209 ? -11.266 -22.984 -10.516 1 95.12 209 LYS B N 1
ATOM 3693 C CA . LYS B 1 209 ? -11.531 -23.844 -9.375 1 95.12 209 LYS B CA 1
ATOM 3694 C C . LYS B 1 209 ? -10.289 -24.016 -8.508 1 95.12 209 LYS B C 1
ATOM 3696 O O . LYS B 1 209 ? -10.375 -24.016 -7.277 1 95.12 209 LYS B O 1
ATOM 3701 N N . ALA B 1 210 ? -9.188 -24.125 -9.18 1 94.31 210 ALA B N 1
ATOM 3702 C CA . ALA B 1 210 ? -7.922 -24.281 -8.461 1 94.31 210 ALA B CA 1
ATOM 3703 C C . ALA B 1 210 ? -7.613 -23.031 -7.625 1 94.31 210 ALA B C 1
ATOM 3705 O O . ALA B 1 210 ? -7.059 -23.141 -6.531 1 94.31 210 ALA B O 1
ATOM 3706 N N . ILE B 1 211 ? -7.973 -21.891 -8.133 1 94.12 211 ILE B N 1
ATOM 3707 C CA . ILE B 1 211 ? -7.754 -20.641 -7.414 1 94.12 211 ILE B CA 1
ATOM 3708 C C . ILE B 1 211 ? -8.586 -20.625 -6.137 1 94.12 211 ILE B C 1
ATOM 3710 O O . ILE B 1 211 ? -8.078 -20.328 -5.055 1 94.12 211 ILE B O 1
ATOM 3714 N N . LEU B 1 212 ? -9.875 -21 -6.266 1 95.88 212 LEU B N 1
ATOM 3715 C CA . LEU B 1 212 ? -10.758 -21 -5.105 1 95.88 212 LEU B CA 1
ATOM 3716 C C . LEU B 1 212 ? -10.289 -22.016 -4.066 1 95.88 212 LEU B C 1
ATOM 3718 O O . LEU B 1 212 ? -10.328 -21.734 -2.865 1 95.88 212 LEU B O 1
ATOM 3722 N N . THR B 1 213 ? -9.805 -23.141 -4.504 1 94.19 213 THR B N 1
ATOM 3723 C CA . THR B 1 213 ? -9.305 -24.172 -3.6 1 94.19 213 THR B CA 1
ATOM 3724 C C . THR B 1 213 ? -8.016 -23.719 -2.924 1 94.19 213 THR B C 1
ATOM 3726 O O . THR B 1 213 ? -7.852 -23.891 -1.713 1 94.19 213 THR B O 1
ATOM 3729 N N . LYS B 1 214 ? -7.129 -23.094 -3.646 1 91.06 214 LYS B N 1
ATOM 3730 C CA . LYS B 1 214 ? -5.84 -22.641 -3.133 1 91.06 214 LYS B CA 1
ATOM 3731 C C . LYS B 1 214 ? -6.027 -21.656 -1.979 1 91.06 214 LYS B C 1
ATOM 3733 O O . LYS B 1 214 ? -5.324 -21.734 -0.97 1 91.06 214 LYS B O 1
ATOM 3738 N N . TYR B 1 215 ? -7.023 -20.828 -2.1 1 93.25 215 TYR B N 1
ATOM 3739 C CA . TYR B 1 215 ? -7.199 -19.766 -1.109 1 93.25 215 TYR B CA 1
ATOM 3740 C C . TYR B 1 215 ? -8.281 -20.141 -0.101 1 93.25 215 TYR B C 1
ATOM 3742 O O . TYR B 1 215 ? -8.594 -19.359 0.796 1 93.25 215 TYR B O 1
ATOM 3750 N N . GLY B 1 216 ? -8.828 -21.297 -0.232 1 92.81 216 GLY B N 1
ATOM 3751 C CA . GLY B 1 216 ? -9.867 -21.75 0.68 1 92.81 216 GLY B CA 1
ATOM 3752 C C . GLY B 1 216 ? -11.148 -20.938 0.582 1 92.81 216 GLY B C 1
ATOM 3753 O O . GLY B 1 216 ? -11.766 -20.625 1.599 1 92.81 216 GLY B O 1
ATOM 3754 N N . MET B 1 217 ? -11.492 -20.562 -0.655 1 95.38 217 MET B N 1
ATOM 3755 C CA . MET B 1 217 ? -12.617 -19.656 -0.866 1 95.38 217 MET B CA 1
ATOM 3756 C C . MET B 1 217 ? -13.695 -20.312 -1.718 1 95.38 217 MET B C 1
ATOM 3758 O O . MET B 1 217 ? -14.328 -19.656 -2.545 1 95.38 217 MET B O 1
ATOM 3762 N N . GLU B 1 218 ? -13.898 -21.609 -1.521 1 94.44 218 GLU B N 1
ATOM 3763 C CA . GLU B 1 218 ? -14.859 -22.375 -2.309 1 94.44 218 GLU B CA 1
ATOM 3764 C C . GLU B 1 218 ? -16.281 -22.125 -1.833 1 94.44 218 GLU B C 1
ATOM 3766 O O . GLU B 1 218 ? -17.234 -22.281 -2.602 1 94.44 218 GLU B O 1
ATOM 3771 N N . ASP B 1 219 ? -16.453 -21.75 -0.556 1 93.38 219 ASP B N 1
ATOM 3772 C CA . ASP B 1 219 ? -17.781 -21.594 0.016 1 93.38 219 ASP B CA 1
ATOM 3773 C C . ASP B 1 219 ? -17.891 -20.281 0.803 1 93.38 219 ASP B C 1
ATOM 3775 O O . ASP B 1 219 ? -18.312 -20.281 1.959 1 93.38 219 ASP B O 1
ATOM 3779 N N . VAL B 1 220 ? -17.609 -19.266 0.116 1 95.44 220 VAL B N 1
ATOM 3780 C CA . VAL B 1 220 ? -17.625 -17.969 0.787 1 95.44 220 VAL B CA 1
ATOM 3781 C C . VAL B 1 220 ? -19.047 -17.438 0.856 1 95.44 220 VAL B C 1
ATOM 3783 O O . VAL B 1 220 ? -19.797 -17.5 -0.126 1 95.44 220 VAL B O 1
ATOM 3786 N N . ASP B 1 221 ? -19.5 -17 2.049 1 97.12 221 ASP B N 1
ATOM 3787 C CA . ASP B 1 221 ? -20.766 -16.312 2.227 1 97.12 221 ASP B CA 1
ATOM 3788 C C . ASP B 1 221 ? -20.609 -14.797 2.059 1 97.12 221 ASP B C 1
ATOM 3790 O O . ASP B 1 221 ? -20.328 -14.086 3.027 1 97.12 221 ASP B O 1
ATOM 3794 N N . VAL B 1 222 ? -20.875 -14.305 0.867 1 97.06 222 VAL B N 1
ATOM 3795 C CA . VAL B 1 222 ? -20.609 -12.922 0.504 1 97.06 222 VAL B CA 1
ATOM 3796 C C . VAL B 1 222 ? -21.562 -11.992 1.268 1 97.06 222 VAL B C 1
ATOM 3798 O O . VAL B 1 222 ? -21.172 -10.906 1.688 1 97.06 222 VAL B O 1
ATOM 3801 N N . THR B 1 223 ? -22.812 -12.367 1.467 1 96.94 223 THR B N 1
ATOM 3802 C CA . THR B 1 223 ? -23.766 -11.547 2.207 1 96.94 223 THR B CA 1
ATOM 3803 C C . THR B 1 223 ? -23.297 -11.344 3.645 1 96.94 223 THR B C 1
ATOM 3805 O O . THR B 1 223 ? -23.359 -10.227 4.164 1 96.94 223 THR B O 1
ATOM 3808 N N . ARG B 1 224 ? -22.875 -12.406 4.223 1 97.31 224 ARG B N 1
ATOM 3809 C CA . ARG B 1 224 ? -22.328 -12.289 5.57 1 97.31 224 ARG B CA 1
ATOM 3810 C C . ARG B 1 224 ? -21.125 -11.352 5.594 1 97.31 224 ARG B C 1
ATOM 3812 O O . ARG B 1 224 ? -21 -10.516 6.492 1 97.31 224 ARG B O 1
ATOM 3819 N N . ASP B 1 225 ? -20.25 -11.5 4.625 1 97.88 225 ASP B N 1
ATOM 3820 C CA . ASP B 1 225 ? -19.062 -10.641 4.551 1 97.88 225 ASP B CA 1
ATOM 3821 C C . ASP B 1 225 ? -19.469 -9.172 4.41 1 97.88 225 ASP B C 1
ATOM 3823 O O . ASP B 1 225 ? -18.859 -8.305 5.035 1 97.88 225 ASP B O 1
ATOM 3827 N N . MET B 1 226 ? -20.484 -8.867 3.594 1 97.75 226 MET B N 1
ATOM 3828 C CA . MET B 1 226 ? -20.953 -7.488 3.434 1 97.75 226 MET B CA 1
ATOM 3829 C C . MET B 1 226 ? -21.516 -6.949 4.742 1 97.75 226 MET B C 1
ATOM 3831 O O . MET B 1 226 ? -21.281 -5.793 5.094 1 97.75 226 MET B O 1
ATOM 3835 N N . LEU B 1 227 ? -22.188 -7.789 5.402 1 97.94 227 LEU B N 1
ATOM 3836 C CA . LEU B 1 227 ? -22.75 -7.379 6.684 1 97.94 227 LEU B CA 1
ATOM 3837 C C . LEU B 1 227 ? -21.656 -7.117 7.703 1 97.94 227 LEU B C 1
ATOM 3839 O O . LEU B 1 227 ? -21.766 -6.195 8.516 1 97.94 227 LEU B O 1
ATOM 3843 N N . LEU B 1 228 ? -20.656 -7.922 7.676 1 97.94 228 LEU B N 1
ATOM 3844 C CA . LEU B 1 228 ? -19.531 -7.703 8.57 1 97.94 228 LEU B CA 1
ATOM 3845 C C . LEU B 1 228 ? -18.859 -6.363 8.289 1 97.94 228 LEU B C 1
ATOM 3847 O O . LEU B 1 228 ? -18.438 -5.668 9.219 1 97.94 228 LEU B O 1
ATOM 3851 N N . LEU B 1 229 ? -18.734 -6.004 7.031 1 98.12 229 LEU B N 1
ATOM 3852 C CA . LEU B 1 229 ? -18.172 -4.699 6.688 1 98.12 229 LEU B CA 1
ATOM 3853 C C . LEU B 1 229 ? -19.031 -3.574 7.262 1 98.12 229 LEU B C 1
ATOM 3855 O O . LEU B 1 229 ? -18.5 -2.57 7.746 1 98.12 229 LEU B O 1
ATOM 3859 N N . ILE B 1 230 ? -20.344 -3.779 7.215 1 98.12 230 ILE B N 1
ATOM 3860 C CA . ILE B 1 230 ? -21.234 -2.787 7.793 1 98.12 230 ILE B CA 1
ATOM 3861 C C . ILE B 1 230 ? -21.031 -2.717 9.305 1 98.12 230 ILE B C 1
ATOM 3863 O O . ILE B 1 230 ? -21.016 -1.628 9.883 1 98.12 230 ILE B O 1
ATOM 3867 N N . VAL B 1 231 ? -20.828 -3.836 9.898 1 98.19 231 VAL B N 1
ATOM 3868 C CA . VAL B 1 231 ? -20.578 -3.883 11.328 1 98.19 231 VAL B CA 1
ATOM 3869 C C . VAL B 1 231 ? -19.297 -3.133 11.656 1 98.19 231 VAL B C 1
ATOM 3871 O O . VAL B 1 231 ? -19.219 -2.41 12.648 1 98.19 231 VAL B O 1
ATOM 3874 N N . TYR B 1 232 ? -18.266 -3.291 10.836 1 98.12 232 TYR B N 1
ATOM 3875 C CA . TYR B 1 232 ? -17.031 -2.545 11.023 1 98.12 232 TYR B CA 1
ATOM 3876 C C . TYR B 1 232 ? -17.281 -1.043 10.961 1 98.12 232 TYR B C 1
ATOM 3878 O O . TYR B 1 232 ? -16.766 -0.287 11.789 1 98.12 232 TYR B O 1
ATOM 3886 N N . ILE B 1 233 ? -18.047 -0.66 9.984 1 97.5 233 ILE B N 1
ATOM 3887 C CA . ILE B 1 233 ? -18.344 0.755 9.797 1 97.5 233 ILE B CA 1
ATOM 3888 C C . ILE B 1 233 ? -19.016 1.312 11.047 1 97.5 233 ILE B C 1
ATOM 3890 O O . ILE B 1 233 ? -18.562 2.316 11.609 1 97.5 233 ILE B O 1
ATOM 3894 N N . LEU B 1 234 ? -20.031 0.615 11.484 1 96.81 234 LEU B N 1
ATOM 3895 C CA . LEU B 1 234 ? -20.781 1.066 12.656 1 96.81 234 LEU B CA 1
ATOM 3896 C C . LEU B 1 234 ? -19.906 1.025 13.906 1 96.81 234 LEU B C 1
ATOM 3898 O O . LEU B 1 234 ? -19.969 1.924 14.75 1 96.81 234 LEU B O 1
ATOM 3902 N N . GLY B 1 235 ? -19.141 0.016 14.008 1 97.38 235 GLY B N 1
ATOM 3903 C CA . GLY B 1 235 ? -18.234 -0.09 15.141 1 97.38 235 GLY B CA 1
ATOM 3904 C C . GLY B 1 235 ? -17.219 1.028 15.203 1 97.38 235 GLY B C 1
ATOM 3905 O O . GLY B 1 235 ? -17.031 1.65 16.25 1 97.38 235 GLY B O 1
ATOM 3906 N N . PHE B 1 236 ? -16.578 1.313 14.117 1 96.31 236 PHE B N 1
ATOM 3907 C CA . PHE B 1 236 ? -15.578 2.371 14.07 1 96.31 236 PHE B CA 1
ATOM 3908 C C . PHE B 1 236 ? -16.219 3.732 14.32 1 96.31 236 PHE B C 1
ATOM 3910 O O . PHE B 1 236 ? -15.641 4.578 15.008 1 96.31 236 PHE B O 1
ATOM 3917 N N . GLN B 1 237 ? -17.375 3.932 13.742 1 94 237 GLN B N 1
ATOM 3918 C CA . GLN B 1 237 ? -18.047 5.207 13.969 1 94 237 GLN B CA 1
ATOM 3919 C C . GLN B 1 237 ? -18.438 5.371 15.43 1 94 237 GLN B C 1
ATOM 3921 O O . GLN B 1 237 ? -18.375 6.477 15.977 1 94 237 GLN B O 1
ATOM 3926 N N . ALA B 1 238 ? -18.828 4.277 16.016 1 95.31 238 ALA B N 1
ATOM 3927 C CA . ALA B 1 238 ? -19.156 4.32 17.438 1 95.31 238 ALA B CA 1
ATOM 3928 C C . ALA B 1 238 ? -17.922 4.645 18.281 1 95.31 238 ALA B C 1
ATOM 3930 O O . ALA B 1 238 ? -17.984 5.48 19.188 1 95.31 238 ALA B O 1
ATOM 3931 N N . ILE B 1 239 ? -16.875 4.035 17.969 1 95.06 239 ILE B N 1
ATOM 3932 C CA . ILE B 1 239 ? -15.625 4.305 18.688 1 95.06 239 ILE B CA 1
ATOM 3933 C C . ILE B 1 239 ? -15.219 5.762 18.484 1 95.06 239 ILE B C 1
ATOM 3935 O O . ILE B 1 239 ? -14.805 6.434 19.438 1 95.06 239 ILE B O 1
ATOM 3939 N N . PHE B 1 240 ? -15.32 6.188 17.266 1 91.69 240 PHE B N 1
ATOM 3940 C CA . PHE B 1 240 ? -15.008 7.574 16.938 1 91.69 240 PHE B CA 1
ATOM 3941 C C . PHE B 1 240 ? -15.844 8.531 17.781 1 91.69 240 PHE B C 1
ATOM 3943 O O . PHE B 1 240 ? -15.32 9.484 18.359 1 91.69 240 PHE B O 1
ATOM 3950 N N . ALA B 1 241 ? -17.062 8.266 17.906 1 89.31 241 ALA B N 1
ATOM 3951 C CA . ALA B 1 241 ? -17.969 9.102 18.688 1 89.31 241 ALA B CA 1
ATOM 3952 C C . ALA B 1 241 ? -17.578 9.109 20.156 1 89.31 241 ALA B C 1
ATOM 3954 O O . ALA B 1 241 ? -17.594 10.164 20.812 1 89.31 241 ALA B O 1
ATOM 3955 N N . VAL B 1 242 ? -17.219 7.992 20.609 1 91.56 242 VAL B N 1
ATOM 3956 C CA . VAL B 1 242 ? -16.859 7.867 22.016 1 91.56 242 VAL B CA 1
ATOM 3957 C C . VAL B 1 242 ? -15.578 8.656 22.281 1 91.56 242 VAL B C 1
ATOM 3959 O O . VAL B 1 242 ? -15.469 9.344 23.312 1 91.56 242 VAL B O 1
ATOM 3962 N N . ILE B 1 243 ? -14.633 8.547 21.391 1 88 243 ILE B N 1
ATOM 3963 C CA . ILE B 1 243 ? -13.383 9.273 21.547 1 88 243 ILE B CA 1
ATOM 3964 C C . ILE B 1 243 ? -13.641 10.773 21.547 1 88 243 ILE B C 1
ATOM 3966 O O . ILE B 1 243 ? -13.109 11.508 22.375 1 88 243 ILE B O 1
ATOM 3970 N N . LEU B 1 244 ? -14.422 11.203 20.641 1 82.69 244 LEU B N 1
ATOM 3971 C CA . LEU B 1 244 ? -14.734 12.625 20.562 1 82.69 244 LEU B CA 1
ATOM 3972 C C . LEU B 1 244 ? -15.477 13.094 21.812 1 82.69 244 LEU B C 1
ATOM 3974 O O . LEU B 1 244 ? -15.273 14.219 22.266 1 82.69 244 LEU B O 1
ATOM 3978 N N . TRP B 1 245 ? -16.312 12.227 22.25 1 81.31 245 TRP B N 1
ATOM 3979 C CA . TRP B 1 245 ? -17.094 12.555 23.453 1 81.31 245 TRP B CA 1
ATOM 3980 C C . TRP B 1 245 ? -16.188 12.672 24.672 1 81.31 245 TRP B C 1
ATOM 3982 O O . TRP B 1 245 ? -16.312 13.617 25.453 1 81.31 245 TRP B O 1
ATOM 3992 N N . LYS B 1 246 ? -15.305 11.812 24.828 1 79.69 246 LYS B N 1
ATOM 3993 C CA . LYS B 1 246 ? -14.43 11.781 26 1 79.69 246 LYS B CA 1
ATOM 3994 C C . LYS B 1 246 ? -13.391 12.898 25.938 1 79.69 246 LYS B C 1
ATOM 3996 O O . LYS B 1 246 ? -13.109 13.539 26.953 1 79.69 246 LYS B O 1
ATOM 4001 N N . PHE B 1 247 ? -12.727 13.016 24.906 1 68.12 247 P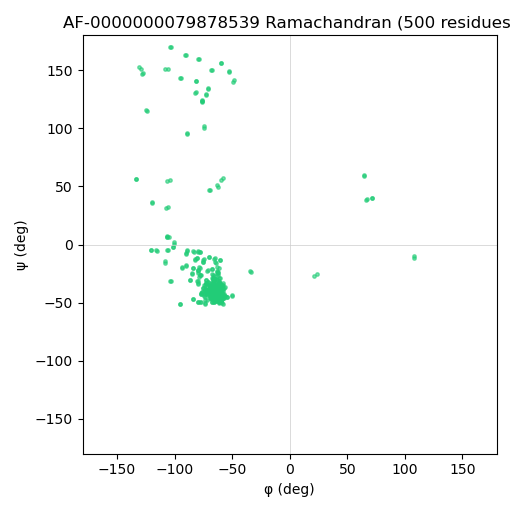HE B N 1
ATOM 4002 C CA . PHE B 1 247 ? -11.633 13.977 24.828 1 68.12 247 PHE B CA 1
ATOM 4003 C C . PHE B 1 247 ? -12.156 15.391 24.625 1 68.12 247 PHE B C 1
ATOM 4005 O O . PHE B 1 247 ? -11.477 16.359 24.938 1 68.12 247 PHE B O 1
ATOM 4012 N N . HIS B 1 248 ? -13.203 15.625 24.109 1 60.47 248 HIS B N 1
ATOM 4013 C CA . HIS B 1 248 ? -13.602 17 23.812 1 60.47 248 HIS B CA 1
ATOM 4014 C C . HIS B 1 248 ? -14.719 17.469 24.75 1 60.47 248 HIS B C 1
ATOM 4016 O O . HIS B 1 248 ? -15.273 18.547 24.562 1 60.47 248 HIS B O 1
ATOM 4022 N N . THR B 1 249 ? -15.312 16.609 25.406 1 52.97 249 THR B N 1
ATOM 4023 C CA . THR B 1 249 ? -16.219 17.172 26.406 1 52.97 249 THR B CA 1
ATOM 4024 C C . THR B 1 249 ? -15.453 17.984 27.438 1 52.97 249 THR B C 1
ATOM 4026 O O . THR B 1 249 ? -16.062 18.609 28.312 1 52.97 249 THR B O 1
ATOM 4029 N N . GLY B 1 250 ? -14.516 18.969 26.938 1 46.78 250 GLY B N 1
ATOM 4030 C CA . GLY B 1 250 ? -14.117 20.094 27.766 1 46.78 250 GLY B CA 1
ATOM 4031 C C . GLY B 1 250 ? -14.336 19.875 29.234 1 46.78 250 GLY B C 1
ATOM 4032 O O . GLY B 1 250 ? -14.242 20.797 30.047 1 46.78 250 GLY B O 1
ATOM 4033 N N . ARG B 1 251 ? -15.148 19.172 29.75 1 41.34 251 ARG B N 1
ATOM 4034 C CA . ARG B 1 251 ? -15.305 19.141 31.203 1 41.34 251 ARG B CA 1
ATOM 4035 C C . ARG B 1 251 ? -14.008 18.75 31.875 1 41.34 251 ARG B C 1
ATOM 4037 O O . ARG B 1 251 ? -13.664 17.578 31.953 1 41.34 251 ARG B O 1
ATOM 4044 N N . ARG B 1 252 ? -12.922 19.531 31.609 1 34 252 ARG B N 1
ATOM 4045 C CA . ARG B 1 252 ? -12.023 19.562 32.75 1 34 252 ARG B CA 1
ATOM 4046 C C . ARG B 1 252 ? -12.664 20.266 33.938 1 34 252 ARG B C 1
ATOM 4048 O O . ARG B 1 252 ? -13.32 21.297 33.781 1 34 252 ARG B O 1
#

pLDDT: mean 86.46, std 13.97, range [33.94, 98.19]

Sequence (504 aa):
MYRNTLNNIRNPGIYWIRLFMYFCLSFMVGTMYLSTNDDLTEEDLVPLLFYVQAFLVFMSVAVLPFFIEQRAVFARERANSSLSVVSYVCANFLATLPGIFLIAAMSTALVVLLAGLNAFEYFLLNLFLSLVVAESMMHVIGAAVPHYIIGIALGAGVFGMFMLCEGFMVPRDSIPDYWIWGYYLAFHSYSFESFVFKQFENETSDAAKAILTKYGMEDVDVTRDMLLLIVYILGFQAIFAVILWKFHTGRRMYRNTLNNIRNPGIYWIRLFMYFCLSFMVGTMYLSTNDDLTEEDLVPLLFYVQAFLVFMSVAVLPFFIEQRAVFARERANSSLSVVSYVCANFLATLPGIFLIAAMSTALVVLLAGLNAFEYFLLNLFLSLVVAESMMHVIGAAVPHYIIGIALGAGVFGMFMLCEGFMVPRDSIPDYWIWGYYLAFHSYSFESFVFKQFENETSDAAKAILTKYGMEDVDVTRDMLLLIVYILGFQAIFAVILWKFHTGRR

Nearest PDB structures (foldseek):
  8wtm-assembly1_A  TM=9.171E-01  e=6.352E-12  Arabidopsis thaliana
  8wto-assembly1_B  TM=9.176E-01  e=4.070E-11  Arabidopsis thaliana
  7jr7-assembly1_B  TM=9.141E-01  e=1.015E-09  Homo sapiens
  7r87-assembly1_B  TM=9.244E-01  e=3.298E-09  Homo sapiens
  7r8b-assembly1_B  TM=9.121E-01  e=5.188E-09  Homo sapiens